Protein AF-0000000084919720 (afdb_homodimer)

InterPro domains:
  IPR002500 Phosphoadenosine phosphosulphate reductase domain [PF01507] (38-187)
  IPR014729 Rossmann-like alpha/beta/alpha sandwich fold [G3DSA:3.40.50.620] (3-193)

Foldseek 3Di:
DQDDPVNQVVVLVVCVVPALLVLLLVLVVVWPFEAEEDQQAFLRLVQVQSNCVNVVQHEYEYQALQPKDPLSVVLVVVSCVVSVHNYDYFAFPDHPVVCCVVPNQDDPPDPCLVVSLCRRPVVSVVVVCVVRVTQEYEYQQAAPLAPVSVPAGQWDADPVRRIYGHSCHHPDPVNSVVSCVVVVHDTDHRTDDSSCPDSRDDSVNVD/DQDDPVNQVVVLVVCVVPALLVLLLVLVVVWPFEAEEDQQAFLRLVQLQSNCVNVVQHEYEYQALQPKDPLSVVLVVVSCVVSVHNYDYFAFPDHPVVCCVVPNQDDPPDPCLVVSLCRRPVVSVVVVCVVRVTQEYEYQQAAPLAPVSVPAGQWDADPVRRIYGHSCHHPDPVRSVVSCVVVVHDTDHRTDDSSCPDSRDDSVNRD

Solvent-accessible surface area (backbone atoms only — not comparable to full-atom values): 23089 Å² total; per-residue (Å²): 130,87,83,45,72,66,57,40,53,52,48,37,62,66,46,60,89,50,55,42,63,58,51,48,51,55,52,56,70,68,34,89,34,52,34,33,56,51,82,56,42,67,64,40,54,57,54,54,51,54,46,38,73,75,42,55,79,41,43,32,38,30,60,49,51,41,58,58,34,53,64,31,41,45,49,41,52,50,47,36,62,77,68,56,53,43,68,44,71,33,45,35,78,59,41,55,49,50,43,42,51,75,68,44,84,53,50,82,84,36,83,57,25,60,59,49,39,38,46,39,49,46,49,28,45,52,53,51,46,66,72,63,59,47,49,25,36,38,39,81,54,36,54,80,65,38,77,72,46,56,70,52,51,39,44,43,70,47,96,85,62,28,37,34,37,10,60,54,15,86,52,48,71,67,56,48,50,49,55,29,60,78,66,72,50,81,77,50,76,66,62,55,54,81,80,39,81,51,92,72,56,81,70,79,78,84,112,131,87,83,46,72,66,56,38,54,52,50,36,62,65,46,59,90,51,56,42,64,58,52,47,50,54,50,56,69,68,34,89,35,51,35,32,56,51,83,56,42,66,65,41,56,58,54,53,50,53,47,37,75,75,41,55,78,41,43,34,38,29,60,49,53,42,59,58,35,53,64,32,42,47,50,42,53,50,48,37,61,76,67,56,53,42,69,44,72,32,46,34,77,59,42,57,49,50,44,42,50,76,66,44,84,52,49,82,85,36,82,58,26,60,59,48,39,38,47,39,48,46,49,29,46,50,53,50,47,66,73,63,60,50,47,24,38,36,40,82,52,35,54,78,66,40,76,70,45,56,70,53,51,40,43,45,70,47,97,87,62,28,37,33,38,10,60,54,16,83,54,48,72,67,56,47,50,50,55,30,60,78,65,72,49,80,77,50,77,68,63,55,55,79,79,39,80,52,94,74,55,82,70,79,78,82,109

Organism: Cellulophaga lytica (strain ATCC 23178 / DSM 7489 / JCM 8516 / NBRC 14961 / NCIMB 1423 / VKM B-1433 / Cy l20) (NCBI:txid867900)

Sequence (414 aa):
MSFTEDIIKNLNAQFRGIPPEEIISWAVEYAKNAVITTNFRPYEVAILNAVTAIKKDIPVIWCDTGYNTPNTYKHAEELISTLDLNVKLYVPLQTSAHRDAVMGIPSIEDPKHKEFTEQVKLEPFKRAMAEHKPDVWFTNLRKGQTALRDSLGILSLSKDGILKVSPFYHWSDVQLDAYLAERNLPNEHKYFDPTKVLENRECGLHTMSFTEDIIKNLNAQFRGIPPEEIISWAVEYAKNAVITTNFRPYEVAILNAVTAIKKDIPVIWCDTGYNTPNTYKHAEELISTLDLNVKLYVPLQTSAHRDAVMGIPSIEDPKHKEFTEQVKLEPFKRAMAEHKPDVWFTNLRKGQTALRDSLGILSLSKDGILKVSPFYHWSDVQLDAYLAERNLPNEHKYFDPTKVLENRECGLHT

pLDDT: mean 92.26, std 12.35, range [41.78, 98.88]

Secondary structure (DSSP, 8-state):
----HHHHHHHHHHHTT--HHHHHHHHHHH-SSEEEEE---TTHHHHHHHHHHH-TT-EEEEE--S---HHHHHHHHHHHHHTT-EEEEE--SS-HHHHHHHT----TTSTTHHHHHIIIIIHHHHHHHHHH--SEEE----TTS-HHHHT--SEEE-TTS-EEE-TTTT--HHHHHHHHHHTT---------TT-SSTT---GGG-/----HHHHHHHHHHHTT--HHHHHHHHHHH-SSEEEEE---TTHHHHHHHHHHH-TT-EEEEE--S---HHHHHHHHHHHHHTT-EEEEE--SS-HHHHHHHT----TTSTTHHHHHIIIIIHHHHHHHHHH--SEEE----TTS-HHHHT--SEEE-TTS-EEE-TTTT--HHHHHHHHHHTT---------TT-SSTT---GGG-

Nearest PDB structures (foldseek):
  6vpu-assembly8_H  TM=9.076E-01  e=3.606E-18  Vibrio vulnificus CMCP6
  6vpu-assembly7_G  TM=9.246E-01  e=1.059E-16  Vibrio vulnificus CMCP6
  6vpu-assembly12_D  TM=8.948E-01  e=3.224E-17  Vibrio vulnificus CMCP6
  1sur-assembly1_A-2  TM=8.971E-01  e=4.141E-17  Escherichia coli
  2o8v-assembly1_A  TM=8.486E-01  e=1.980E-16  Escherichia coli

Structure (mmCIF, N/CA/C/O backbone):
data_AF-0000000084919720-model_v1
#
loop_
_entity.id
_entity.type
_entity.pdbx_description
1 polymer 'Phosphoadenosine phosphosulfate reductase'
#
loop_
_atom_site.group_PDB
_atom_site.id
_atom_site.type_symbol
_atom_site.label_atom_id
_atom_site.label_alt_id
_atom_site.label_comp_id
_atom_site.label_asym_id
_atom_site.label_entity_id
_atom_site.label_seq_id
_atom_site.pdbx_PDB_ins_code
_atom_site.Cartn_x
_atom_site.Cartn_y
_atom_site.Cartn_z
_atom_site.occupancy
_atom_site.B_iso_or_equiv
_atom_site.auth_seq_id
_atom_site.auth_comp_id
_atom_site.auth_asym_id
_atom_site.auth_atom_id
_atom_site.pdbx_PDB_model_num
ATOM 1 N N . MET A 1 1 ? -24.906 25.422 6.727 1 54.97 1 MET A N 1
ATOM 2 C CA . MET A 1 1 ? -24.953 26.578 5.844 1 54.97 1 MET A CA 1
ATOM 3 C C . MET A 1 1 ? -24.078 26.375 4.613 1 54.97 1 MET A C 1
ATOM 5 O O . MET A 1 1 ? -22.984 25.828 4.719 1 54.97 1 MET A O 1
ATOM 9 N N . SER A 1 2 ? -24.609 26.328 3.453 1 71.69 2 SER A N 1
ATOM 10 C CA . SER A 1 2 ? -23.875 26.234 2.193 1 71.69 2 SER A CA 1
ATOM 11 C C . SER A 1 2 ? -22.984 27.453 1.978 1 71.69 2 SER A C 1
ATOM 13 O O . SER A 1 2 ? -23.469 28.594 2.029 1 71.69 2 SER A O 1
ATOM 15 N N . PHE A 1 3 ? -21.641 27.422 2.199 1 84.38 3 PHE A N 1
ATOM 16 C CA . PHE A 1 3 ? -20.703 28.531 2.035 1 84.38 3 PHE A CA 1
ATOM 17 C C . PHE A 1 3 ? -20.656 28.984 0.582 1 84.38 3 PHE A C 1
ATOM 19 O O . PHE A 1 3 ? -20.656 28.156 -0.334 1 84.38 3 PHE A O 1
ATOM 26 N N . THR A 1 4 ? -20.938 30.281 0.448 1 87.19 4 THR A N 1
ATOM 27 C CA . THR A 1 4 ? -20.672 30.906 -0.85 1 87.19 4 THR A CA 1
ATOM 28 C C . THR A 1 4 ? -19.328 31.609 -0.861 1 87.19 4 THR A C 1
ATOM 30 O O . THR A 1 4 ? -18.719 31.812 0.193 1 87.19 4 THR A O 1
ATOM 33 N N . GLU A 1 5 ? -18.891 31.969 -2.025 1 87.69 5 GLU A N 1
ATOM 34 C CA . GLU A 1 5 ? -17.609 32.656 -2.154 1 87.69 5 GLU A CA 1
ATOM 35 C C . GLU A 1 5 ? -17.625 34 -1.41 1 87.69 5 GLU A C 1
ATOM 37 O O . GLU A 1 5 ? -16.625 34.406 -0.837 1 87.69 5 GLU A O 1
ATOM 42 N N . ASP A 1 6 ? -18.75 34.625 -1.445 1 90.75 6 ASP A N 1
ATOM 43 C CA . ASP A 1 6 ? -18.875 35.906 -0.764 1 90.75 6 ASP A CA 1
ATOM 44 C C . ASP A 1 6 ? -18.797 35.75 0.751 1 90.75 6 ASP A C 1
ATOM 46 O O . ASP A 1 6 ? -18.172 36.562 1.441 1 90.75 6 ASP A O 1
ATOM 50 N N . ILE A 1 7 ? -19.453 34.781 1.214 1 92.56 7 ILE A N 1
ATOM 51 C CA . ILE A 1 7 ? -19.422 34.5 2.645 1 92.56 7 ILE A CA 1
ATOM 52 C C . ILE A 1 7 ? -17.984 34.156 3.078 1 92.56 7 ILE A C 1
ATOM 54 O O . ILE A 1 7 ? -17.531 34.656 4.109 1 92.56 7 ILE A O 1
ATOM 58 N N . ILE A 1 8 ? -17.266 33.438 2.258 1 94.62 8 ILE A N 1
ATOM 59 C CA . ILE A 1 8 ? -15.891 33.031 2.557 1 94.62 8 ILE A CA 1
ATOM 60 C C . ILE A 1 8 ? -14.992 34.281 2.58 1 94.62 8 ILE A C 1
ATOM 62 O O . ILE A 1 8 ? -14.148 34.406 3.471 1 94.62 8 ILE A O 1
ATOM 66 N N . LYS A 1 9 ? -15.164 35.125 1.603 1 93.44 9 LYS A N 1
ATOM 67 C CA . LYS A 1 9 ? -14.383 36.344 1.538 1 93.44 9 LYS A CA 1
ATOM 68 C C . LYS A 1 9 ? -14.57 37.188 2.797 1 93.44 9 LYS A C 1
ATOM 70 O O . LYS A 1 9 ? -13.609 37.688 3.363 1 93.44 9 LYS A O 1
ATOM 75 N N . ASN A 1 10 ? -15.773 37.281 3.188 1 94.94 10 ASN A N 1
ATOM 76 C CA . ASN A 1 10 ? -16.078 38.062 4.387 1 94.94 10 ASN A CA 1
ATOM 77 C C . ASN A 1 10 ? -15.484 37.406 5.637 1 94.94 10 ASN A C 1
ATOM 79 O O . ASN A 1 10 ? -14.938 38.125 6.492 1 94.94 10 ASN A O 1
ATOM 83 N N . LEU A 1 11 ? -15.641 36.156 5.723 1 95.44 11 LEU A N 1
ATOM 84 C CA . LEU A 1 11 ? -15.086 35.438 6.859 1 95.44 11 LEU A CA 1
ATOM 85 C C . LEU A 1 11 ? -13.57 35.562 6.895 1 95.44 11 LEU A C 1
ATOM 87 O O . LEU A 1 11 ? -12.977 35.688 7.965 1 95.44 11 LEU A O 1
ATOM 91 N N . ASN A 1 12 ? -12.945 35.469 5.723 1 96.5 12 ASN A N 1
ATOM 92 C CA . ASN A 1 12 ? -11.492 35.625 5.648 1 96.5 12 ASN A CA 1
ATOM 93 C C . ASN A 1 12 ? -11.047 37 6.16 1 96.5 12 ASN A C 1
ATOM 95 O O . ASN A 1 12 ? -10.023 37.125 6.832 1 96.5 12 ASN A O 1
ATOM 99 N N . ALA A 1 13 ? -11.781 37.969 5.812 1 95.25 13 ALA A N 1
ATOM 100 C CA . ALA A 1 13 ? -11.484 39.312 6.309 1 95.25 13 ALA A CA 1
ATOM 101 C C . ALA A 1 13 ? -11.633 39.406 7.828 1 95.25 13 ALA A C 1
ATOM 103 O O . ALA A 1 13 ? -10.812 40 8.508 1 95.25 13 ALA A O 1
ATOM 104 N N . GLN A 1 14 ? -12.617 38.75 8.297 1 95.31 14 GLN A N 1
ATOM 105 C CA . GLN A 1 14 ? -12.891 38.75 9.727 1 95.31 14 GLN A CA 1
ATOM 106 C C . GLN A 1 14 ? -11.828 37.938 10.492 1 95.31 14 GLN A C 1
ATOM 108 O O . GLN A 1 14 ? -11.5 38.281 11.633 1 95.31 14 GLN A O 1
ATOM 113 N N . PHE A 1 15 ? -11.289 36.969 9.875 1 96.25 15 PHE A N 1
ATOM 114 C CA . PHE A 1 15 ? -10.391 36.031 10.562 1 96.25 15 PHE A CA 1
ATOM 115 C C . PHE A 1 15 ? -8.953 36.562 10.516 1 96.25 15 PHE A C 1
ATOM 117 O O . PHE A 1 15 ? -8.07 36 11.164 1 96.25 15 PHE A O 1
ATOM 124 N N . ARG A 1 16 ? -8.828 37.625 9.742 1 92.62 16 ARG A N 1
ATOM 125 C CA . ARG A 1 16 ? -7.488 38.188 9.688 1 92.62 16 ARG A CA 1
ATOM 126 C C . ARG A 1 16 ? -7.031 38.656 11.078 1 92.62 16 ARG A C 1
ATOM 128 O O . ARG A 1 16 ? -7.699 39.438 11.734 1 92.62 16 ARG A O 1
ATOM 135 N N . GLY A 1 17 ? -5.953 38.125 11.555 1 92.25 17 GLY A N 1
ATOM 136 C CA . GLY A 1 17 ? -5.395 38.5 12.844 1 92.25 17 GLY A CA 1
ATOM 137 C C . GLY A 1 17 ? -5.953 37.688 14 1 92.25 17 GLY A C 1
ATOM 138 O O . GLY A 1 17 ? -5.5 37.844 15.141 1 92.25 17 GLY A O 1
ATOM 139 N N . ILE A 1 18 ? -7.004 36.938 13.703 1 95.94 18 ILE A N 1
ATOM 140 C CA . ILE A 1 18 ? -7.578 36.062 14.727 1 95.94 18 ILE A CA 1
ATOM 141 C C . ILE A 1 18 ? -6.629 34.906 15 1 95.94 18 ILE A C 1
ATOM 143 O O . ILE A 1 18 ? -6.059 34.312 14.078 1 95.94 18 ILE A O 1
ATOM 147 N N . PRO A 1 19 ? -6.395 34.625 16.312 1 96.88 19 PRO A N 1
ATOM 148 C CA . PRO A 1 19 ? -5.512 33.5 16.625 1 96.88 19 PRO A CA 1
ATOM 149 C C . PRO A 1 19 ? -5.977 32.188 16 1 96.88 19 PRO A C 1
ATOM 151 O O . PRO A 1 19 ? -7.184 31.922 15.922 1 96.88 19 PRO A O 1
ATOM 154 N N . PRO A 1 20 ? -5 31.359 15.594 1 97.69 20 PRO A N 1
ATOM 155 C CA . PRO A 1 20 ? -5.336 30.078 14.953 1 97.69 20 PRO A CA 1
ATOM 156 C C . PRO A 1 20 ? -6.301 29.25 15.789 1 97.69 20 PRO A C 1
ATOM 158 O O . PRO A 1 20 ? -7.215 28.625 15.242 1 97.69 20 PRO A O 1
ATOM 161 N N . GLU A 1 21 ? -6.16 29.219 17.062 1 97.88 21 GLU A N 1
ATOM 162 C CA . GLU A 1 21 ? -6.984 28.391 17.938 1 97.88 21 GLU A CA 1
ATOM 163 C C . GLU A 1 21 ? -8.453 28.781 17.844 1 97.88 21 GLU A C 1
ATOM 165 O O . GLU A 1 21 ? -9.344 27.922 17.906 1 97.88 21 GLU A O 1
ATOM 170 N N . GLU A 1 22 ? -8.703 30.047 17.719 1 98.19 22 GLU A N 1
ATOM 171 C CA . GLU A 1 22 ? -10.07 30.531 17.609 1 98.19 22 GLU A CA 1
ATOM 172 C C . GLU A 1 22 ? -10.68 30.156 16.25 1 98.19 22 GLU A C 1
ATOM 174 O O . GLU A 1 22 ? -11.852 29.797 16.172 1 98.19 22 GLU A O 1
ATOM 179 N N . ILE A 1 23 ? -9.859 30.281 15.211 1 98.31 23 ILE A N 1
ATOM 180 C CA . ILE A 1 23 ? -10.297 29.875 13.883 1 98.31 23 ILE A CA 1
ATOM 181 C C . ILE A 1 23 ? -10.648 28.391 13.875 1 98.31 23 ILE A C 1
ATOM 183 O O . ILE A 1 23 ? -11.695 28 13.352 1 98.31 23 ILE A O 1
ATOM 187 N N . ILE A 1 24 ? -9.805 27.594 14.484 1 98.75 24 ILE A N 1
ATOM 188 C CA . ILE A 1 24 ? -9.992 26.141 14.547 1 98.75 24 ILE A CA 1
ATOM 189 C C . ILE A 1 24 ? -11.25 25.812 15.336 1 98.75 24 ILE A C 1
ATOM 191 O O . ILE A 1 24 ? -12.055 24.969 14.922 1 98.75 24 ILE A O 1
ATOM 195 N N . SER A 1 25 ? -11.461 26.484 16.469 1 98.62 25 SER A N 1
ATOM 196 C CA . SER A 1 25 ? -12.648 26.266 17.281 1 98.62 25 SER A CA 1
ATOM 197 C C . SER A 1 25 ? -13.93 26.547 16.5 1 98.62 25 SER A C 1
ATOM 199 O O . SER A 1 25 ? -14.883 25.766 16.562 1 98.62 25 SER A O 1
ATOM 201 N N . TRP A 1 26 ? -13.961 27.609 15.828 1 97.94 26 TRP A N 1
ATOM 202 C CA . TRP A 1 26 ? -15.102 27.969 14.992 1 97.94 26 TRP A CA 1
ATOM 203 C C . TRP A 1 26 ? -15.383 26.875 13.961 1 97.94 26 TRP A C 1
ATOM 205 O O . TRP A 1 26 ? -16.516 26.438 13.805 1 97.94 26 TRP A O 1
ATOM 215 N N . ALA A 1 27 ? -14.305 26.453 13.258 1 98.12 27 ALA A N 1
ATOM 216 C CA . ALA A 1 27 ? -14.461 25.469 12.195 1 98.12 27 ALA A CA 1
ATOM 217 C C . ALA A 1 27 ? -14.938 24.141 12.742 1 98.12 27 ALA A C 1
ATOM 219 O O . ALA A 1 27 ? -15.766 23.469 12.125 1 98.12 27 ALA A O 1
ATOM 220 N N . VAL A 1 28 ? -14.406 23.719 13.891 1 98.25 28 VAL A N 1
ATOM 221 C CA . VAL A 1 28 ? -14.781 22.469 14.531 1 98.25 28 VAL A CA 1
ATOM 222 C C . VAL A 1 28 ? -16.266 22.5 14.914 1 98.25 28 VAL A C 1
ATOM 224 O O . VAL A 1 28 ? -16.969 21.5 14.758 1 98.25 28 VAL A O 1
ATOM 227 N N . GLU A 1 29 ? -16.656 23.625 15.43 1 96.88 29 GLU A N 1
ATOM 228 C CA . GLU A 1 29 ? -18.062 23.766 15.812 1 96.88 29 GLU A CA 1
ATOM 229 C C . GLU A 1 29 ? -18.984 23.641 14.609 1 96.88 29 GLU A C 1
ATOM 231 O O . GLU A 1 29 ? -20.094 23.109 14.727 1 96.88 29 GLU A O 1
ATOM 236 N N . TYR A 1 30 ? -18.531 24.062 13.602 1 94.75 30 TYR A N 1
ATOM 237 C CA . TYR A 1 30 ? -19.312 24.031 12.367 1 94.75 30 TYR A CA 1
ATOM 238 C C . TYR A 1 30 ? -19.312 22.641 11.75 1 94.75 30 TYR A C 1
ATOM 240 O O . TYR A 1 30 ? -20.266 22.25 11.062 1 94.75 30 TYR A O 1
ATOM 248 N N . ALA A 1 31 ? -18.359 21.875 11.922 1 97.12 31 ALA A N 1
ATOM 249 C CA . ALA A 1 31 ? -18.078 20.656 11.172 1 97.12 31 ALA A CA 1
ATOM 250 C C . ALA A 1 31 ? -18.953 19.5 11.656 1 97.12 31 ALA A C 1
ATOM 252 O O . ALA A 1 31 ? -19.172 19.359 12.859 1 97.12 31 ALA A O 1
ATOM 253 N N . LYS A 1 32 ? -19.469 18.766 10.812 1 96.81 32 LYS A N 1
ATOM 254 C CA . LYS A 1 32 ? -20.031 17.438 11.094 1 96.81 32 LYS A CA 1
ATOM 255 C C . LYS A 1 32 ? -18.969 16.344 10.945 1 96.81 32 LYS A C 1
ATOM 257 O O . LYS A 1 32 ? -18.859 15.461 11.789 1 96.81 32 LYS A O 1
ATOM 262 N N . ASN A 1 33 ? -18.188 16.484 9.898 1 97.81 33 ASN A N 1
ATOM 263 C CA . ASN A 1 33 ? -17.125 15.539 9.578 1 97.81 33 ASN A CA 1
ATOM 264 C C . ASN A 1 33 ? -15.812 16.25 9.25 1 97.81 33 ASN A C 1
ATOM 266 O O . ASN A 1 33 ? -15.453 16.375 8.078 1 97.81 33 ASN A O 1
ATOM 270 N N . ALA A 1 34 ? -15.031 16.578 10.234 1 98.69 34 ALA A N 1
ATOM 271 C CA . ALA A 1 34 ? -13.773 17.281 10.047 1 98.69 34 ALA A CA 1
ATOM 272 C C . ALA A 1 34 ? -12.609 16.312 9.898 1 98.69 34 ALA A C 1
ATOM 274 O O . ALA A 1 34 ? -12.555 15.281 10.578 1 98.69 34 ALA A O 1
ATOM 275 N N . VAL A 1 35 ? -11.703 16.656 8.977 1 98.81 35 VAL A N 1
ATOM 276 C CA . VAL A 1 35 ? -10.453 15.914 8.859 1 98.81 35 VAL A CA 1
ATOM 277 C C . VAL A 1 35 ? -9.281 16.891 8.812 1 98.81 35 VAL A C 1
ATOM 279 O O . VAL A 1 35 ? -9.461 18.078 8.539 1 98.81 35 VAL A O 1
ATOM 282 N N . ILE A 1 36 ? -8.18 16.438 9.133 1 98.88 36 ILE A N 1
ATOM 283 C CA . ILE A 1 36 ? -6.926 17.141 8.883 1 98.88 36 ILE A CA 1
ATOM 284 C C . ILE A 1 36 ? -5.992 16.25 8.055 1 98.88 36 ILE A C 1
ATOM 286 O O . ILE A 1 36 ? -5.949 15.039 8.25 1 98.88 36 ILE A O 1
ATOM 290 N N . THR A 1 37 ? -5.363 16.797 7.031 1 98.31 37 THR A N 1
ATOM 291 C CA . THR A 1 37 ? -4.344 16.078 6.289 1 98.31 37 THR A CA 1
ATOM 292 C C . THR A 1 37 ? -2.945 16.531 6.699 1 98.31 37 THR A C 1
ATOM 294 O O . THR A 1 37 ? -2.756 17.672 7.113 1 98.31 37 THR A O 1
ATOM 297 N N . THR A 1 38 ? -2.039 15.617 6.605 1 97.94 38 THR A N 1
ATOM 298 C CA . THR A 1 38 ? -0.645 15.953 6.879 1 97.94 38 THR A CA 1
ATOM 299 C C . THR A 1 38 ? 0.291 15.109 6.02 1 97.94 38 THR A C 1
ATOM 301 O O . THR A 1 38 ? -0.064 14 5.613 1 97.94 38 THR A O 1
ATOM 304 N N . ASN A 1 39 ? 1.444 15.703 5.727 1 96.75 39 ASN A N 1
ATOM 305 C CA . ASN A 1 39 ? 2.547 14.984 5.105 1 96.75 39 ASN A CA 1
ATOM 306 C C . ASN A 1 39 ? 3.795 14.992 5.984 1 96.75 39 ASN A C 1
ATOM 308 O O . ASN A 1 39 ? 4.859 14.531 5.57 1 96.75 39 ASN A O 1
ATOM 312 N N . PHE A 1 40 ? 3.643 15.594 7.18 1 97.94 40 PHE A N 1
ATOM 313 C CA . PHE A 1 40 ? 4.66 15.68 8.219 1 97.94 40 PHE A CA 1
ATOM 314 C C . PHE A 1 40 ? 5.875 16.453 7.734 1 97.94 40 PHE A C 1
ATOM 316 O O . PHE A 1 40 ? 6.988 16.266 8.227 1 97.94 40 PHE A O 1
ATOM 323 N N . ARG A 1 41 ? 5.656 17.297 6.691 1 96.56 41 ARG A N 1
ATOM 324 C CA . ARG A 1 41 ? 6.703 18.219 6.258 1 96.56 41 ARG A CA 1
ATOM 325 C C . ARG A 1 41 ? 6.969 19.297 7.312 1 96.56 41 ARG A C 1
ATOM 327 O O . ARG A 1 41 ? 6.262 19.359 8.32 1 96.56 41 ARG A O 1
ATOM 334 N N . PRO A 1 42 ? 8.008 20.172 7.031 1 96.31 42 PRO A N 1
ATOM 335 C CA . PRO A 1 42 ? 8.32 21.203 8.016 1 96.31 42 PRO A CA 1
ATOM 336 C C . PRO A 1 42 ? 7.102 22.062 8.383 1 96.31 42 PRO A C 1
ATOM 338 O O . PRO A 1 42 ? 6.359 22.5 7.496 1 96.31 42 PRO A O 1
ATOM 341 N N . TYR A 1 43 ? 6.863 22.203 9.656 1 97.62 43 TYR A N 1
ATOM 342 C CA . TYR A 1 43 ? 5.887 23.094 10.266 1 97.62 43 TYR A CA 1
ATOM 343 C C . TYR A 1 43 ? 4.508 22.453 10.312 1 97.62 43 TYR A C 1
ATOM 345 O O . TYR A 1 43 ? 3.582 23 10.922 1 97.62 43 TYR A O 1
ATOM 353 N N . GLU A 1 44 ? 4.387 21.25 9.844 1 97.94 44 GLU A N 1
ATOM 354 C CA . GLU A 1 44 ? 3.102 20.562 9.914 1 97.94 44 GLU A CA 1
ATOM 355 C C . GLU A 1 44 ? 2.695 20.297 11.359 1 97.94 44 GLU A C 1
ATOM 357 O O . GLU A 1 44 ? 1.506 20.234 11.672 1 97.94 44 GLU A O 1
ATOM 362 N N . VAL A 1 45 ? 3.676 20.156 12.203 1 98.62 45 VAL A N 1
ATOM 363 C CA . VAL A 1 45 ? 3.4 19.844 13.602 1 98.62 45 VAL A CA 1
ATOM 364 C C . VAL A 1 45 ? 2.576 20.969 14.227 1 98.62 45 VAL A C 1
ATOM 366 O O . VAL A 1 45 ? 1.781 20.734 15.141 1 98.62 45 VAL A O 1
ATOM 369 N N . ALA A 1 46 ? 2.697 22.219 13.719 1 98.56 46 ALA A N 1
ATOM 370 C CA . ALA A 1 46 ? 1.961 23.344 14.289 1 98.56 46 ALA A CA 1
ATOM 371 C C . ALA A 1 46 ? 0.454 23.125 14.164 1 98.56 46 ALA A C 1
ATOM 373 O O . ALA A 1 46 ? -0.275 23.219 15.156 1 98.56 46 ALA A O 1
ATOM 374 N N . ILE A 1 47 ? 0.022 22.75 12.977 1 98.69 47 ILE A N 1
ATOM 375 C CA . ILE A 1 47 ? -1.414 22.594 12.773 1 98.69 47 ILE A CA 1
ATOM 376 C C . ILE A 1 47 ? -1.894 21.312 13.445 1 98.69 47 ILE A C 1
ATOM 378 O O . ILE A 1 47 ? -3.006 21.25 13.977 1 98.69 47 ILE A O 1
ATOM 382 N N . LEU A 1 48 ? -1.095 20.266 13.406 1 98.81 48 LEU A N 1
ATOM 383 C CA . LEU A 1 48 ? -1.473 19.031 14.086 1 98.81 48 LEU A CA 1
ATOM 384 C C . LEU A 1 48 ? -1.705 19.281 15.578 1 98.81 48 LEU A C 1
ATOM 386 O O . LEU A 1 48 ? -2.721 18.844 16.125 1 98.81 48 LEU A O 1
ATOM 390 N N . ASN A 1 49 ? -0.804 19.984 16.172 1 98.75 49 ASN A N 1
ATOM 391 C CA . ASN A 1 49 ? -0.915 20.312 17.594 1 98.75 49 ASN A CA 1
ATOM 392 C C . ASN A 1 49 ? -2.135 21.188 17.875 1 98.75 49 ASN A C 1
ATOM 394 O O . ASN A 1 49 ? -2.914 20.891 18.781 1 98.75 49 ASN A O 1
ATOM 398 N N . ALA A 1 50 ? -2.314 22.234 17.094 1 98.69 50 ALA A N 1
ATOM 399 C CA . ALA A 1 50 ? -3.375 23.203 17.328 1 98.69 50 ALA A CA 1
ATOM 400 C C . ALA A 1 50 ? -4.754 22.578 17.156 1 98.69 50 ALA A C 1
ATOM 402 O O . ALA A 1 50 ? -5.645 22.781 17.984 1 98.69 50 ALA A O 1
ATOM 403 N N . VAL A 1 51 ? -4.895 21.766 16.141 1 98.81 51 VAL A N 1
ATOM 404 C CA . VAL A 1 51 ? -6.195 21.172 15.844 1 98.81 51 VAL A CA 1
ATOM 405 C C . VAL A 1 51 ? -6.516 20.078 16.859 1 98.81 51 VAL A C 1
ATOM 407 O O . VAL A 1 51 ? -7.633 20 17.375 1 98.81 51 VAL A O 1
ATOM 410 N N . THR A 1 52 ? -5.535 19.219 17.188 1 98.56 52 THR A N 1
ATOM 411 C CA . THR A 1 52 ? -5.812 18.094 18.062 1 98.56 52 THR A CA 1
ATOM 412 C C . THR A 1 52 ? -5.992 18.547 19.516 1 98.56 52 THR A C 1
ATOM 414 O O . THR A 1 52 ? -6.562 17.828 20.328 1 98.56 52 THR A O 1
ATOM 417 N N . ALA A 1 53 ? -5.52 19.734 19.875 1 98.06 53 ALA A N 1
ATOM 418 C CA . ALA A 1 53 ? -5.785 20.328 21.188 1 98.06 53 ALA A CA 1
ATOM 419 C C . ALA A 1 53 ? -7.266 20.656 21.344 1 98.06 53 ALA A C 1
ATOM 421 O O . ALA A 1 53 ? -7.785 20.672 22.469 1 98.06 53 ALA A O 1
ATOM 422 N N . ILE A 1 54 ? -7.914 20.891 20.266 1 98.44 54 ILE A N 1
ATOM 423 C CA . ILE A 1 54 ? -9.312 21.297 20.281 1 98.44 54 ILE A CA 1
ATOM 424 C C . ILE A 1 54 ? -10.211 20.094 19.969 1 98.44 54 ILE A C 1
ATOM 426 O O . ILE A 1 54 ? -11.234 19.891 20.625 1 98.44 54 ILE A O 1
ATOM 430 N N . LYS A 1 55 ? -9.805 19.312 19.031 1 98.31 55 LYS A N 1
ATOM 431 C CA . LYS A 1 55 ? -10.516 18.094 18.641 1 98.31 55 LYS A CA 1
ATOM 432 C C . LYS A 1 55 ? -9.562 16.906 18.594 1 98.31 55 LYS A C 1
ATOM 434 O O . LYS A 1 55 ? -9.109 16.516 17.516 1 98.31 55 LYS A O 1
ATOM 439 N N . LYS A 1 56 ? -9.5 16.219 19.625 1 97.62 56 LYS A N 1
ATOM 440 C CA . LYS A 1 56 ? -8.484 15.188 19.844 1 97.62 56 LYS A CA 1
ATOM 441 C C . LYS A 1 56 ? -8.703 13.992 18.922 1 97.62 56 LYS A C 1
ATOM 443 O O . LYS A 1 56 ? -7.746 13.367 18.469 1 97.62 56 LYS A O 1
ATOM 448 N N . ASP A 1 57 ? -9.898 13.711 18.625 1 98 57 ASP A N 1
ATOM 449 C CA . ASP A 1 57 ? -10.203 12.469 17.938 1 98 57 ASP A CA 1
ATOM 450 C C . ASP A 1 57 ? -10.328 12.695 16.422 1 98 57 ASP A C 1
ATOM 452 O O . ASP A 1 57 ? -10.742 11.805 15.688 1 98 57 ASP A O 1
ATOM 456 N N . ILE A 1 58 ? -9.969 13.891 15.922 1 98.81 58 ILE A N 1
ATOM 457 C CA . ILE A 1 58 ? -10.109 14.188 14.5 1 98.81 58 ILE A CA 1
ATOM 458 C C . ILE A 1 58 ? -9.273 13.203 13.688 1 98.81 58 ILE A C 1
ATOM 460 O O . ILE A 1 58 ? -8.125 12.922 14.031 1 98.81 58 ILE A O 1
ATOM 464 N N . PRO A 1 59 ? -9.836 12.617 12.586 1 98.88 59 PRO A N 1
ATOM 465 C CA . PRO A 1 59 ? -9 11.805 11.695 1 98.88 59 PRO A CA 1
ATOM 466 C C . PRO A 1 59 ? -7.852 12.594 11.078 1 98.88 59 PRO A C 1
ATOM 468 O O . PRO A 1 59 ? -8.078 13.672 10.523 1 98.88 59 PRO A O 1
ATOM 471 N N . VAL A 1 60 ? -6.676 12.07 11.258 1 98.88 60 VAL A N 1
ATOM 472 C CA . VAL A 1 60 ? -5.48 12.633 10.633 1 98.88 60 VAL A CA 1
ATOM 473 C C . VAL A 1 60 ? -5.09 11.797 9.422 1 98.88 60 VAL A C 1
ATOM 475 O O . VAL A 1 60 ? -4.484 10.734 9.562 1 98.88 60 VAL A O 1
ATOM 478 N N . ILE A 1 61 ? -5.406 12.32 8.258 1 98.81 61 ILE A N 1
ATOM 479 C CA . ILE A 1 61 ? -5.184 11.594 7.016 1 98.81 61 ILE A CA 1
ATOM 480 C C . ILE A 1 61 ? -3.74 11.781 6.555 1 98.81 61 ILE A C 1
ATOM 482 O O . ILE A 1 61 ? -3.293 12.914 6.355 1 98.81 61 ILE A O 1
ATOM 486 N N . TRP A 1 62 ? -3.041 10.695 6.441 1 98.75 62 TRP A N 1
ATOM 487 C CA . TRP A 1 62 ? -1.678 10.688 5.922 1 98.75 62 TRP A CA 1
ATOM 488 C C . TRP A 1 62 ? -1.566 9.797 4.691 1 98.75 62 TRP A C 1
ATOM 490 O O . TRP A 1 62 ? -1.686 8.57 4.793 1 98.75 62 TRP A O 1
ATOM 500 N N . CYS A 1 63 ? -1.399 10.43 3.537 1 98.19 63 CYS A N 1
ATOM 501 C CA . CYS A 1 63 ? -1.088 9.68 2.324 1 98.19 63 CYS A CA 1
ATOM 502 C C . CYS A 1 63 ? 0.416 9.492 2.17 1 98.19 63 CYS A C 1
ATOM 504 O O . CYS A 1 63 ? 1.102 10.359 1.625 1 98.19 63 CYS A O 1
ATOM 506 N N . ASP A 1 64 ? 0.907 8.43 2.586 1 98.12 64 ASP A N 1
ATOM 507 C CA . ASP A 1 64 ? 2.328 8.109 2.496 1 98.12 64 ASP A CA 1
ATOM 508 C C . ASP A 1 64 ? 2.697 7.633 1.092 1 98.12 64 ASP A C 1
ATOM 510 O O . ASP A 1 64 ? 2.338 6.523 0.693 1 98.12 64 ASP A O 1
ATOM 514 N N . THR A 1 65 ? 3.492 8.383 0.419 1 97.06 65 THR A N 1
ATOM 515 C CA . THR A 1 65 ? 3.857 8.102 -0.964 1 97.06 65 THR A CA 1
ATOM 516 C C . THR A 1 65 ? 4.773 6.883 -1.044 1 97.06 65 THR A C 1
ATOM 518 O O . THR A 1 65 ? 4.906 6.266 -2.102 1 97.06 65 THR A O 1
ATOM 521 N N . GLY A 1 66 ? 5.449 6.609 0.027 1 97.44 66 GLY A N 1
ATOM 522 C CA . GLY A 1 66 ? 6.469 5.574 0.032 1 97.44 66 GLY A CA 1
ATOM 523 C C . GLY A 1 66 ? 7.863 6.105 -0.248 1 97.44 66 GLY A C 1
ATOM 524 O O . GLY A 1 66 ? 8.828 5.344 -0.288 1 97.44 66 GLY A O 1
ATOM 525 N N . TYR A 1 67 ? 7.98 7.469 -0.336 1 96.5 67 TYR A N 1
ATOM 526 C CA . TYR A 1 67 ? 9.258 8.039 -0.747 1 96.5 67 TYR A CA 1
ATOM 527 C C . TYR A 1 67 ? 9.758 9.055 0.274 1 96.5 67 TYR A C 1
ATOM 529 O O . TYR A 1 67 ? 10.719 9.781 0.016 1 96.5 67 TYR A O 1
ATOM 537 N N . ASN A 1 68 ? 9.109 9.148 1.459 1 96.88 68 ASN A N 1
ATOM 538 C CA . ASN A 1 68 ? 9.586 10.047 2.506 1 96.88 68 ASN A CA 1
ATOM 539 C C . ASN A 1 68 ? 10.969 9.633 3.006 1 96.88 68 ASN A C 1
ATOM 541 O O . ASN A 1 68 ? 11.367 8.477 2.873 1 96.88 68 ASN A O 1
ATOM 545 N N . THR A 1 69 ? 11.703 10.578 3.559 1 97.12 69 THR A N 1
ATOM 546 C CA . THR A 1 69 ? 13 10.281 4.156 1 97.12 69 THR A CA 1
ATOM 547 C C . THR A 1 69 ? 12.836 9.508 5.461 1 97.12 69 THR A C 1
ATOM 549 O O . THR A 1 69 ? 11.789 9.594 6.109 1 97.12 69 THR A O 1
ATOM 552 N N . PRO A 1 70 ? 13.859 8.789 5.801 1 97.38 70 PRO A N 1
ATOM 553 C CA . PRO A 1 70 ? 13.805 8.141 7.113 1 97.38 70 PRO A CA 1
ATOM 554 C C . PRO A 1 70 ? 13.555 9.133 8.25 1 97.38 70 PRO A C 1
ATOM 556 O O . PRO A 1 70 ? 12.844 8.82 9.203 1 97.38 70 PRO A O 1
ATOM 559 N N . ASN A 1 71 ? 14.133 10.336 8.133 1 97.75 71 ASN A N 1
ATOM 560 C CA . ASN A 1 71 ? 13.93 11.375 9.141 1 97.75 71 ASN A CA 1
ATOM 561 C C . ASN A 1 71 ? 12.453 11.773 9.234 1 97.75 71 ASN A C 1
ATOM 563 O O . ASN A 1 71 ? 11.93 11.938 10.336 1 97.75 71 ASN A O 1
ATOM 567 N N . THR A 1 72 ? 11.805 11.875 8.094 1 98.06 72 THR A N 1
ATOM 568 C CA . THR A 1 72 ? 10.391 12.234 8.078 1 98.06 72 THR A CA 1
ATOM 569 C C . THR A 1 72 ? 9.547 11.148 8.727 1 98.06 72 THR A C 1
ATOM 571 O O . THR A 1 72 ? 8.633 11.438 9.5 1 98.06 72 THR A O 1
ATOM 574 N N . TYR A 1 73 ? 9.891 9.914 8.438 1 98.5 73 TYR A N 1
ATOM 575 C CA . TYR A 1 73 ? 9.133 8.812 9.016 1 98.5 73 TYR A CA 1
ATOM 576 C C . TYR A 1 73 ? 9.312 8.766 10.531 1 98.5 73 TYR A C 1
ATOM 578 O O . TYR A 1 73 ? 8.344 8.562 11.266 1 98.5 73 TYR A O 1
ATOM 586 N N . LYS A 1 74 ? 10.508 8.906 10.977 1 98.19 74 LYS A N 1
ATOM 587 C CA . LYS A 1 74 ? 10.766 8.922 12.414 1 98.19 74 LYS A CA 1
ATOM 588 C C . LYS A 1 74 ? 10.062 10.102 13.086 1 98.19 74 LYS A C 1
ATOM 590 O O . LYS A 1 74 ? 9.5 9.953 14.172 1 98.19 74 LYS A O 1
ATOM 595 N N . HIS A 1 75 ? 10.148 11.25 12.438 1 98.56 75 HIS A N 1
ATOM 596 C CA . HIS A 1 75 ? 9.445 12.43 12.914 1 98.56 75 HIS A CA 1
ATOM 597 C C . HIS A 1 75 ? 7.941 12.188 13 1 98.56 75 HIS A C 1
ATOM 599 O O . HIS A 1 75 ? 7.312 12.516 14.008 1 98.56 75 HIS A O 1
ATOM 605 N N . ALA A 1 76 ? 7.406 11.586 11.984 1 98.62 76 ALA A N 1
ATOM 606 C CA . ALA A 1 76 ? 5.984 11.25 11.961 1 98.62 76 ALA A CA 1
ATOM 607 C C . ALA A 1 76 ? 5.617 10.344 13.133 1 98.62 76 ALA A C 1
ATOM 609 O O . ALA A 1 76 ? 4.652 10.609 13.852 1 98.62 76 ALA A O 1
ATOM 610 N N . GLU A 1 77 ? 6.418 9.312 13.336 1 98.25 77 GLU A N 1
ATOM 611 C CA . GLU A 1 77 ? 6.156 8.367 14.422 1 98.25 77 GLU A CA 1
ATOM 612 C C . GLU A 1 77 ? 6.223 9.062 15.781 1 98.25 77 GLU A C 1
ATOM 614 O O . GLU A 1 77 ? 5.41 8.789 16.672 1 98.25 77 GLU A O 1
ATOM 619 N N . GLU A 1 78 ? 7.184 9.883 15.922 1 98.06 78 GLU A N 1
ATOM 620 C CA . GLU A 1 78 ? 7.309 10.656 17.156 1 98.06 78 GLU A CA 1
ATOM 621 C C . GLU A 1 78 ? 6.066 11.508 17.406 1 98.06 78 GLU A C 1
ATOM 623 O O . GLU A 1 78 ? 5.512 11.5 18.5 1 98.06 78 GLU A O 1
ATOM 628 N N . LEU A 1 79 ? 5.617 12.203 16.391 1 98.62 79 LEU A N 1
ATOM 629 C CA . LEU A 1 79 ? 4.461 13.078 16.531 1 98.62 79 LEU A CA 1
ATOM 630 C C . LEU A 1 79 ? 3.195 12.273 16.797 1 98.62 79 LEU A C 1
ATOM 632 O O . LEU A 1 79 ? 2.346 12.688 17.578 1 98.62 79 LEU A O 1
ATOM 636 N N . ILE A 1 80 ? 3.059 11.164 16.094 1 98.56 80 ILE A N 1
ATOM 637 C CA . ILE A 1 80 ? 1.889 10.312 16.266 1 98.56 80 ILE A CA 1
ATOM 638 C C . ILE A 1 80 ? 1.772 9.898 17.734 1 98.56 80 ILE A C 1
ATOM 640 O O . ILE A 1 80 ? 0.688 9.953 18.312 1 98.56 80 ILE A O 1
ATOM 644 N N . SER A 1 81 ? 2.869 9.547 18.266 1 97.88 81 SER A N 1
ATOM 645 C CA . SER A 1 81 ? 2.887 9.109 19.656 1 97.88 81 SER A CA 1
ATOM 646 C C . SER A 1 81 ? 2.693 10.281 20.609 1 97.88 81 SER A C 1
ATOM 648 O O . SER A 1 81 ? 1.827 10.234 21.484 1 97.88 81 SER A O 1
ATOM 650 N N . THR A 1 82 ? 3.414 11.391 20.453 1 97.25 82 THR A N 1
ATOM 651 C CA . THR A 1 82 ? 3.441 12.508 21.391 1 97.25 82 THR A CA 1
ATOM 652 C C . THR A 1 82 ? 2.107 13.25 21.391 1 97.25 82 THR A C 1
ATOM 654 O O . THR A 1 82 ? 1.653 13.727 22.438 1 97.25 82 THR A O 1
ATOM 657 N N . LEU A 1 83 ? 1.462 13.328 20.266 1 98.31 83 LEU A N 1
ATOM 658 C CA . LEU A 1 83 ? 0.213 14.07 20.156 1 98.31 83 LEU A CA 1
ATOM 659 C C . LEU A 1 83 ? -0.985 13.125 20.156 1 98.31 83 LEU A C 1
ATOM 661 O O . LEU A 1 83 ? -2.131 13.57 20.062 1 98.31 83 LEU A O 1
ATOM 665 N N . ASP A 1 84 ? -0.688 11.805 20.234 1 98.25 84 ASP A N 1
ATOM 666 C CA . ASP A 1 84 ? -1.729 10.781 20.234 1 98.25 84 ASP A CA 1
ATOM 667 C C . AS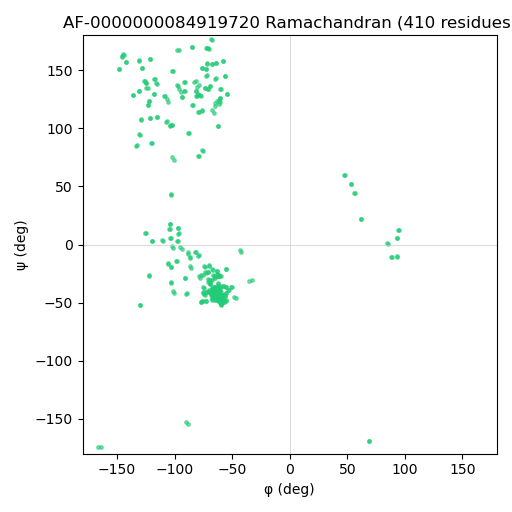P A 1 84 ? -2.664 10.953 19.047 1 98.25 84 ASP A C 1
ATOM 669 O O . ASP A 1 84 ? -3.883 11.023 19.203 1 98.25 84 ASP A O 1
ATOM 673 N N . LEU A 1 85 ? -2.043 11.039 17.859 1 98.81 85 LEU A N 1
ATOM 674 C CA . LEU A 1 85 ? -2.779 11.344 16.641 1 98.81 85 LEU A CA 1
ATOM 675 C C . LEU A 1 85 ? -3.604 10.141 16.188 1 98.81 85 LEU A C 1
ATOM 677 O O . LEU A 1 85 ? -3.137 9 16.266 1 98.81 85 LEU A O 1
ATOM 681 N N . ASN A 1 86 ? -4.863 10.367 15.812 1 98.75 86 ASN A N 1
ATOM 682 C CA . ASN A 1 86 ? -5.715 9.367 15.172 1 98.75 86 ASN A CA 1
ATOM 683 C C . ASN A 1 86 ? -5.41 9.242 13.688 1 98.75 86 ASN A C 1
ATOM 685 O O . ASN A 1 86 ? -6.227 9.617 12.844 1 98.75 86 ASN A O 1
ATOM 689 N N . VAL A 1 87 ? -4.309 8.586 13.344 1 98.81 87 VAL A N 1
ATOM 690 C CA . VAL A 1 87 ? -3.773 8.57 11.984 1 98.81 87 VAL A CA 1
ATOM 691 C C . VAL A 1 87 ? -4.535 7.551 11.133 1 98.81 87 VAL A C 1
ATOM 693 O O . VAL A 1 87 ? -4.766 6.422 11.57 1 98.81 87 VAL A O 1
ATOM 696 N N . LYS A 1 88 ? -4.992 8.016 10.023 1 98.81 88 LYS A N 1
ATOM 697 C CA . LYS A 1 88 ? -5.516 7.191 8.938 1 98.81 88 LYS A CA 1
ATOM 698 C C . LYS A 1 88 ? -4.551 7.16 7.758 1 98.81 88 LYS A C 1
ATOM 700 O O . LYS A 1 88 ? -4.469 8.117 6.988 1 98.81 88 LYS A O 1
ATOM 705 N N . LEU A 1 89 ? -3.904 6.023 7.652 1 98.62 89 LEU A N 1
ATOM 706 C CA . LEU A 1 89 ? -2.811 5.898 6.695 1 98.62 89 LEU A CA 1
ATOM 707 C C . LEU A 1 89 ? -3.309 5.34 5.367 1 98.62 89 LEU A C 1
ATOM 709 O O . LEU A 1 89 ? -4.02 4.336 5.336 1 98.62 89 LEU A O 1
ATOM 713 N N . TYR A 1 90 ? -3.02 6.016 4.266 1 98.62 90 TYR A N 1
ATOM 714 C CA . TYR A 1 90 ? -3.281 5.582 2.898 1 98.62 90 TYR A CA 1
ATOM 715 C C . TYR A 1 90 ? -1.981 5.441 2.113 1 98.62 90 TYR A C 1
ATOM 717 O O . TYR A 1 90 ? -1.135 6.34 2.139 1 98.62 90 TYR A O 1
ATOM 725 N N . VAL A 1 91 ? -1.8 4.348 1.48 1 98.38 91 VAL A N 1
ATOM 726 C CA . VAL A 1 91 ? -0.602 4.105 0.683 1 98.38 91 VAL A CA 1
ATOM 727 C C . VAL A 1 91 ? -0.993 3.828 -0.767 1 98.38 91 VAL A C 1
ATOM 729 O O . VAL A 1 91 ? -2.135 3.455 -1.047 1 98.38 91 VAL A O 1
ATOM 732 N N . PRO A 1 92 ? -0.035 4.008 -1.706 1 98.19 92 PRO A N 1
ATOM 733 C CA . PRO A 1 92 ? -0.321 3.66 -3.1 1 98.19 92 PRO A CA 1
ATOM 734 C C . PRO A 1 92 ? -0.718 2.197 -3.271 1 98.19 92 PRO A C 1
ATOM 736 O O . PRO A 1 92 ? -0.334 1.349 -2.463 1 98.19 92 PRO A O 1
ATOM 739 N N . LEU A 1 93 ? -1.401 1.958 -4.375 1 97.88 93 LEU A N 1
ATOM 740 C CA . LEU A 1 93 ? -1.909 0.615 -4.633 1 97.88 93 LEU A CA 1
ATOM 741 C C . LEU A 1 93 ? -0.805 -0.291 -5.168 1 97.88 93 LEU A C 1
ATOM 743 O O . LEU A 1 93 ? -0.986 -1.506 -5.266 1 97.88 93 LEU A O 1
ATOM 747 N N . GLN A 1 94 ? 0.303 0.274 -5.5 1 98 94 GLN A N 1
ATOM 748 C CA . GLN A 1 94 ? 1.516 -0.417 -5.926 1 98 94 GLN A CA 1
ATOM 749 C C . GLN A 1 94 ? 2.709 -0.018 -5.062 1 98 94 GLN A C 1
ATOM 751 O O . GLN A 1 94 ? 2.863 1.152 -4.711 1 98 94 GLN A O 1
ATOM 756 N N . THR A 1 95 ? 3.541 -0.962 -4.711 1 98.12 95 THR A N 1
ATOM 757 C CA . THR A 1 95 ? 4.699 -0.641 -3.887 1 98.12 95 THR A CA 1
ATOM 758 C C . THR A 1 95 ? 5.688 0.231 -4.656 1 98.12 95 THR A C 1
ATOM 760 O O . THR A 1 95 ? 5.734 0.188 -5.887 1 98.12 95 THR A O 1
ATOM 763 N N . SER A 1 96 ? 6.473 0.986 -3.92 1 97.69 96 SER A N 1
ATOM 764 C CA . SER A 1 96 ? 7.504 1.798 -4.559 1 97.69 96 SER A CA 1
ATOM 765 C C . SER A 1 96 ? 8.531 0.925 -5.27 1 97.69 96 SER A C 1
ATOM 767 O O . SER A 1 96 ? 9.031 1.287 -6.336 1 97.69 96 SER A O 1
ATOM 769 N N . ALA A 1 97 ? 8.883 -0.233 -4.676 1 97.38 97 ALA A N 1
ATOM 770 C CA . ALA A 1 97 ? 9.844 -1.139 -5.297 1 97.38 97 ALA A CA 1
ATOM 771 C C . ALA A 1 97 ? 9.359 -1.598 -6.668 1 97.38 97 ALA A C 1
ATOM 773 O O . ALA A 1 97 ? 10.133 -1.63 -7.629 1 97.38 97 ALA A O 1
ATOM 774 N N . HIS A 1 98 ? 8.148 -1.99 -6.742 1 98.25 98 HIS A N 1
ATOM 775 C CA . HIS A 1 98 ? 7.539 -2.385 -8.008 1 98.25 98 HIS A CA 1
ATOM 776 C C . HIS A 1 98 ? 7.559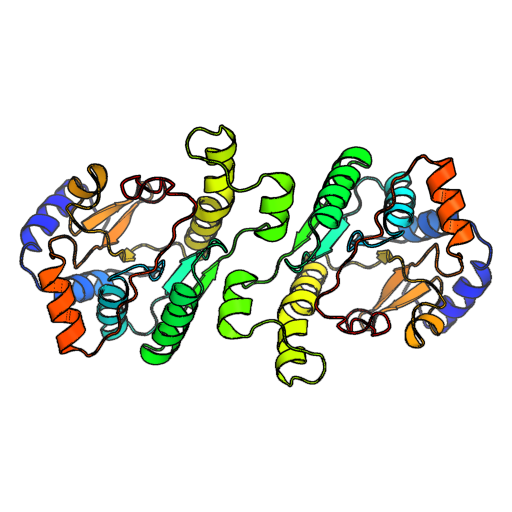 -1.233 -9.008 1 98.25 98 HIS A C 1
ATOM 778 O O . HIS A 1 98 ? 8.039 -1.392 -10.133 1 98.25 98 HIS A O 1
ATOM 784 N N . ARG A 1 99 ? 7.074 -0.076 -8.57 1 97.62 99 ARG A N 1
ATOM 785 C CA . ARG A 1 99 ? 6.988 1.109 -9.414 1 97.62 99 ARG A CA 1
ATOM 786 C C . ARG A 1 99 ? 8.359 1.506 -9.945 1 97.62 99 ARG A C 1
ATOM 788 O O . ARG A 1 99 ? 8.516 1.786 -11.133 1 97.62 99 ARG A O 1
ATOM 795 N N . ASP A 1 100 ? 9.328 1.491 -9.062 1 96.38 100 ASP A N 1
ATOM 796 C CA . ASP A 1 100 ? 10.68 1.903 -9.438 1 96.38 100 ASP A CA 1
ATOM 797 C C . ASP A 1 100 ? 11.281 0.94 -10.453 1 96.38 100 ASP A C 1
ATOM 799 O O . ASP A 1 100 ? 12.023 1.359 -11.352 1 96.38 100 ASP A O 1
ATOM 803 N N . ALA A 1 101 ? 11 -0.308 -10.305 1 96.25 101 ALA A N 1
ATOM 804 C CA . ALA A 1 101 ? 11.547 -1.323 -11.203 1 96.25 101 ALA A CA 1
ATOM 805 C C . ALA A 1 101 ? 10.984 -1.179 -12.609 1 96.25 101 ALA A C 1
ATOM 807 O O . ALA A 1 101 ? 11.664 -1.492 -13.594 1 96.25 101 ALA A O 1
ATOM 808 N N . VAL A 1 102 ? 9.773 -0.698 -12.734 1 94.88 102 VAL A N 1
ATOM 809 C CA . VAL A 1 102 ? 9.086 -0.717 -14.023 1 94.88 102 VAL A CA 1
ATOM 810 C C . VAL A 1 102 ? 9.109 0.679 -14.641 1 94.88 102 VAL A C 1
ATOM 812 O O . VAL A 1 102 ? 9.234 0.823 -15.859 1 94.88 102 VAL A O 1
ATOM 815 N N . MET A 1 103 ? 9.062 1.709 -13.781 1 93.38 103 MET A N 1
ATOM 816 C CA . MET A 1 103 ? 8.883 3.076 -14.266 1 93.38 103 MET A CA 1
ATOM 817 C C . MET A 1 103 ? 10.039 3.967 -13.82 1 93.38 103 MET A C 1
ATOM 819 O O . MET A 1 103 ? 10.414 4.902 -14.531 1 93.38 103 MET A O 1
ATOM 823 N N . GLY A 1 104 ? 10.656 3.572 -12.711 1 92.19 104 GLY A N 1
ATOM 824 C CA . GLY A 1 104 ? 11.555 4.52 -12.078 1 92.19 104 GLY A CA 1
ATOM 825 C C . GLY A 1 104 ? 10.836 5.711 -11.469 1 92.19 104 GLY A C 1
ATOM 826 O O . GLY A 1 104 ? 9.633 5.664 -11.242 1 92.19 104 GLY A O 1
ATOM 827 N N . ILE A 1 105 ? 11.594 6.691 -11.094 1 88.12 105 ILE A N 1
ATOM 828 C CA . ILE A 1 105 ? 11.055 7.973 -10.648 1 88.12 105 ILE A CA 1
ATOM 829 C C . ILE A 1 105 ? 11.219 9.016 -11.75 1 88.12 105 ILE A C 1
ATOM 831 O O . ILE A 1 105 ? 12.305 9.578 -11.922 1 88.12 105 ILE A O 1
ATOM 835 N N . PRO A 1 106 ? 10.117 9.266 -12.398 1 91.38 106 PRO A N 1
ATOM 836 C CA . PRO A 1 106 ? 10.234 10.148 -13.562 1 91.38 106 PRO A CA 1
ATOM 837 C C . PRO A 1 106 ? 10.461 11.609 -13.172 1 91.38 106 PRO A C 1
ATOM 839 O O . PRO A 1 106 ? 9.914 12.07 -12.172 1 91.38 106 PRO A O 1
ATOM 842 N N . SER A 1 107 ? 11.258 12.266 -14.023 1 85.81 107 SER A N 1
ATOM 843 C CA . SER A 1 107 ? 11.398 13.711 -13.867 1 85.81 107 SER A CA 1
ATOM 844 C C . SER A 1 107 ? 10.125 14.438 -14.297 1 85.81 107 SER A C 1
ATOM 846 O O . SER A 1 107 ? 9.234 13.836 -14.906 1 85.81 107 SER A O 1
ATOM 848 N N . ILE A 1 108 ? 10.078 15.672 -13.984 1 83.19 108 ILE A N 1
ATOM 849 C CA . ILE A 1 108 ? 8.898 16.484 -14.273 1 83.19 108 ILE A CA 1
ATOM 850 C C . ILE A 1 108 ? 8.68 16.547 -15.781 1 83.19 108 ILE A C 1
ATOM 852 O O . ILE A 1 108 ? 7.535 16.609 -16.25 1 83.19 108 ILE A O 1
ATOM 856 N N . GLU A 1 109 ? 9.766 16.391 -16.594 1 86.06 109 GLU A N 1
ATOM 857 C CA . GLU A 1 109 ? 9.672 16.484 -18.047 1 86.06 109 GLU A CA 1
ATOM 858 C C . GLU A 1 109 ? 9.312 15.141 -18.656 1 86.06 109 GLU A C 1
ATOM 860 O O . GLU A 1 109 ? 8.938 15.07 -19.828 1 86.06 109 GLU A O 1
ATOM 865 N N . ASP A 1 110 ? 9.359 14.188 -17.922 1 89.44 110 ASP A N 1
ATOM 866 C CA . ASP A 1 110 ? 9.055 12.836 -18.391 1 89.44 110 ASP A CA 1
ATOM 867 C C . ASP A 1 110 ? 7.543 12.625 -18.5 1 89.44 110 ASP A C 1
ATOM 869 O O . ASP A 1 110 ? 6.793 12.953 -17.578 1 89.44 110 ASP A O 1
ATOM 873 N N . PRO A 1 111 ? 7.078 12.188 -19.547 1 90.38 111 PRO A N 1
ATOM 874 C CA . PRO A 1 111 ? 5.648 11.938 -19.75 1 90.38 111 PRO A CA 1
ATOM 875 C C . PRO A 1 111 ? 5.059 11.008 -18.688 1 90.38 111 PRO A C 1
ATOM 877 O O . PRO A 1 111 ? 3.861 11.07 -18.406 1 90.38 111 PRO A O 1
ATOM 880 N N . LYS A 1 112 ? 5.781 10.258 -18.031 1 92.94 112 LYS A N 1
ATOM 881 C CA . LYS A 1 112 ? 5.32 9.305 -17.016 1 92.94 112 LYS A CA 1
ATOM 882 C C . LYS A 1 112 ? 5.09 10 -15.68 1 92.94 112 LYS A C 1
ATOM 884 O O . LYS A 1 112 ? 4.539 9.398 -14.758 1 92.94 112 LYS A O 1
ATOM 889 N N . HIS A 1 113 ? 5.477 11.281 -15.648 1 92.88 113 HIS A N 1
ATOM 890 C CA . HIS A 1 113 ? 5.355 12.016 -14.398 1 92.88 113 HIS A CA 1
ATOM 891 C C . HIS A 1 113 ? 3.898 12.141 -13.961 1 92.88 113 HIS A C 1
ATOM 893 O O . HIS A 1 113 ? 3.594 12.094 -12.773 1 92.88 113 HIS A O 1
ATOM 899 N N . LYS A 1 114 ? 3.035 12.328 -14.875 1 93.69 114 LYS A N 1
ATOM 900 C CA . LYS A 1 114 ? 1.612 12.438 -14.57 1 93.69 114 LYS A CA 1
ATOM 901 C C . LYS A 1 114 ? 1.087 11.148 -13.938 1 93.69 114 LYS A C 1
ATOM 903 O O . LYS A 1 114 ? 0.39 11.195 -12.922 1 93.69 114 LYS A O 1
ATOM 908 N N . GLU A 1 115 ? 1.402 10.047 -14.555 1 95.06 115 GLU A N 1
ATOM 909 C CA . GLU A 1 115 ? 1.002 8.75 -14.023 1 95.06 115 GLU A CA 1
ATOM 910 C C . GLU A 1 115 ? 1.609 8.508 -12.648 1 95.06 115 GLU A C 1
ATOM 912 O O . GLU A 1 115 ? 0.938 7.996 -11.75 1 95.06 115 GLU A O 1
ATOM 917 N N . PHE A 1 116 ? 2.842 8.906 -12.539 1 95.25 116 PHE A N 1
ATOM 918 C CA . PHE A 1 116 ? 3.541 8.781 -11.266 1 95.25 116 PHE A CA 1
ATOM 919 C C . PHE A 1 116 ? 2.814 9.562 -10.172 1 95.25 116 PHE A C 1
ATOM 921 O O . PHE A 1 116 ? 2.512 9.016 -9.109 1 95.25 116 PHE A O 1
ATOM 928 N N . THR A 1 117 ? 2.467 10.773 -10.477 1 95.5 117 THR A N 1
ATOM 929 C CA . THR A 1 117 ? 1.786 11.648 -9.531 1 95.5 117 THR A CA 1
ATOM 930 C C . THR A 1 117 ? 0.408 11.094 -9.18 1 95.5 117 THR A C 1
ATOM 932 O O . THR A 1 117 ? 0.008 11.109 -8.008 1 95.5 117 THR A O 1
ATOM 935 N N . GLU A 1 118 ? -0.228 10.625 -10.148 1 96.38 118 GLU A N 1
ATOM 936 C CA . GLU A 1 118 ? -1.534 10.016 -9.922 1 96.38 118 GLU A CA 1
ATOM 937 C C . GLU A 1 118 ? -1.433 8.844 -8.945 1 96.38 118 GLU A C 1
ATOM 939 O O . GLU A 1 118 ? -2.215 8.742 -8 1 96.38 118 GLU A O 1
ATOM 944 N N . GLN A 1 119 ? -0.449 8 -9.086 1 96.62 119 GLN A N 1
ATOM 945 C CA . GLN A 1 119 ? -0.328 6.77 -8.32 1 96.62 119 GLN A CA 1
ATOM 946 C C . GLN A 1 119 ? 0.069 7.062 -6.875 1 96.62 119 GLN A C 1
ATOM 948 O O . GLN A 1 119 ? -0.457 6.449 -5.941 1 96.62 119 GLN A O 1
ATOM 953 N N . VAL A 1 120 ? 0.993 8.008 -6.723 1 96.44 120 VAL A N 1
ATOM 954 C CA . VAL A 1 120 ? 1.615 8.086 -5.402 1 96.44 120 VAL A CA 1
ATOM 955 C C . VAL A 1 120 ? 0.947 9.188 -4.582 1 96.44 120 VAL A C 1
ATOM 957 O O . VAL A 1 120 ? 1.097 9.234 -3.357 1 96.44 120 VAL A O 1
ATOM 960 N N . LYS A 1 121 ? 0.176 10.047 -5.199 1 94.62 121 LYS A N 1
ATOM 961 C CA . LYS A 1 121 ? -0.369 11.188 -4.465 1 94.62 121 LYS A CA 1
ATOM 962 C C . LYS A 1 121 ? -1.875 11.305 -4.676 1 94.62 121 LYS A C 1
ATOM 964 O O . LYS A 1 121 ? -2.646 11.289 -3.717 1 94.62 121 LYS A O 1
ATOM 969 N N . LEU A 1 122 ? -2.328 11.312 -5.875 1 96.62 122 LEU A N 1
ATOM 970 C CA . LEU A 1 122 ? -3.707 11.688 -6.164 1 96.62 122 LEU A CA 1
ATOM 971 C C . LEU A 1 122 ? -4.664 10.547 -5.82 1 96.62 122 LEU A C 1
ATOM 973 O O . LEU A 1 122 ? -5.672 10.766 -5.145 1 96.62 122 LEU A O 1
ATOM 977 N N . GLU A 1 123 ? -4.355 9.367 -6.281 1 98.06 123 GLU A N 1
ATOM 978 C CA . GLU A 1 123 ? -5.246 8.234 -6.027 1 98.06 123 GLU A CA 1
ATOM 979 C C . GLU A 1 123 ? -5.418 7.996 -4.531 1 98.06 123 GLU A C 1
ATOM 981 O O . GLU A 1 123 ? -6.543 7.852 -4.043 1 98.06 123 GLU A O 1
ATOM 986 N N . PRO A 1 124 ? -4.293 7.879 -3.736 1 98.12 124 PRO A N 1
ATOM 987 C CA . PRO A 1 124 ? -4.496 7.672 -2.301 1 98.12 124 PRO A CA 1
ATOM 988 C C . PRO A 1 124 ? -5.328 8.781 -1.657 1 98.12 124 PRO A C 1
ATOM 990 O O . PRO A 1 124 ? -6.141 8.508 -0.771 1 98.12 124 PRO A O 1
ATOM 993 N N . PHE A 1 125 ? -5.148 9.984 -2.131 1 97.12 125 PHE A N 1
ATOM 994 C CA . PHE A 1 125 ? -5.883 11.125 -1.589 1 97.12 125 PHE A CA 1
ATOM 995 C C . PHE A 1 125 ? -7.371 11.016 -1.916 1 97.12 125 PHE A C 1
ATOM 997 O O . PHE A 1 125 ? -8.219 11.203 -1.042 1 97.12 125 PHE A O 1
ATOM 1004 N N . LYS A 1 126 ? -7.648 10.727 -3.133 1 97.5 126 LYS A N 1
ATOM 1005 C CA . LYS A 1 126 ? -9.031 10.562 -3.559 1 97.5 126 LYS A CA 1
ATOM 1006 C C . LYS A 1 126 ? -9.734 9.469 -2.762 1 97.5 126 LYS A C 1
ATOM 1008 O O . LYS A 1 126 ? -10.883 9.625 -2.355 1 97.5 126 LYS A O 1
ATOM 1013 N N . ARG A 1 127 ? -9.07 8.383 -2.566 1 98 127 ARG A N 1
ATOM 1014 C CA . ARG A 1 127 ? -9.617 7.277 -1.789 1 98 127 ARG A CA 1
ATOM 1015 C C . ARG A 1 127 ? -9.898 7.703 -0.352 1 98 127 ARG A C 1
ATOM 1017 O O . ARG A 1 127 ? -10.953 7.387 0.201 1 98 127 ARG A O 1
ATOM 1024 N N . ALA A 1 128 ? -9 8.445 0.246 1 98.12 128 ALA A N 1
ATOM 1025 C CA . ALA A 1 128 ? -9.18 8.961 1.6 1 98.12 128 ALA A CA 1
ATOM 1026 C C . ALA A 1 128 ? -10.406 9.867 1.682 1 98.12 128 ALA A C 1
ATOM 1028 O O . ALA A 1 128 ? -11.25 9.711 2.57 1 98.12 128 ALA A O 1
ATOM 1029 N N . MET A 1 129 ? -10.539 10.766 0.76 1 97.44 129 MET A N 1
ATOM 1030 C CA . MET A 1 129 ? -11.641 11.719 0.767 1 97.44 129 MET A CA 1
ATOM 1031 C C . MET A 1 129 ? -12.969 11.016 0.526 1 97.44 129 MET A C 1
ATOM 1033 O O . MET A 1 129 ? -13.984 11.391 1.117 1 97.44 129 MET A O 1
ATOM 1037 N N . ALA A 1 130 ? -12.938 10.039 -0.318 1 97.88 130 ALA A N 1
ATOM 1038 C CA . ALA A 1 130 ? -14.148 9.281 -0.596 1 97.88 130 ALA A CA 1
ATOM 1039 C C . ALA A 1 130 ? -14.617 8.516 0.641 1 97.88 130 ALA A C 1
ATOM 1041 O O . ALA A 1 130 ? -15.82 8.375 0.874 1 97.88 130 ALA A O 1
ATOM 1042 N N . GLU A 1 131 ? -13.719 8.039 1.382 1 98.12 131 GLU A N 1
ATOM 1043 C CA . GLU A 1 131 ? -14.039 7.246 2.562 1 98.12 131 GLU A CA 1
ATOM 1044 C C . GLU A 1 131 ? -14.539 8.125 3.703 1 98.12 131 GLU A C 1
ATOM 1046 O O . GLU A 1 131 ? -15.5 7.773 4.391 1 98.12 131 GLU A O 1
ATOM 1051 N N . HIS A 1 132 ? -13.891 9.273 3.863 1 98.38 132 HIS A N 1
ATOM 1052 C CA . HIS A 1 132 ? -14.188 10.102 5.031 1 98.38 132 HIS A CA 1
ATOM 1053 C C . HIS A 1 132 ? -15.289 11.102 4.73 1 98.38 132 HIS A C 1
ATOM 1055 O O . HIS A 1 132 ? -15.984 11.555 5.641 1 98.38 132 HIS A O 1
ATOM 1061 N N . LYS A 1 133 ? -15.453 11.562 3.457 1 97.94 133 LYS A N 1
ATOM 1062 C CA . LYS A 1 133 ? -16.469 12.5 2.994 1 97.94 133 LYS A CA 1
ATOM 1063 C C . LYS A 1 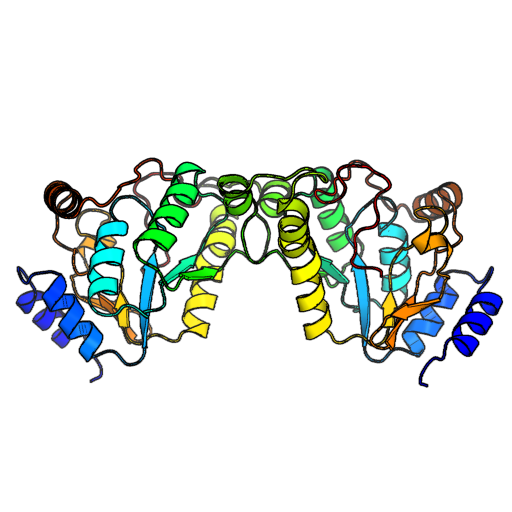133 ? -16.562 13.719 3.914 1 97.94 133 LYS A C 1
ATOM 1065 O O . LYS A 1 133 ? -17.641 14.047 4.41 1 97.94 133 LYS A O 1
ATOM 1070 N N . PRO A 1 134 ? -15.453 14.406 4.023 1 98 134 PRO A N 1
ATOM 1071 C CA . PRO A 1 134 ? -15.43 15.516 4.977 1 98 134 PRO A CA 1
ATOM 1072 C C . PRO A 1 134 ? -16.234 16.719 4.5 1 98 134 PRO A C 1
ATOM 1074 O O . PRO A 1 134 ? -16.375 16.938 3.291 1 98 134 PRO A O 1
ATOM 1077 N N . ASP A 1 135 ? -16.766 17.484 5.488 1 97.94 135 ASP A N 1
ATOM 1078 C CA . ASP A 1 135 ? -17.359 18.781 5.191 1 97.94 135 ASP A CA 1
ATOM 1079 C C . ASP A 1 135 ? -16.422 19.906 5.594 1 97.94 135 ASP A C 1
ATOM 1081 O O . ASP A 1 135 ? -16.547 21.047 5.109 1 97.94 135 ASP A O 1
ATOM 1085 N N . VAL A 1 136 ? -15.43 19.672 6.477 1 98.25 136 VAL A N 1
ATOM 1086 C CA . VAL A 1 136 ? -14.367 20.594 6.867 1 98.25 136 VAL A CA 1
ATOM 1087 C C . VAL A 1 136 ? -13.016 19.891 6.777 1 98.25 136 VAL A C 1
ATOM 1089 O O . VAL A 1 136 ? -12.859 18.766 7.246 1 98.25 136 VAL A O 1
ATOM 1092 N N . TRP A 1 137 ? -12.086 20.531 6.168 1 98.44 137 TRP A N 1
ATOM 1093 C CA . TRP A 1 137 ? -10.758 20 5.895 1 98.44 137 TRP A CA 1
ATOM 1094 C C . TRP A 1 137 ? -9.672 20.969 6.344 1 98.44 137 TRP A C 1
ATOM 1096 O O . TRP A 1 137 ? -9.484 22.031 5.734 1 98.44 137 TRP A O 1
ATOM 1106 N N . PHE A 1 138 ? -9.016 20.578 7.438 1 98.62 138 PHE A N 1
ATOM 1107 C CA . PHE A 1 138 ? -7.898 21.375 7.922 1 98.62 138 PHE A CA 1
ATOM 1108 C C . PHE A 1 138 ? -6.629 21.047 7.133 1 98.62 138 PHE A C 1
ATOM 1110 O O . PHE A 1 138 ? -6.289 19.891 6.934 1 98.62 138 PHE A O 1
ATOM 1117 N N . THR A 1 139 ? -5.922 22.078 6.676 1 96.19 139 THR A N 1
ATOM 1118 C CA . THR A 1 139 ? -4.664 21.969 5.949 1 96.19 139 THR A CA 1
ATOM 1119 C C . THR A 1 139 ? -3.709 23.094 6.355 1 96.19 139 THR A C 1
ATOM 1121 O O . THR A 1 139 ? -4.141 24.125 6.875 1 96.19 139 THR A O 1
ATOM 1124 N N . ASN A 1 140 ? -2.457 22.922 6.18 1 94.88 140 ASN A N 1
ATOM 1125 C CA . ASN A 1 140 ? -1.473 23.906 6.59 1 94.88 140 ASN A CA 1
ATOM 1126 C C . ASN A 1 140 ? -0.947 24.703 5.395 1 94.88 140 ASN A C 1
ATOM 1128 O O . ASN A 1 140 ? 0.258 24.938 5.281 1 94.88 140 ASN A O 1
ATOM 1132 N N . LEU A 1 141 ? -1.822 25.078 4.543 1 92.38 141 LEU A N 1
ATOM 1133 C CA . LEU A 1 141 ? -1.43 25.953 3.449 1 92.38 141 LEU A CA 1
ATOM 1134 C C . LEU A 1 141 ? -1.086 27.344 3.971 1 92.38 141 LEU A C 1
ATOM 1136 O O . LEU A 1 141 ? -1.751 27.859 4.875 1 92.38 141 LEU A O 1
ATOM 1140 N N . ARG A 1 142 ? -0.04 27.859 3.467 1 92.25 142 ARG A N 1
ATOM 1141 C CA . ARG A 1 142 ? 0.388 29.188 3.908 1 92.25 142 ARG A CA 1
ATOM 1142 C C . ARG A 1 142 ? 0.627 30.109 2.719 1 92.25 142 ARG A C 1
ATOM 1144 O O . ARG A 1 142 ? 1.021 29.656 1.643 1 92.25 142 ARG A O 1
ATOM 1151 N N . LYS A 1 143 ? 0.432 31.344 2.988 1 89.75 143 LYS A N 1
ATOM 1152 C CA . LYS A 1 143 ? 0.723 32.375 1.995 1 89.75 143 LYS A CA 1
ATOM 1153 C C . LYS A 1 143 ? 2.215 32.406 1.675 1 89.75 143 LYS A C 1
ATOM 1155 O O . LYS A 1 143 ? 3.051 32.312 2.572 1 89.75 143 LYS A O 1
ATOM 1160 N N . GLY A 1 144 ? 2.547 32.656 0.399 1 81.62 144 GLY A N 1
ATOM 1161 C CA . GLY A 1 144 ? 3.936 32.812 -0 1 81.62 144 GLY A CA 1
ATOM 1162 C C . GLY A 1 144 ? 4.566 31.516 -0.486 1 81.62 144 GLY A C 1
ATOM 1163 O O . GLY A 1 144 ? 5.68 31.531 -1.021 1 81.62 144 GLY A O 1
ATOM 1164 N N . GLN A 1 145 ? 3.943 30.422 -0.34 1 75.75 145 GLN A N 1
ATOM 1165 C CA . GLN A 1 145 ? 4.492 29.125 -0.753 1 75.75 145 GLN A CA 1
ATOM 1166 C C . GLN A 1 145 ? 4.398 28.953 -2.266 1 75.75 145 GLN A C 1
ATOM 1168 O O . GLN A 1 145 ? 5.359 28.516 -2.904 1 75.75 145 GLN A O 1
ATOM 1173 N N . THR A 1 146 ? 3.221 29.219 -2.879 1 72.12 146 THR A N 1
ATOM 1174 C CA . THR A 1 146 ? 2.99 29.203 -4.32 1 72.12 146 THR A CA 1
ATOM 1175 C C . THR A 1 146 ? 2 30.281 -4.727 1 72.12 146 THR A C 1
ATOM 1177 O O . THR A 1 146 ? 1.288 30.828 -3.881 1 72.12 146 THR A O 1
ATOM 1180 N N . ALA A 1 147 ? 1.973 30.578 -6.043 1 71.44 147 ALA A N 1
ATOM 1181 C CA . ALA A 1 147 ? 1.057 31.594 -6.559 1 71.44 147 ALA A CA 1
ATOM 1182 C C . ALA A 1 147 ? -0.396 31.203 -6.301 1 71.44 147 ALA A C 1
ATOM 1184 O O . ALA A 1 147 ? -1.216 32.062 -5.934 1 71.44 147 ALA A O 1
ATOM 1185 N N . LEU A 1 148 ? -0.717 29.969 -6.457 1 72.19 148 LEU A N 1
ATOM 1186 C CA . LEU A 1 148 ? -2.074 29.484 -6.23 1 72.19 148 LEU A CA 1
ATOM 1187 C C . LEU A 1 148 ? -2.469 29.641 -4.762 1 72.19 148 LEU A C 1
ATOM 1189 O O . LEU A 1 148 ? -3.57 30.094 -4.457 1 72.19 148 LEU A O 1
ATOM 1193 N N . ARG A 1 149 ? -1.555 29.406 -3.934 1 76.5 149 ARG A N 1
ATOM 1194 C CA . ARG A 1 149 ? -1.85 29.469 -2.506 1 76.5 149 ARG A CA 1
ATOM 1195 C C . ARG A 1 149 ? -2.037 30.906 -2.041 1 76.5 149 ARG A C 1
ATOM 1197 O O . ARG A 1 149 ? -2.783 31.172 -1.095 1 76.5 149 ARG A O 1
ATOM 1204 N N . ASP A 1 150 ? -1.432 31.812 -2.789 1 78.75 150 ASP A N 1
ATOM 1205 C CA . ASP A 1 150 ? -1.56 33.219 -2.453 1 78.75 150 ASP A CA 1
ATOM 1206 C C . ASP A 1 150 ? -2.979 33.719 -2.715 1 78.75 150 ASP A C 1
ATOM 1208 O O . ASP A 1 150 ? -3.4 34.75 -2.15 1 78.75 150 ASP A O 1
ATOM 1212 N N . SER A 1 151 ? -3.652 32.906 -3.533 1 79.12 151 SER A N 1
ATOM 1213 C CA . SER A 1 151 ? -4.996 33.344 -3.898 1 79.12 151 SER A CA 1
ATOM 1214 C C . SER A 1 151 ? -6.047 32.75 -2.975 1 79.12 151 SER A C 1
ATOM 1216 O O . SER A 1 151 ? -7.227 33.094 -3.061 1 79.12 151 SER A O 1
ATOM 1218 N N . LEU A 1 152 ? -5.508 31.938 -2.139 1 84.88 152 LEU A N 1
ATOM 1219 C CA . LEU A 1 152 ? -6.441 31.328 -1.201 1 84.88 152 LEU A CA 1
ATOM 1220 C C . LEU A 1 152 ? -6.617 32.188 0.041 1 84.88 152 LEU A C 1
ATOM 1222 O O . LEU A 1 152 ? -6.59 33.438 -0.046 1 84.88 152 LEU A O 1
ATOM 1226 N N . GLY A 1 153 ? -6.938 31.859 1.16 1 92.56 153 GLY A N 1
ATOM 1227 C CA . GLY A 1 153 ? -7.133 32.5 2.457 1 92.56 153 GLY A CA 1
ATOM 1228 C C . GLY A 1 153 ? -7.172 31.5 3.604 1 92.56 153 GLY A C 1
ATOM 1229 O O . GLY A 1 153 ? -6.816 30.328 3.434 1 92.56 153 GLY A O 1
ATOM 1230 N N . ILE A 1 154 ? -7.445 32.062 4.617 1 97.12 154 ILE A N 1
ATOM 1231 C CA . ILE A 1 154 ? -7.617 31.219 5.789 1 97.12 154 ILE A CA 1
ATOM 1232 C C . ILE A 1 154 ? -8.672 30.141 5.496 1 97.12 154 ILE A C 1
ATOM 1234 O O . ILE A 1 154 ? -8.5 28.984 5.871 1 97.12 154 ILE A O 1
ATOM 1238 N N . LEU A 1 155 ? -9.719 30.594 4.824 1 96.69 155 LEU A N 1
ATOM 1239 C CA . LEU A 1 155 ? -10.797 29.703 4.387 1 96.69 155 LEU A CA 1
ATOM 1240 C C . LEU A 1 155 ? -10.875 29.656 2.865 1 96.69 155 LEU A C 1
ATOM 1242 O O . LEU A 1 155 ? -10.695 30.672 2.195 1 96.69 155 LEU A O 1
ATOM 1246 N N . SER A 1 156 ? -11.086 28.5 2.297 1 95 156 SER A N 1
ATOM 1247 C CA . SER A 1 156 ? -11.406 28.312 0.887 1 95 156 SER A CA 1
ATOM 1248 C C . SER A 1 156 ? -12.367 27.141 0.69 1 95 156 SER A C 1
ATOM 1250 O O . SER A 1 156 ? -12.594 26.359 1.613 1 95 156 SER A O 1
ATOM 1252 N N . LEU A 1 157 ? -13.016 27.109 -0.455 1 92.69 157 LEU A N 1
ATOM 1253 C CA . LEU A 1 157 ? -13.945 26.031 -0.784 1 92.69 157 LEU A CA 1
ATOM 1254 C C . LEU A 1 157 ? -13.367 25.125 -1.867 1 92.69 157 LEU A C 1
ATOM 1256 O O . LEU A 1 157 ? -12.852 25.609 -2.875 1 92.69 157 LEU A O 1
ATOM 1260 N N . SER A 1 158 ? -13.383 23.859 -1.54 1 90.88 158 SER A N 1
ATOM 1261 C CA . SER A 1 158 ? -13.031 22.922 -2.607 1 90.88 158 SER A CA 1
ATOM 1262 C C . SER A 1 158 ? -14.125 22.859 -3.668 1 90.88 158 SER A C 1
ATOM 1264 O O . SER A 1 158 ? -15.234 23.344 -3.451 1 90.88 158 SER A O 1
ATOM 1266 N N . LYS A 1 159 ? -13.852 22.25 -4.805 1 85.56 159 LYS A N 1
ATOM 1267 C CA . LYS A 1 159 ? -14.805 22.094 -5.898 1 85.56 159 LYS A CA 1
ATOM 1268 C C . LYS A 1 159 ? -16.031 21.312 -5.445 1 85.56 159 LYS A C 1
ATOM 1270 O O . LYS A 1 159 ? -17.141 21.562 -5.922 1 85.56 159 LYS A O 1
ATOM 1275 N N . ASP A 1 160 ? -15.859 20.484 -4.465 1 87.69 160 ASP A N 1
ATOM 1276 C CA . ASP A 1 160 ? -16.953 19.625 -4.008 1 87.69 160 ASP A CA 1
ATOM 1277 C C . ASP A 1 160 ? -17.656 20.219 -2.797 1 87.69 160 ASP A C 1
ATOM 1279 O O . ASP A 1 160 ? -18.484 19.562 -2.17 1 87.69 160 ASP A O 1
ATOM 1283 N N . GLY A 1 161 ? -17.219 21.391 -2.422 1 90.5 161 GLY A N 1
ATOM 1284 C CA . GLY A 1 161 ? -17.938 22.094 -1.373 1 90.5 161 GLY A CA 1
ATOM 1285 C C . GLY A 1 161 ? -17.359 21.859 0.009 1 90.5 161 GLY A C 1
ATOM 1286 O O . GLY A 1 161 ? -17.984 22.203 1.017 1 90.5 161 GLY A O 1
ATOM 1287 N N . ILE A 1 162 ? -16.219 21.312 0.076 1 95.25 162 ILE A N 1
ATOM 1288 C CA . ILE A 1 162 ? -15.555 21.109 1.359 1 95.25 162 ILE A CA 1
ATOM 1289 C C . ILE A 1 162 ? -14.914 22.422 1.808 1 95.25 162 ILE A C 1
ATOM 1291 O O . ILE A 1 162 ? -14.227 23.094 1.022 1 95.25 162 ILE A O 1
ATOM 1295 N N . LEU A 1 163 ? -15.18 22.828 3.016 1 96.62 163 LEU A N 1
ATOM 1296 C CA . LEU A 1 163 ? -14.523 24.016 3.576 1 96.62 163 LEU A CA 1
ATOM 1297 C C . LEU A 1 163 ? -13.094 23.688 3.988 1 96.62 163 LEU A C 1
ATOM 1299 O O . LEU A 1 163 ? -12.867 22.906 4.91 1 96.62 163 LEU A O 1
ATOM 1303 N N . LYS A 1 164 ? -12.18 24.312 3.326 1 96.94 164 LYS A N 1
ATOM 1304 C CA . LYS A 1 164 ? -10.766 24.172 3.689 1 96.94 164 LYS A CA 1
ATOM 1305 C C . LYS A 1 164 ? -10.352 25.266 4.676 1 96.94 164 LYS A C 1
ATOM 1307 O O . LYS A 1 164 ? -10.688 26.438 4.496 1 96.94 164 LYS A O 1
ATOM 1312 N N . VAL A 1 165 ? -9.695 24.797 5.695 1 97.94 165 VAL A N 1
ATOM 1313 C CA . VAL A 1 165 ? -9.32 25.734 6.758 1 97.94 165 VAL A CA 1
ATOM 1314 C C . VAL A 1 165 ? -7.805 25.703 6.957 1 97.94 165 VAL A C 1
ATOM 1316 O O . VAL A 1 165 ? -7.234 24.656 7.277 1 97.94 165 VAL A O 1
ATOM 1319 N N . SER A 1 166 ? -7.148 26.797 6.781 1 97.94 166 SER A N 1
ATOM 1320 C CA . SER A 1 166 ? -5.719 26.984 7 1 97.94 166 SER A CA 1
ATOM 1321 C C . SER A 1 166 ? -5.457 28.047 8.062 1 97.94 166 SER A C 1
ATOM 1323 O O . SER A 1 166 ? -5.113 29.188 7.742 1 97.94 166 SER A O 1
ATOM 1325 N N . PRO A 1 167 ? -5.438 27.609 9.281 1 98.06 167 PRO A N 1
ATOM 1326 C CA . PRO A 1 167 ? -5.422 28.578 10.383 1 98.06 167 PRO A CA 1
ATOM 1327 C C . PRO A 1 167 ? -4.125 29.375 10.445 1 98.06 167 PRO A C 1
ATOM 1329 O O . PRO A 1 167 ? -4.105 30.484 10.992 1 98.06 167 PRO A O 1
ATOM 1332 N N . PHE A 1 168 ? -3.07 28.875 9.867 1 97.62 168 PHE A N 1
ATOM 1333 C CA . PHE A 1 168 ? -1.773 29.531 9.93 1 97.62 168 PHE A CA 1
ATOM 1334 C C . PHE A 1 168 ? -1.45 30.219 8.602 1 97.62 168 PHE A C 1
ATOM 1336 O O . PHE A 1 168 ? -0.289 30.516 8.32 1 97.62 168 PHE A O 1
ATOM 1343 N N . TYR A 1 169 ? -2.447 30.438 7.797 1 96.88 169 TYR A N 1
ATOM 1344 C CA . TYR A 1 169 ? -2.289 30.891 6.418 1 96.88 169 TYR A CA 1
ATOM 1345 C C . TYR A 1 169 ? -1.381 32.125 6.348 1 96.88 169 TYR A C 1
ATOM 1347 O O . TYR A 1 169 ? -0.517 32.219 5.473 1 96.88 169 TYR A O 1
ATOM 1355 N N . HIS A 1 170 ? -1.408 33.031 7.27 1 95.69 170 HIS A N 1
ATOM 1356 C CA . HIS A 1 170 ? -0.684 34.312 7.195 1 95.69 170 HIS A CA 1
ATOM 1357 C C . HIS A 1 170 ? 0.567 34.281 8.07 1 95.69 170 HIS A C 1
ATOM 1359 O O . HIS A 1 170 ? 1.251 35.281 8.219 1 95.69 170 HIS A O 1
ATOM 1365 N N . TRP A 1 171 ? 0.878 33.156 8.633 1 96.19 171 TRP A N 1
ATOM 1366 C CA . TRP A 1 171 ? 2.012 33.094 9.555 1 96.19 171 TRP A CA 1
ATOM 1367 C C . TRP A 1 171 ? 3.32 32.938 8.789 1 96.19 171 TRP A C 1
ATOM 1369 O O . TRP A 1 171 ? 3.393 32.188 7.824 1 96.19 171 TRP A O 1
ATOM 1379 N N . SER A 1 172 ? 4.305 33.625 9.266 1 94.88 172 SER A N 1
ATOM 1380 C CA . SER A 1 172 ? 5.656 33.469 8.734 1 94.88 172 SER A CA 1
ATOM 1381 C C . SER A 1 172 ? 6.383 32.312 9.383 1 94.88 172 SER A C 1
ATOM 1383 O O . SER A 1 172 ? 5.93 31.781 10.398 1 94.88 172 SER A O 1
ATOM 1385 N N . ASP A 1 173 ? 7.539 31.984 8.789 1 95.69 173 ASP A N 1
ATOM 1386 C CA . ASP A 1 173 ? 8.383 30.953 9.391 1 95.69 173 ASP A CA 1
ATOM 1387 C C . ASP A 1 173 ? 8.82 31.344 10.797 1 95.69 173 ASP A C 1
ATOM 1389 O O . ASP A 1 173 ? 8.883 30.516 11.695 1 95.69 173 ASP A O 1
ATOM 1393 N N . VAL A 1 174 ? 9.078 32.594 10.961 1 97 174 VAL A N 1
ATOM 1394 C CA . VAL A 1 174 ? 9.523 33.094 12.25 1 97 174 VAL A CA 1
ATOM 1395 C C . VAL A 1 174 ? 8.43 32.906 13.297 1 97 174 VAL A C 1
ATOM 1397 O O . VAL A 1 174 ? 8.695 32.469 14.414 1 97 174 VAL A O 1
ATOM 1400 N N . GLN A 1 175 ? 7.211 33.25 12.914 1 97.06 175 GLN A N 1
ATOM 1401 C CA . GLN A 1 175 ? 6.082 33.062 13.82 1 97.06 175 GLN A CA 1
ATOM 1402 C C . GLN A 1 175 ? 5.855 31.594 14.148 1 97.06 175 GLN A C 1
ATOM 1404 O O . GLN A 1 175 ? 5.578 31.234 15.289 1 97.06 175 GLN A O 1
ATOM 1409 N N . LEU A 1 176 ? 6.051 30.766 13.156 1 97.81 176 LEU A N 1
ATOM 1410 C CA . LEU A 1 176 ? 5.879 29.328 13.375 1 97.81 176 LEU A CA 1
ATOM 1411 C C . LEU A 1 176 ? 6.996 28.781 14.25 1 97.81 176 LEU A C 1
ATOM 1413 O O . LEU A 1 176 ? 6.75 27.953 15.125 1 97.81 176 LEU A O 1
ATOM 1417 N N . ASP A 1 177 ? 8.148 29.25 14.023 1 98.06 177 ASP A N 1
ATOM 1418 C CA . ASP A 1 177 ? 9.266 28.844 14.859 1 98.06 177 ASP A CA 1
ATOM 1419 C C . ASP A 1 177 ? 9.016 29.188 16.328 1 98.06 177 ASP A C 1
ATOM 1421 O O . ASP A 1 177 ? 9.289 28.391 17.219 1 98.06 177 ASP A O 1
ATOM 1425 N N . ALA A 1 178 ? 8.555 30.359 16.562 1 98.31 178 ALA A N 1
ATOM 1426 C CA . ALA A 1 178 ? 8.234 30.781 17.938 1 98.31 178 ALA A CA 1
ATOM 1427 C C . ALA A 1 178 ? 7.152 29.906 18.547 1 98.31 178 ALA A C 1
ATOM 1429 O O . ALA A 1 178 ? 7.25 29.5 19.703 1 98.31 178 ALA A O 1
ATOM 1430 N N . TYR A 1 179 ? 6.137 29.641 17.734 1 98.06 179 TYR A N 1
ATOM 1431 C CA . TYR A 1 179 ? 5.055 28.766 18.172 1 98.06 179 TYR A CA 1
ATOM 1432 C C . TYR A 1 179 ? 5.59 27.406 18.625 1 98.06 179 TYR A C 1
ATOM 1434 O O . TYR A 1 179 ? 5.215 26.906 19.672 1 98.06 179 TYR A O 1
ATOM 1442 N N . LEU A 1 180 ? 6.445 26.828 17.812 1 98.44 180 LEU A N 1
ATOM 1443 C CA . LEU A 1 180 ? 6.992 25.5 18.094 1 98.44 180 LEU A CA 1
ATOM 1444 C C . LEU A 1 180 ? 7.906 25.531 19.312 1 98.44 180 LEU A C 1
ATOM 1446 O O . LEU A 1 180 ? 7.844 24.641 20.156 1 98.44 180 LEU A O 1
ATOM 1450 N N . ALA A 1 181 ? 8.656 26.547 19.453 1 98.25 181 ALA A N 1
ATOM 1451 C CA . ALA A 1 181 ? 9.578 26.688 20.578 1 98.25 181 ALA A CA 1
ATOM 1452 C C . ALA A 1 181 ? 8.82 26.812 21.891 1 98.25 181 ALA A C 1
ATOM 1454 O O . ALA A 1 181 ? 9.164 26.156 22.875 1 98.25 181 ALA A O 1
ATOM 1455 N N . GLU A 1 182 ? 7.84 27.578 21.891 1 98.06 182 GLU A N 1
ATOM 1456 C CA . GLU A 1 182 ? 7.039 27.828 23.078 1 98.06 182 GLU A CA 1
ATOM 1457 C C . GLU A 1 182 ? 6.387 26.531 23.578 1 98.06 182 GLU A C 1
ATOM 1459 O O . GLU A 1 182 ? 6.191 26.359 24.781 1 98.06 182 GLU A O 1
ATOM 1464 N N . ARG A 1 183 ? 6.152 25.625 22.719 1 97.62 183 ARG A N 1
ATOM 1465 C CA . ARG A 1 183 ? 5.402 24.422 23.047 1 97.62 183 ARG A CA 1
ATOM 1466 C C . ARG A 1 183 ? 6.305 23.188 23.031 1 97.62 183 ARG A C 1
ATOM 1468 O O . ARG A 1 183 ? 5.832 22.062 23.172 1 97.62 183 ARG A O 1
ATOM 1475 N N . ASN A 1 184 ? 7.543 23.406 22.812 1 97.81 184 ASN A N 1
ATOM 1476 C CA . ASN A 1 184 ? 8.539 22.344 22.766 1 97.81 184 ASN A CA 1
ATOM 1477 C C . ASN A 1 184 ? 8.18 21.281 21.75 1 97.81 184 ASN A C 1
ATOM 1479 O O . ASN A 1 184 ? 8.18 20.078 22.062 1 97.81 184 ASN A O 1
ATOM 1483 N N . LEU A 1 185 ? 7.762 21.734 20.609 1 98.38 185 LEU A N 1
ATOM 1484 C CA . LEU A 1 185 ? 7.406 20.828 19.516 1 98.38 185 LEU A CA 1
ATOM 1485 C C . LEU A 1 185 ? 8.57 20.688 18.531 1 98.38 185 LEU A C 1
ATOM 1487 O O . LEU A 1 185 ? 9.211 21.672 18.172 1 98.38 185 LEU A O 1
ATOM 1491 N N . PRO A 1 186 ? 8.812 19.438 18.109 1 98.19 186 PRO A N 1
ATOM 1492 C CA . PRO A 1 186 ? 9.906 19.203 17.156 1 98.19 186 PRO A CA 1
ATOM 1493 C C . PRO A 1 186 ? 9.547 19.609 15.734 1 98.19 186 PRO A C 1
ATOM 1495 O O . PRO A 1 186 ? 8.367 19.688 15.383 1 98.19 186 PRO A O 1
ATOM 1498 N N . ASN A 1 187 ? 10.547 19.969 14.992 1 97.69 187 ASN A N 1
ATOM 1499 C CA . ASN A 1 187 ? 10.445 20.234 13.562 1 97.69 187 ASN A CA 1
ATOM 1500 C C . ASN A 1 187 ? 11.469 19.422 12.773 1 97.69 187 ASN A C 1
ATOM 1502 O O . ASN A 1 187 ? 12.57 19.172 13.258 1 97.69 187 ASN A O 1
ATOM 1506 N N . GLU A 1 188 ? 11.039 18.922 11.625 1 96.81 188 GLU A N 1
ATOM 1507 C CA . GLU A 1 188 ? 11.938 18.172 10.758 1 96.81 188 GLU A CA 1
ATOM 1508 C C . GLU A 1 188 ? 12.031 18.812 9.375 1 96.81 188 GLU A C 1
ATOM 1510 O O . GLU A 1 188 ? 11.023 18.922 8.672 1 96.81 188 GLU A O 1
ATOM 1515 N N . HIS A 1 189 ? 13.242 19.125 8.992 1 95.81 189 HIS A N 1
ATOM 1516 C CA . HIS A 1 189 ? 13.391 19.891 7.766 1 95.81 189 HIS A CA 1
ATOM 1517 C C . HIS A 1 189 ? 13.906 19.016 6.625 1 95.81 189 HIS A C 1
ATOM 1519 O O . HIS A 1 189 ? 13.898 19.438 5.465 1 95.81 189 HIS A O 1
ATOM 1525 N N . LYS A 1 190 ? 14.453 17.844 6.922 1 95 190 LYS A N 1
ATOM 1526 C CA . LYS A 1 190 ? 14.852 16.906 5.867 1 95 190 LYS A CA 1
ATOM 1527 C C . LYS A 1 190 ? 13.633 16.219 5.258 1 95 190 LYS A C 1
ATOM 1529 O O . LYS A 1 190 ? 13.289 15.109 5.648 1 95 190 LYS A O 1
ATOM 1534 N N . TYR A 1 191 ? 13.016 16.844 4.43 1 93.12 191 TYR A N 1
ATOM 1535 C CA . TYR A 1 191 ? 11.781 16.422 3.791 1 93.12 191 TYR A CA 1
ATOM 1536 C C . TYR A 1 191 ? 11.969 16.25 2.289 1 93.12 191 TYR A C 1
ATOM 1538 O O . TYR A 1 191 ? 12.703 17.016 1.66 1 93.12 191 TYR A O 1
ATOM 1546 N N . PHE A 1 192 ? 11.305 15.211 1.718 1 91.25 192 PHE A N 1
ATOM 1547 C CA . PHE A 1 192 ? 11.391 14.922 0.291 1 91.25 192 PHE A CA 1
ATOM 1548 C C . PHE A 1 192 ? 10.016 14.594 -0.281 1 91.25 192 PHE A C 1
ATOM 1550 O O . PHE A 1 192 ? 9.266 13.812 0.302 1 91.25 192 PHE A O 1
ATOM 1557 N N . ASP A 1 193 ? 9.672 15.266 -1.339 1 88.94 193 ASP A N 1
ATOM 1558 C CA . ASP A 1 193 ? 8.469 14.992 -2.123 1 88.94 193 ASP A CA 1
ATOM 1559 C C . ASP A 1 193 ? 8.828 14.531 -3.533 1 88.94 193 ASP A C 1
ATOM 1561 O O . ASP A 1 193 ? 9.297 15.32 -4.352 1 88.94 193 ASP A O 1
ATOM 1565 N N . PRO A 1 194 ? 8.578 13.273 -3.775 1 86.12 194 PRO A N 1
ATOM 1566 C CA . PRO A 1 194 ? 9.023 12.711 -5.055 1 86.12 194 PRO A CA 1
ATOM 1567 C C . PRO A 1 194 ? 8.352 13.367 -6.254 1 86.12 194 PRO A C 1
ATOM 1569 O O . PRO A 1 194 ? 8.82 13.227 -7.387 1 86.12 194 PRO A O 1
ATOM 1572 N N . THR A 1 195 ? 7.207 13.969 -6.062 1 88.44 195 THR A N 1
ATOM 1573 C CA . THR A 1 195 ? 6.465 14.547 -7.172 1 88.44 195 THR A CA 1
ATOM 1574 C C . THR A 1 195 ? 6.938 15.977 -7.453 1 88.44 195 THR A C 1
ATOM 1576 O O . THR A 1 195 ? 6.551 16.578 -8.453 1 88.44 195 THR A O 1
ATOM 1579 N N . LYS A 1 196 ? 7.574 16.531 -6.5 1 78.38 196 LYS A N 1
ATOM 1580 C CA . LYS A 1 196 ? 8.047 17.906 -6.648 1 78.38 196 LYS A CA 1
ATOM 1581 C C . LYS A 1 196 ? 9.547 17.938 -6.949 1 78.38 196 LYS A C 1
ATOM 1583 O O . LYS A 1 196 ? 10.344 17.328 -6.223 1 78.38 196 LYS A O 1
ATOM 1588 N N . VAL A 1 197 ? 9.969 17.578 -8.266 1 57.16 197 VAL A N 1
ATOM 1589 C CA . VAL A 1 197 ? 11.398 17.656 -8.578 1 57.16 197 VAL A CA 1
ATOM 1590 C C . VAL A 1 197 ? 11.953 19.016 -8.117 1 57.16 197 VAL A C 1
ATOM 1592 O O . VAL A 1 197 ? 13.086 19.094 -7.645 1 57.16 197 VAL A O 1
ATOM 1595 N N . LEU A 1 198 ? 11.18 20.109 -8.43 1 48.91 198 LEU A N 1
ATOM 1596 C CA . LEU A 1 198 ? 11.656 21.422 -8.047 1 48.91 198 LEU A CA 1
ATOM 1597 C C . LEU A 1 198 ? 10.852 21.969 -6.875 1 48.91 198 LEU A C 1
ATOM 1599 O O . LEU A 1 198 ? 9.648 21.75 -6.781 1 48.91 198 LEU A O 1
ATOM 1603 N N . GLU A 1 199 ? 11.461 22.359 -5.801 1 48.66 199 GLU A N 1
ATOM 1604 C CA . GLU A 1 199 ? 10.984 22.828 -4.504 1 48.66 199 GLU A CA 1
ATOM 1605 C C . GLU A 1 199 ? 9.711 23.656 -4.652 1 48.66 199 GLU A C 1
ATOM 1607 O O . GLU A 1 199 ? 8.836 23.625 -3.791 1 48.66 199 GLU A O 1
ATOM 1612 N N . ASN A 1 200 ? 9.461 24.438 -5.801 1 46.44 200 ASN A N 1
ATOM 1613 C CA . ASN A 1 200 ? 8.391 25.438 -5.812 1 46.44 200 ASN A CA 1
ATOM 1614 C C . ASN A 1 200 ? 7.184 24.953 -6.605 1 46.44 200 ASN A C 1
ATOM 1616 O O . ASN A 1 200 ? 6.312 25.75 -6.969 1 46.44 200 ASN A O 1
ATOM 1620 N N . ARG A 1 201 ? 7.129 23.641 -6.926 1 46.22 201 ARG A N 1
ATOM 1621 C CA . ARG A 1 201 ? 6.031 23.219 -7.793 1 46.22 201 ARG A CA 1
ATOM 1622 C C . ARG A 1 201 ? 4.855 22.703 -6.977 1 46.22 201 ARG A C 1
ATOM 1624 O O . ARG A 1 201 ? 5.051 22.078 -5.93 1 46.22 201 ARG A O 1
ATOM 1631 N N . GLU A 1 202 ? 3.424 23.219 -7.27 1 49.28 202 GLU A N 1
ATOM 1632 C CA . GLU A 1 202 ? 2.174 22.875 -6.598 1 49.28 202 GLU A CA 1
ATOM 1633 C C . GLU A 1 202 ? 1.827 21.406 -6.801 1 49.28 202 GLU A C 1
ATOM 1635 O O . GLU A 1 202 ? 1.994 20.859 -7.895 1 49.28 202 GLU A O 1
ATOM 1640 N N . CYS A 1 203 ? 1.7 20.703 -5.719 1 51.91 203 CYS A N 1
ATOM 1641 C CA . CYS A 1 203 ? 1.096 19.391 -5.91 1 51.91 203 CYS A CA 1
ATOM 1642 C C . CYS A 1 203 ? -0.37 19.516 -6.309 1 51.91 203 CYS A C 1
ATOM 1644 O O . CYS A 1 203 ? -1.084 20.391 -5.793 1 51.91 203 CYS A O 1
ATOM 1646 N N . GLY A 1 204 ? -0.956 19.156 -7.434 1 42.91 204 GLY A N 1
ATOM 1647 C CA . GLY A 1 204 ? -2.271 19.219 -8.055 1 42.91 204 GLY A CA 1
ATOM 1648 C C . GLY A 1 204 ? -3.398 18.875 -7.094 1 42.91 204 GLY A C 1
ATOM 1649 O O . GLY A 1 204 ? -4.566 18.844 -7.488 1 42.91 204 GLY A O 1
ATOM 1650 N N . LEU A 1 205 ? -3.141 18.5 -5.961 1 45.28 205 LEU A N 1
ATOM 1651 C CA . LEU A 1 205 ? -4.211 18.047 -5.074 1 45.28 205 LEU A CA 1
ATOM 1652 C C . LEU A 1 205 ? -4.98 19.234 -4.508 1 45.28 205 LEU A C 1
ATOM 1654 O O . LEU A 1 205 ? -6.109 19.078 -4.039 1 45.28 205 LEU A O 1
ATOM 1658 N N . HIS A 1 206 ? -4.395 20.469 -4.367 1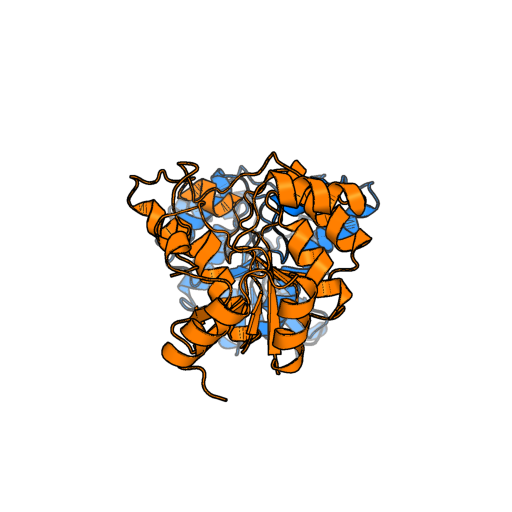 45.53 206 HIS A N 1
ATOM 1659 C CA . HIS A 1 206 ? -5.051 21.578 -3.68 1 45.53 206 HIS A CA 1
ATOM 1660 C C . HIS A 1 206 ? -5.742 22.516 -4.672 1 45.53 206 HIS A C 1
ATOM 1662 O O . HIS A 1 206 ? -6.152 23.625 -4.309 1 45.53 206 HIS A O 1
ATOM 1668 N N . THR A 1 207 ? -5.914 22.062 -5.926 1 42.06 207 THR A N 1
ATOM 1669 C CA . THR A 1 207 ? -6.637 22.906 -6.871 1 42.06 207 THR A CA 1
ATOM 1670 C C . THR A 1 207 ? -8.125 22.547 -6.887 1 42.06 207 THR A C 1
ATOM 1672 O O . THR A 1 207 ? -8.492 21.406 -6.625 1 42.06 207 THR A O 1
ATOM 1675 N N . MET B 1 1 ? -19.984 -30.422 -3.268 1 55.06 1 MET B N 1
ATOM 1676 C CA . MET B 1 1 ? -19.656 -31.547 -2.385 1 55.06 1 MET B CA 1
ATOM 1677 C C . MET B 1 1 ? -18.641 -31.125 -1.326 1 55.06 1 MET B C 1
ATOM 1679 O O . MET B 1 1 ? -17.703 -30.375 -1.62 1 55.06 1 MET B O 1
ATOM 1683 N N . SER B 1 2 ? -18.969 -31.141 -0.091 1 71.81 2 SER B N 1
ATOM 1684 C CA . SER B 1 2 ? -18.062 -30.859 1.024 1 71.81 2 SER B CA 1
ATOM 1685 C C . SER B 1 2 ? -16.922 -31.875 1.081 1 71.81 2 SER B C 1
ATOM 1687 O O . SER B 1 2 ? -17.172 -33.094 1.099 1 71.81 2 SER B O 1
ATOM 1689 N N . PHE B 1 3 ? -15.688 -31.578 0.631 1 84.31 3 PHE B N 1
ATOM 1690 C CA . PHE B 1 3 ? -14.523 -32.469 0.626 1 84.31 3 PHE B CA 1
ATOM 1691 C C . PHE B 1 3 ? -14.148 -32.875 2.047 1 84.31 3 PHE B C 1
ATOM 1693 O O . PHE B 1 3 ? -14.156 -32.031 2.957 1 84.31 3 PHE B O 1
ATOM 1700 N N . THR B 1 4 ? -14.117 -34.188 2.229 1 87.19 4 THR B N 1
ATOM 1701 C CA . THR B 1 4 ? -13.539 -34.688 3.461 1 87.19 4 THR B CA 1
ATOM 1702 C C . THR B 1 4 ? -12.086 -35.125 3.24 1 87.19 4 THR B C 1
ATOM 1704 O O . THR B 1 4 ? -11.633 -35.219 2.098 1 87.19 4 THR B O 1
ATOM 1707 N N . GLU B 1 5 ? -11.398 -35.344 4.324 1 87.75 5 GLU B N 1
ATOM 1708 C CA . GLU B 1 5 ? -10 -35.781 4.23 1 87.75 5 GLU B CA 1
ATOM 1709 C C . GLU B 1 5 ? -9.867 -37.094 3.486 1 87.75 5 GLU B C 1
ATOM 1711 O O . GLU B 1 5 ? -8.906 -37.312 2.752 1 87.75 5 GLU B O 1
ATOM 1716 N N . ASP B 1 6 ? -10.82 -37.938 3.686 1 90.69 6 ASP B N 1
ATOM 1717 C CA . ASP B 1 6 ? -10.797 -39.219 3.023 1 90.69 6 ASP B CA 1
ATOM 1718 C C . ASP B 1 6 ? -11 -39.094 1.517 1 90.69 6 ASP B C 1
ATOM 1720 O O . ASP B 1 6 ? -10.344 -39.75 0.725 1 90.69 6 ASP B O 1
ATOM 1724 N N . ILE B 1 7 ? -11.898 -38.281 1.18 1 92.62 7 ILE B N 1
ATOM 1725 C CA . ILE B 1 7 ? -12.164 -38.031 -0.233 1 92.62 7 ILE B CA 1
ATOM 1726 C C . ILE B 1 7 ? -10.914 -37.438 -0.893 1 92.62 7 ILE B C 1
ATOM 1728 O O . ILE B 1 7 ? -10.531 -37.844 -1.991 1 92.62 7 ILE B O 1
ATOM 1732 N N . ILE B 1 8 ? -10.227 -36.562 -0.193 1 94.62 8 ILE B N 1
ATOM 1733 C CA . ILE B 1 8 ? -9.031 -35.875 -0.708 1 94.62 8 ILE B CA 1
ATOM 1734 C C . ILE B 1 8 ? -7.914 -36.906 -0.892 1 94.62 8 ILE B C 1
ATOM 1736 O O . ILE B 1 8 ? -7.223 -36.906 -1.912 1 94.62 8 ILE B O 1
ATOM 1740 N N . LYS B 1 9 ? -7.746 -37.75 0.099 1 93.38 9 LYS B N 1
ATOM 1741 C CA . LYS B 1 9 ? -6.73 -38.781 0.021 1 93.38 9 LYS B CA 1
ATOM 1742 C C . LYS B 1 9 ? -6.949 -39.688 -1.199 1 93.38 9 LYS B C 1
ATOM 1744 O O . LYS B 1 9 ? -6.004 -40 -1.921 1 93.38 9 LYS B O 1
ATOM 1749 N N . ASN B 1 10 ? -8.156 -40.031 -1.392 1 94.94 10 ASN B N 1
ATOM 1750 C CA . ASN B 1 10 ? -8.5 -40.875 -2.533 1 94.94 10 ASN B CA 1
ATOM 1751 C C . ASN B 1 10 ? -8.258 -40.156 -3.855 1 94.94 10 ASN B C 1
ATOM 1753 O O . ASN B 1 10 ? -7.715 -40.75 -4.797 1 94.94 10 ASN B O 1
ATOM 1757 N N . LEU B 1 11 ? -8.672 -38.969 -3.916 1 95.44 11 LEU B N 1
ATOM 1758 C CA . LEU B 1 11 ? -8.477 -38.156 -5.121 1 95.44 11 LEU B CA 1
ATOM 1759 C C . LEU B 1 11 ? -6.988 -37.969 -5.406 1 95.44 11 LEU B C 1
ATOM 1761 O O . LEU B 1 11 ? -6.559 -38.031 -6.559 1 95.44 11 LEU B O 1
ATOM 1765 N N . ASN B 1 12 ? -6.207 -37.75 -4.348 1 96.44 12 ASN B N 1
ATOM 1766 C CA . ASN B 1 12 ? -4.766 -37.594 -4.516 1 96.44 12 ASN B CA 1
ATOM 1767 C C . ASN B 1 12 ? -4.141 -38.875 -5.109 1 96.44 12 ASN B C 1
ATOM 1769 O O . ASN B 1 12 ? -3.236 -38.781 -5.945 1 96.44 12 ASN B O 1
ATOM 1773 N N . ALA B 1 13 ? -4.594 -39.969 -4.656 1 95.25 13 ALA B N 1
ATOM 1774 C CA . ALA B 1 13 ? -4.113 -41.219 -5.211 1 95.25 13 ALA B CA 1
ATOM 1775 C C . ALA B 1 13 ? -4.488 -41.344 -6.684 1 95.25 13 ALA B C 1
ATOM 1777 O O . ALA B 1 13 ? -3.68 -41.812 -7.496 1 95.25 13 ALA B O 1
ATOM 1778 N N . GLN B 1 14 ? -5.637 -40.938 -6.984 1 95.44 14 GLN B N 1
ATOM 1779 C CA . GLN B 1 14 ? -6.137 -41.031 -8.352 1 95.44 14 GLN B CA 1
ATOM 1780 C C . GLN B 1 14 ? -5.398 -40.031 -9.266 1 95.44 14 GLN B C 1
ATOM 1782 O O . GLN B 1 14 ? -5.199 -40.312 -10.453 1 95.44 14 GLN B O 1
ATOM 1787 N N . PHE B 1 15 ? -4.984 -38.969 -8.734 1 96.31 15 PHE B N 1
ATOM 1788 C CA . PHE B 1 15 ? -4.41 -37.906 -9.547 1 96.31 15 PHE B CA 1
ATOM 1789 C C . PHE B 1 15 ? -2.914 -38.094 -9.742 1 96.31 15 PHE B C 1
ATOM 1791 O O . PHE B 1 15 ? -2.277 -37.406 -10.523 1 96.31 15 PHE B O 1
ATOM 1798 N N . ARG B 1 16 ? -2.441 -39.094 -9.016 1 92.69 16 ARG B N 1
ATOM 1799 C CA . ARG B 1 16 ? -1.021 -39.375 -9.203 1 92.69 16 ARG B CA 1
ATOM 1800 C C . ARG B 1 16 ? -0.719 -39.75 -10.648 1 92.69 16 ARG B C 1
ATOM 1802 O O . ARG B 1 16 ? -1.313 -40.688 -11.195 1 92.69 16 ARG B O 1
ATOM 1809 N N . GLY B 1 17 ? 0.154 -39.031 -11.289 1 92.5 17 GLY B N 1
ATOM 1810 C CA . GLY B 1 17 ? 0.561 -39.312 -12.656 1 92.5 17 GLY B CA 1
ATOM 1811 C C . GLY B 1 17 ? -0.328 -38.656 -13.695 1 92.5 17 GLY B C 1
ATOM 1812 O O . GLY B 1 17 ? -0.048 -38.719 -14.898 1 92.5 17 GLY B O 1
ATOM 1813 N N . ILE B 1 18 ? -1.446 -38.125 -13.227 1 96 18 ILE B N 1
ATOM 1814 C CA . ILE B 1 18 ? -2.344 -37.406 -14.125 1 96 18 ILE B CA 1
ATOM 1815 C C . ILE B 1 18 ? -1.712 -36.094 -14.539 1 96 18 ILE B C 1
ATOM 1817 O O . ILE B 1 18 ? -1.135 -35.375 -13.711 1 96 18 ILE B O 1
ATOM 1821 N N . PRO B 1 19 ? -1.758 -35.781 -15.859 1 96.88 19 PRO B N 1
ATOM 1822 C CA . PRO B 1 19 ? -1.188 -34.5 -16.297 1 96.88 19 PRO B CA 1
ATOM 1823 C C . PRO B 1 19 ? -1.806 -33.312 -15.586 1 96.88 19 PRO B C 1
ATOM 1825 O O . PRO B 1 19 ? -3.008 -33.281 -15.305 1 96.88 19 PRO B O 1
ATOM 1828 N N . PRO B 1 20 ? -0.97 -32.281 -15.32 1 97.62 20 PRO B N 1
ATOM 1829 C CA . PRO B 1 20 ? -1.451 -31.109 -14.617 1 97.62 20 PRO B CA 1
ATOM 1830 C C . PRO B 1 20 ? -2.691 -30.5 -15.273 1 97.62 20 PRO B C 1
ATOM 1832 O O . PRO B 1 20 ? -3.609 -30.062 -14.57 1 97.62 20 PRO B O 1
ATOM 1835 N N . GLU B 1 21 ? -2.764 -30.453 -16.547 1 97.88 21 GLU B N 1
ATOM 1836 C CA . GLU B 1 21 ? -3.873 -29.828 -17.266 1 97.88 21 GLU B CA 1
ATOM 1837 C C . GLU B 1 21 ? -5.195 -30.516 -16.938 1 97.88 21 GLU B C 1
ATOM 1839 O O . GLU B 1 21 ? -6.238 -29.859 -16.859 1 97.88 21 GLU B O 1
ATOM 1844 N N . GLU B 1 22 ? -5.148 -31.812 -16.797 1 98.19 22 GLU B N 1
ATOM 1845 C CA . GLU B 1 22 ? -6.355 -32.562 -16.469 1 98.19 22 GLU B CA 1
ATOM 1846 C C . GLU B 1 22 ? -6.801 -32.281 -15.031 1 98.19 22 GLU B C 1
ATOM 1848 O O . GLU B 1 22 ? -7.996 -32.156 -14.766 1 98.19 22 GLU B O 1
ATOM 1853 N N . ILE B 1 23 ? -5.82 -32.219 -14.141 1 98.31 23 ILE B N 1
ATOM 1854 C CA . ILE B 1 23 ? -6.105 -31.891 -12.75 1 98.31 23 ILE B CA 1
ATOM 1855 C C . ILE B 1 23 ? -6.75 -30.516 -12.672 1 98.31 23 ILE B C 1
ATOM 1857 O O . ILE B 1 23 ? -7.754 -30.328 -11.977 1 98.31 23 ILE B O 1
ATOM 1861 N N . ILE B 1 24 ? -6.203 -29.562 -13.391 1 98.75 24 ILE B N 1
ATOM 1862 C CA . ILE B 1 24 ? -6.684 -28.188 -13.398 1 98.75 24 ILE B CA 1
ATOM 1863 C C . ILE B 1 24 ? -8.094 -28.141 -13.977 1 98.75 24 ILE B C 1
ATOM 1865 O O . ILE B 1 24 ? -8.977 -27.469 -13.422 1 98.75 24 ILE B O 1
ATOM 1869 N N . SER B 1 25 ? -8.352 -28.859 -15.062 1 98.62 25 SER B N 1
ATOM 1870 C CA . SER B 1 25 ? -9.672 -28.891 -15.68 1 98.62 25 SER B CA 1
ATOM 1871 C C . SER B 1 25 ? -10.727 -29.406 -14.703 1 98.62 25 SER B C 1
ATOM 1873 O O . SER B 1 25 ? -11.82 -28.844 -14.602 1 98.62 25 SER B O 1
ATOM 1875 N N . TRP B 1 26 ? -10.422 -30.453 -14.047 1 97.88 26 TRP B N 1
ATOM 1876 C CA . TRP B 1 26 ? -11.312 -31.016 -13.039 1 97.88 26 TRP B CA 1
ATOM 1877 C C . TRP B 1 26 ? -11.641 -29.984 -11.961 1 97.88 26 TRP B C 1
ATOM 1879 O O . TRP B 1 26 ? -12.805 -29.781 -11.625 1 97.88 26 TRP B O 1
ATOM 1889 N N . ALA B 1 27 ? -10.578 -29.344 -11.445 1 98.12 27 ALA B N 1
ATOM 1890 C CA . ALA B 1 27 ? -10.758 -28.391 -10.352 1 98.12 27 ALA B CA 1
ATOM 1891 C C . ALA B 1 27 ? -11.578 -27.188 -10.797 1 98.12 27 ALA B C 1
ATOM 1893 O O . ALA B 1 27 ? -12.414 -26.688 -10.039 1 98.12 27 ALA B O 1
ATOM 1894 N N . VAL B 1 28 ? -11.344 -26.688 -12.008 1 98.25 28 VAL B N 1
ATOM 1895 C CA . VAL B 1 28 ? -12.062 -25.547 -12.555 1 98.25 28 VAL B CA 1
ATOM 1896 C C . VAL B 1 28 ? -13.547 -25.891 -12.695 1 98.25 28 VAL B C 1
ATOM 1898 O O . VAL B 1 28 ? -14.406 -25.047 -12.406 1 98.25 28 VAL B O 1
ATOM 1901 N N . GLU B 1 29 ? -13.781 -27.078 -13.156 1 96.88 29 GLU B N 1
ATOM 1902 C CA . GLU B 1 29 ? -15.172 -27.5 -13.312 1 96.88 29 GLU B CA 1
ATOM 1903 C C . GLU B 1 29 ? -15.898 -27.531 -11.977 1 96.88 29 GLU B C 1
ATOM 1905 O O . GLU B 1 29 ? -17.094 -27.25 -11.906 1 96.88 29 GLU B O 1
ATOM 1910 N N . TYR B 1 30 ? -15.211 -27.844 -11.055 1 94.62 30 TYR B N 1
ATOM 1911 C CA . TYR B 1 30 ? -15.773 -27.953 -9.719 1 94.62 30 TYR B CA 1
ATOM 1912 C C . TYR B 1 30 ? -15.945 -26.578 -9.078 1 94.62 30 TYR B C 1
ATOM 1914 O O . TYR B 1 30 ? -16.828 -26.391 -8.234 1 94.62 30 TYR B O 1
ATOM 1922 N N . ALA B 1 31 ? -15.219 -25.641 -9.406 1 97.06 31 ALA B N 1
ATOM 1923 C CA . ALA B 1 31 ? -15.07 -24.375 -8.695 1 97.06 31 ALA B CA 1
ATOM 1924 C C . ALA B 1 31 ? -16.219 -23.422 -9.016 1 97.06 31 ALA B C 1
ATOM 1926 O O . ALA B 1 31 ? -16.656 -23.344 -10.164 1 97.06 31 ALA B O 1
ATOM 1927 N N . LYS B 1 32 ? -16.75 -22.797 -8.078 1 96.69 32 LYS B N 1
ATOM 1928 C CA . LYS B 1 32 ? -17.594 -21.625 -8.242 1 96.69 32 LYS B CA 1
ATOM 1929 C C . LYS B 1 32 ? -16.766 -20.344 -8.242 1 96.69 32 LYS B C 1
ATOM 1931 O O . LYS B 1 32 ? -16.984 -19.453 -9.07 1 96.69 32 LYS B O 1
ATOM 1936 N N . ASN B 1 33 ? -15.805 -20.297 -7.352 1 97.75 33 ASN B N 1
ATOM 1937 C CA . ASN B 1 33 ? -14.922 -19.141 -7.191 1 97.75 33 ASN B CA 1
ATOM 1938 C C . ASN B 1 33 ? -13.461 -19.562 -7.086 1 97.75 33 ASN B C 1
ATOM 1940 O O . ASN B 1 33 ? -12.891 -19.594 -5.992 1 97.75 33 ASN B O 1
ATOM 1944 N N . ALA B 1 34 ? -12.805 -19.75 -8.188 1 98.69 34 ALA B N 1
ATOM 1945 C CA . ALA B 1 34 ? -11.414 -20.188 -8.219 1 98.69 34 ALA B CA 1
ATOM 1946 C C . ALA B 1 34 ? -10.461 -19 -8.242 1 98.69 34 ALA B C 1
ATOM 1948 O O . ALA B 1 34 ? -10.734 -18 -8.906 1 98.69 34 ALA B O 1
ATOM 1949 N N . VAL B 1 35 ? -9.375 -19.125 -7.488 1 98.81 35 VAL B N 1
ATOM 1950 C CA . VAL B 1 35 ? -8.297 -18.156 -7.566 1 98.81 35 VAL B CA 1
ATOM 1951 C C . VAL B 1 35 ? -6.957 -18.859 -7.727 1 98.81 35 VAL B C 1
ATOM 1953 O O . VAL B 1 35 ? -6.844 -20.062 -7.445 1 98.81 35 VAL B O 1
ATOM 1956 N N . ILE B 1 36 ? -6.035 -18.188 -8.203 1 98.81 36 ILE B N 1
ATOM 1957 C CA . ILE B 1 36 ? -4.641 -18.625 -8.172 1 98.81 36 ILE B CA 1
ATOM 1958 C C . ILE B 1 36 ? -3.785 -17.547 -7.496 1 98.81 36 ILE B C 1
ATOM 1960 O O . ILE B 1 36 ? -4.023 -16.359 -7.672 1 98.81 36 ILE B O 1
ATOM 1964 N N . THR B 1 37 ? -2.9 -17.953 -6.605 1 98.25 37 THR B N 1
ATOM 1965 C CA . THR B 1 37 ? -1.943 -17.016 -6.027 1 98.25 37 THR B CA 1
ATOM 1966 C C . THR B 1 37 ? -0.567 -17.172 -6.664 1 98.25 37 THR B C 1
ATOM 1968 O O . THR B 1 37 ? -0.219 -18.266 -7.121 1 98.25 37 THR B O 1
ATOM 1971 N N . THR B 1 38 ? 0.139 -16.094 -6.711 1 97.94 38 THR B N 1
ATOM 1972 C CA . THR B 1 38 ? 1.509 -16.156 -7.207 1 97.94 38 THR B CA 1
ATOM 1973 C C . THR B 1 38 ? 2.379 -15.117 -6.5 1 97.94 38 THR B C 1
ATOM 1975 O O . THR B 1 38 ? 1.877 -14.094 -6.023 1 97.94 38 THR B O 1
ATOM 1978 N N . ASN B 1 39 ? 3.666 -15.461 -6.406 1 96.75 39 ASN B N 1
ATOM 1979 C CA . ASN B 1 39 ? 4.688 -14.523 -5.961 1 96.75 39 ASN B CA 1
ATOM 1980 C C . ASN B 1 39 ? 5.75 -14.297 -7.031 1 96.75 39 ASN B C 1
ATOM 1982 O O . ASN B 1 39 ? 6.754 -13.625 -6.785 1 96.75 39 ASN B O 1
ATOM 1986 N N . PHE B 1 40 ? 5.531 -14.938 -8.203 1 97.94 40 PHE B N 1
ATOM 1987 C CA . PHE B 1 40 ? 6.363 -14.828 -9.398 1 97.94 40 PHE B CA 1
ATOM 1988 C C . PHE B 1 40 ? 7.773 -15.336 -9.117 1 97.94 40 PHE B C 1
ATOM 1990 O O . PHE B 1 40 ? 8.727 -14.922 -9.781 1 97.94 40 PHE B O 1
ATOM 1997 N N . ARG B 1 41 ? 7.91 -16.188 -8.07 1 96.44 41 ARG B N 1
ATOM 1998 C CA . ARG B 1 41 ? 9.172 -16.859 -7.82 1 96.44 41 ARG B CA 1
ATOM 1999 C C . ARG B 1 41 ? 9.477 -17.875 -8.922 1 96.44 41 ARG B C 1
ATOM 2001 O O . ARG B 1 41 ? 8.641 -18.109 -9.797 1 96.44 41 ARG B O 1
ATOM 2008 N N . PRO B 1 42 ? 10.703 -18.531 -8.828 1 96.25 42 PRO B N 1
ATOM 2009 C CA . PRO B 1 42 ? 11.055 -19.5 -9.867 1 96.25 42 PRO B CA 1
ATOM 2010 C C . PRO B 1 42 ? 10 -20.578 -10.039 1 96.25 42 PRO B C 1
ATOM 2012 O O . PRO B 1 42 ? 9.516 -21.141 -9.055 1 96.25 42 PRO B O 1
ATOM 2015 N N . TYR B 1 43 ? 9.594 -20.797 -11.258 1 97.5 43 TYR B N 1
ATOM 2016 C CA . TYR B 1 43 ? 8.734 -21.891 -11.719 1 97.5 43 TYR B CA 1
ATOM 2017 C C . TYR B 1 43 ? 7.262 -21.531 -11.531 1 97.5 43 TYR B C 1
ATOM 2019 O O . TYR B 1 43 ? 6.379 -22.266 -11.984 1 97.5 43 TYR B O 1
ATOM 2027 N N . GLU B 1 44 ? 6.973 -20.375 -11.023 1 97.94 44 GLU B N 1
ATOM 2028 C CA . GLU B 1 44 ? 5.578 -19.969 -10.875 1 97.94 44 GLU B CA 1
ATOM 2029 C C . GLU B 1 44 ? 4.898 -19.812 -12.227 1 97.94 44 GLU B C 1
ATOM 2031 O O . GLU B 1 44 ? 3.686 -20 -12.352 1 97.94 44 GLU B O 1
ATOM 2036 N N . VAL B 1 45 ? 5.68 -19.5 -13.219 1 98.62 45 VAL B N 1
ATOM 2037 C CA . VAL B 1 45 ? 5.121 -19.266 -14.547 1 98.62 45 VAL B CA 1
ATOM 2038 C C . VAL B 1 45 ? 4.453 -20.547 -15.055 1 98.62 45 VAL B C 1
ATOM 2040 O O . VAL B 1 45 ? 3.488 -20.484 -15.82 1 98.62 45 VAL B O 1
ATOM 2043 N N . ALA B 1 46 ? 4.91 -21.719 -14.594 1 98.5 46 ALA B N 1
ATOM 2044 C CA . ALA B 1 46 ? 4.332 -22.984 -15.055 1 98.5 46 ALA B CA 1
ATOM 2045 C C . ALA B 1 46 ? 2.855 -23.078 -14.68 1 98.5 46 ALA B C 1
ATOM 2047 O O . ALA B 1 46 ? 2.012 -23.344 -15.539 1 98.5 46 ALA B O 1
ATOM 2048 N N . ILE B 1 47 ? 2.547 -22.781 -13.438 1 98.62 47 ILE B N 1
ATOM 2049 C CA . ILE B 1 47 ? 1.162 -22.922 -13 1 98.62 47 ILE B CA 1
ATOM 2050 C C . ILE B 1 47 ? 0.33 -21.766 -13.562 1 98.62 47 ILE B C 1
ATOM 2052 O O . ILE B 1 47 ? -0.843 -21.953 -13.906 1 98.62 47 ILE B O 1
ATOM 2056 N N . LEU B 1 48 ? 0.889 -20.594 -13.641 1 98.81 48 LEU B N 1
ATOM 2057 C CA . LEU B 1 48 ? 0.162 -19.469 -14.227 1 98.81 48 LEU B CA 1
ATOM 2058 C C . LEU B 1 48 ? -0.254 -19.781 -15.664 1 98.81 48 LEU B C 1
ATOM 2060 O O . LEU B 1 48 ? -1.41 -19.578 -16.031 1 98.81 48 LEU B O 1
ATOM 2064 N N . ASN B 1 49 ? 0.67 -20.312 -16.406 1 98.75 49 ASN B N 1
ATOM 2065 C CA . ASN B 1 49 ? 0.397 -20.672 -17.797 1 98.75 49 ASN B CA 1
ATOM 2066 C C . ASN B 1 49 ? -0.647 -21.781 -17.891 1 98.75 49 ASN B C 1
ATOM 2068 O O . ASN B 1 49 ? -1.607 -21.672 -18.656 1 98.75 49 ASN B O 1
ATOM 2072 N N . ALA B 1 50 ? -0.475 -22.828 -17.109 1 98.69 50 ALA B N 1
ATOM 2073 C CA . ALA B 1 50 ? -1.336 -24 -17.172 1 98.69 50 ALA B CA 1
ATOM 2074 C C . ALA B 1 50 ? -2.77 -23.656 -16.781 1 98.69 50 ALA B C 1
ATOM 2076 O O . ALA B 1 50 ? -3.719 -24.078 -17.453 1 98.69 50 ALA B O 1
ATOM 2077 N N . VAL B 1 51 ? -2.912 -22.875 -15.75 1 98.81 51 VAL B N 1
ATOM 2078 C CA . VAL B 1 51 ? -4.242 -22.562 -15.234 1 98.81 51 VAL B CA 1
ATOM 2079 C C . VAL B 1 51 ? -4.938 -21.578 -16.156 1 98.81 51 VAL B C 1
ATOM 2081 O O . VAL B 1 51 ? -6.117 -21.75 -16.484 1 98.81 51 VAL B O 1
ATOM 2084 N N . THR B 1 52 ? -4.227 -20.547 -16.641 1 98.56 52 THR B N 1
ATOM 2085 C CA . THR B 1 52 ? -4.867 -19.516 -17.438 1 98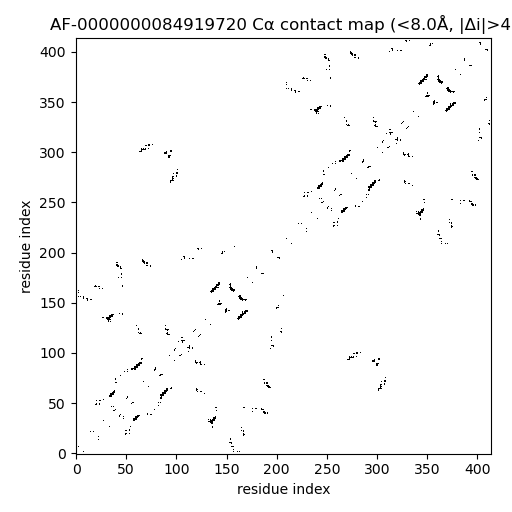.56 52 THR B CA 1
ATOM 2086 C C . THR B 1 52 ? -5.176 -20.016 -18.844 1 98.56 52 THR B C 1
ATOM 2088 O O . THR B 1 52 ? -6.012 -19.453 -19.547 1 98.56 52 THR B O 1
ATOM 2091 N N . ALA B 1 53 ? -4.531 -21.094 -19.281 1 98.06 53 ALA B N 1
ATOM 2092 C CA . ALA B 1 53 ? -4.883 -21.734 -20.547 1 98.06 53 ALA B CA 1
ATOM 2093 C C . ALA B 1 53 ? -6.27 -22.359 -20.484 1 98.06 53 ALA B C 1
ATOM 2095 O O . ALA B 1 53 ? -6.953 -22.5 -21.5 1 98.06 53 ALA B O 1
ATOM 2096 N N . ILE B 1 54 ? -6.672 -22.703 -19.297 1 98.44 54 ILE B N 1
ATOM 2097 C CA . ILE B 1 54 ? -7.945 -23.391 -19.109 1 98.44 54 ILE B CA 1
ATOM 2098 C C . ILE B 1 54 ? -9 -22.391 -18.625 1 98.44 54 ILE B C 1
ATOM 2100 O O . ILE B 1 54 ? -10.141 -22.422 -19.094 1 98.44 54 ILE B O 1
ATOM 2104 N N . LYS B 1 55 ? -8.609 -21.531 -17.766 1 98.31 55 LYS B N 1
ATOM 2105 C CA . LYS B 1 55 ? -9.484 -20.484 -17.25 1 98.31 55 LYS B CA 1
ATOM 2106 C C . LYS B 1 55 ? -8.797 -19.109 -17.328 1 98.31 55 LYS B C 1
ATOM 2108 O O . LYS B 1 55 ? -8.25 -18.625 -16.344 1 98.31 55 LYS B O 1
ATOM 2113 N N . LYS B 1 56 ? -9.055 -18.438 -18.344 1 9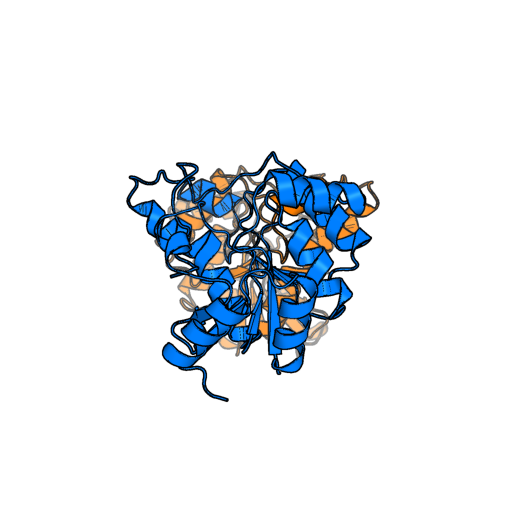7.62 56 LYS B N 1
ATOM 2114 C CA . LYS B 1 56 ? -8.312 -17.234 -18.703 1 97.62 56 LYS B CA 1
ATOM 2115 C C . LYS B 1 56 ? -8.625 -16.094 -17.75 1 97.62 56 LYS B C 1
ATOM 2117 O O . LYS B 1 56 ? -7.754 -15.273 -17.438 1 97.62 56 LYS B O 1
ATOM 2122 N N . ASP B 1 57 ? -9.789 -16.062 -17.266 1 98 57 ASP B N 1
ATOM 2123 C CA . ASP B 1 57 ? -10.227 -14.891 -16.5 1 98 57 ASP B CA 1
ATOM 2124 C C . ASP B 1 57 ? -10.055 -15.117 -15.008 1 98 57 ASP B C 1
ATOM 2126 O O . ASP B 1 57 ? -10.523 -14.312 -14.195 1 98 57 ASP B O 1
ATOM 2130 N N . ILE B 1 58 ? -9.383 -16.188 -14.57 1 98.81 58 ILE B N 1
ATOM 2131 C CA . ILE B 1 58 ? -9.227 -16.484 -13.156 1 98.81 58 ILE B CA 1
ATOM 2132 C C . ILE B 1 58 ? -8.492 -15.328 -12.469 1 98.81 58 ILE B C 1
ATOM 2134 O O . ILE B 1 58 ? -7.496 -14.82 -12.992 1 98.81 58 ILE B O 1
ATOM 2138 N N . PRO B 1 59 ? -8.969 -14.852 -11.289 1 98.88 59 PRO B N 1
ATOM 2139 C CA . PRO B 1 59 ? -8.188 -13.867 -10.539 1 98.88 59 PRO B CA 1
ATOM 2140 C C . PRO B 1 59 ? -6.816 -14.398 -10.125 1 98.88 59 PRO B C 1
ATOM 2142 O O . PRO B 1 59 ? -6.719 -15.492 -9.562 1 98.88 59 PRO B O 1
ATOM 2145 N N . VAL B 1 60 ? -5.816 -13.648 -10.484 1 98.88 60 VAL B N 1
ATOM 2146 C CA . VAL B 1 60 ? -4.449 -13.945 -10.078 1 98.88 60 VAL B CA 1
ATOM 2147 C C . VAL B 1 60 ? -4.043 -13.023 -8.93 1 98.88 60 VAL B C 1
ATOM 2149 O O . VAL B 1 60 ? -3.697 -11.859 -9.148 1 98.88 60 VAL B O 1
ATOM 2152 N N . ILE B 1 61 ? -4.047 -13.586 -7.746 1 98.81 61 ILE B N 1
ATOM 2153 C CA . ILE B 1 61 ? -3.781 -12.805 -6.543 1 98.81 61 ILE B CA 1
ATOM 2154 C C . ILE B 1 61 ? -2.273 -12.695 -6.32 1 98.81 61 ILE B C 1
ATOM 2156 O O . ILE B 1 61 ? -1.58 -13.703 -6.211 1 98.81 61 ILE B O 1
ATOM 2160 N N . TRP B 1 62 ? -1.798 -11.477 -6.309 1 98.75 62 TRP B N 1
ATOM 2161 C CA . TRP B 1 62 ? -0.398 -11.188 -6.02 1 98.75 62 TRP B CA 1
ATOM 2162 C C . TRP B 1 62 ? -0.274 -10.266 -4.809 1 98.75 62 TRP B C 1
ATOM 2164 O O . TRP B 1 62 ? -0.65 -9.094 -4.871 1 98.75 62 TRP B O 1
ATOM 2174 N N . CYS B 1 63 ? 0.199 -10.836 -3.707 1 98.19 63 CYS B N 1
ATOM 2175 C CA . CYS B 1 63 ? 0.546 -10.023 -2.549 1 98.19 63 CYS B CA 1
ATOM 2176 C C . CYS B 1 63 ? 1.986 -9.531 -2.639 1 98.19 63 CYS B C 1
ATOM 2178 O O . CYS B 1 63 ? 2.914 -10.234 -2.236 1 98.19 63 CYS B O 1
ATOM 2180 N N . ASP B 1 64 ? 2.182 -8.391 -3.109 1 98.12 64 ASP B N 1
ATOM 2181 C CA . ASP B 1 64 ? 3.504 -7.789 -3.246 1 98.12 64 ASP B CA 1
ATOM 2182 C C . ASP B 1 64 ? 3.99 -7.219 -1.914 1 98.12 64 ASP B C 1
ATOM 2184 O O . ASP B 1 64 ? 3.488 -6.191 -1.452 1 98.12 64 ASP B O 1
ATOM 2188 N N . THR B 1 65 ? 5.012 -7.785 -1.386 1 97.06 65 THR B N 1
ATOM 2189 C CA . THR B 1 65 ? 5.531 -7.406 -0.075 1 97.06 65 THR B CA 1
ATOM 2190 C C . THR B 1 65 ? 6.188 -6.031 -0.13 1 97.06 65 THR B C 1
ATOM 2192 O O . THR B 1 65 ? 6.363 -5.379 0.902 1 97.06 65 THR B O 1
ATOM 2195 N N . GLY B 1 66 ? 6.602 -5.652 -1.287 1 97.44 66 GLY B N 1
ATOM 2196 C CA . GLY B 1 66 ? 7.383 -4.434 -1.444 1 97.44 66 GLY B CA 1
ATOM 2197 C C . GLY B 1 66 ? 8.883 -4.676 -1.398 1 97.44 66 GLY B C 1
ATOM 2198 O O . GLY B 1 66 ? 9.672 -3.734 -1.498 1 97.44 66 GLY B O 1
ATOM 2199 N N . TYR B 1 67 ? 9.289 -5.984 -1.348 1 96.44 67 TYR B N 1
ATOM 2200 C CA . TYR B 1 67 ? 10.703 -6.277 -1.155 1 96.44 67 TYR B CA 1
ATOM 2201 C C . TYR B 1 67 ? 11.227 -7.188 -2.262 1 96.44 67 TYR B C 1
ATOM 2203 O O . TYR B 1 67 ? 12.344 -7.703 -2.174 1 96.44 67 TYR B O 1
ATOM 2211 N N . ASN B 1 68 ? 10.43 -7.43 -3.332 1 96.88 68 ASN B N 1
ATOM 2212 C CA . ASN B 1 68 ? 10.906 -8.227 -4.461 1 96.88 68 ASN B CA 1
ATOM 2213 C C . ASN B 1 68 ? 12.07 -7.547 -5.168 1 96.88 68 ASN B C 1
ATOM 2215 O O . ASN B 1 68 ? 12.242 -6.328 -5.078 1 96.88 68 ASN B O 1
ATOM 2219 N N . THR B 1 69 ? 12.883 -8.32 -5.848 1 97 69 THR B N 1
ATOM 2220 C CA . THR B 1 69 ? 13.977 -7.773 -6.641 1 97 69 THR B CA 1
ATOM 2221 C C . THR B 1 69 ? 13.445 -7.07 -7.887 1 97 69 THR B C 1
ATOM 2223 O O . THR B 1 69 ? 12.352 -7.379 -8.359 1 97 69 THR B O 1
ATOM 2226 N N . PRO B 1 70 ? 14.242 -6.164 -8.383 1 97.31 70 PRO B N 1
ATOM 2227 C CA . PRO B 1 70 ? 13.844 -5.566 -9.656 1 97.31 70 PRO B CA 1
ATOM 2228 C C . PRO B 1 70 ? 13.617 -6.609 -10.75 1 97.31 70 PRO B C 1
ATOM 2230 O O . PRO B 1 70 ? 12.711 -6.461 -11.578 1 97.31 70 PRO B O 1
ATOM 2233 N N . ASN B 1 71 ? 14.445 -7.668 -10.75 1 97.62 71 ASN B N 1
ATOM 2234 C CA . ASN B 1 71 ? 14.289 -8.742 -11.727 1 97.62 71 ASN B CA 1
ATOM 2235 C C . ASN B 1 71 ? 12.938 -9.43 -11.594 1 97.62 71 ASN B C 1
ATOM 2237 O O . ASN B 1 71 ? 12.281 -9.727 -12.594 1 97.62 71 ASN B O 1
ATOM 2241 N N . THR B 1 72 ? 12.523 -9.641 -10.359 1 98.06 72 THR B N 1
ATOM 2242 C CA . THR B 1 72 ? 11.234 -10.281 -10.117 1 98.06 72 THR B CA 1
ATOM 2243 C C . THR B 1 72 ? 10.094 -9.398 -10.609 1 98.06 72 THR B C 1
ATOM 2245 O O . THR B 1 72 ? 9.141 -9.891 -11.234 1 98.06 72 THR B O 1
ATOM 2248 N N . TYR B 1 73 ? 10.211 -8.125 -10.359 1 98.5 73 TYR B N 1
ATOM 2249 C CA . TYR B 1 73 ? 9.156 -7.211 -10.797 1 98.5 73 TYR B CA 1
ATOM 2250 C C . TYR B 1 73 ? 9.078 -7.164 -12.32 1 98.5 73 TYR B C 1
ATOM 2252 O O . TYR B 1 73 ? 7.984 -7.184 -12.891 1 98.5 73 TYR B O 1
ATOM 2260 N N . LYS B 1 74 ? 10.188 -7.059 -12.953 1 98.12 74 LYS B N 1
ATOM 2261 C CA . LYS B 1 74 ? 10.203 -7.051 -14.414 1 98.12 74 LYS B CA 1
ATOM 2262 C C . LYS B 1 74 ? 9.656 -8.359 -14.977 1 98.12 74 LYS B C 1
ATOM 2264 O O . LYS B 1 74 ? 8.906 -8.352 -15.961 1 98.12 74 LYS B O 1
ATOM 2269 N N . HIS B 1 75 ? 10.078 -9.445 -14.359 1 98.56 75 HIS B N 1
ATOM 2270 C CA . HIS B 1 75 ? 9.57 -10.758 -14.734 1 98.56 75 HIS B CA 1
ATOM 2271 C C . HIS B 1 75 ? 8.055 -10.82 -14.578 1 98.56 75 HIS B C 1
ATOM 2273 O O . HIS B 1 75 ? 7.348 -11.297 -15.469 1 98.56 75 HIS B O 1
ATOM 2279 N N . ALA B 1 76 ? 7.574 -10.336 -13.477 1 98.62 76 ALA B N 1
ATOM 2280 C CA . ALA B 1 76 ? 6.137 -10.297 -13.227 1 98.62 76 ALA B CA 1
ATOM 2281 C C . ALA B 1 76 ? 5.41 -9.508 -14.312 1 98.62 76 ALA B C 1
ATOM 2283 O O . ALA B 1 76 ? 4.414 -9.977 -14.867 1 98.62 76 ALA B O 1
ATOM 2284 N N . GLU B 1 77 ? 5.941 -8.328 -14.625 1 98.25 77 GLU B N 1
ATOM 2285 C CA . GLU B 1 77 ? 5.32 -7.488 -15.648 1 98.25 77 GLU B CA 1
ATOM 2286 C C . GLU B 1 77 ? 5.309 -8.18 -17 1 98.25 77 GLU B C 1
ATOM 2288 O O . GLU B 1 77 ? 4.324 -8.094 -17.734 1 98.25 77 GLU B O 1
ATOM 2293 N N . GLU B 1 78 ? 6.383 -8.789 -17.312 1 98 78 GLU B N 1
ATOM 2294 C CA . GLU B 1 78 ? 6.461 -9.547 -18.562 1 98 78 GLU B CA 1
ATOM 2295 C C . GLU B 1 78 ? 5.395 -10.633 -18.609 1 98 78 GLU B C 1
ATOM 2297 O O . GLU B 1 78 ? 4.68 -10.766 -19.609 1 98 78 GLU B O 1
ATOM 2302 N N . LEU B 1 79 ? 5.254 -11.383 -17.547 1 98.62 79 LEU B N 1
ATOM 2303 C CA . LEU B 1 79 ? 4.293 -12.477 -17.516 1 98.62 79 LEU B CA 1
ATOM 2304 C C . LEU B 1 79 ? 2.865 -11.953 -17.562 1 98.62 79 LEU B C 1
ATOM 2306 O O . LEU B 1 79 ? 2.002 -12.547 -18.203 1 98.62 79 LEU B O 1
ATOM 2310 N N . ILE B 1 80 ? 2.623 -10.891 -16.812 1 98.56 80 ILE B N 1
ATOM 2311 C CA . ILE B 1 80 ? 1.291 -10.297 -16.781 1 98.56 80 ILE B CA 1
ATOM 2312 C C . ILE B 1 80 ? 0.858 -9.938 -18.203 1 98.56 80 ILE B C 1
ATOM 2314 O O . ILE B 1 80 ? -0.271 -10.227 -18.609 1 98.56 80 ILE B O 1
ATOM 2318 N N . SER B 1 81 ? 1.755 -9.375 -18.906 1 97.81 81 SER B N 1
ATOM 2319 C CA . SER B 1 81 ? 1.457 -8.969 -20.281 1 97.81 81 SER B CA 1
ATOM 2320 C C . SER B 1 81 ? 1.353 -10.172 -21.203 1 97.81 81 SER B C 1
ATOM 2322 O O . SER B 1 81 ? 0.366 -10.32 -21.938 1 97.81 81 SER B O 1
ATOM 2324 N N . THR B 1 82 ? 2.305 -11.109 -21.188 1 97.25 82 THR B N 1
ATOM 2325 C CA . THR B 1 82 ? 2.404 -12.211 -22.141 1 97.25 82 THR B CA 1
ATOM 2326 C C . THR B 1 82 ? 1.265 -13.203 -21.922 1 97.25 82 THR B C 1
ATOM 2328 O O . THR B 1 82 ? 0.75 -13.773 -22.891 1 97.25 82 THR B O 1
ATOM 2331 N N . LEU B 1 83 ? 0.832 -13.391 -20.719 1 98.31 83 LEU B N 1
ATOM 2332 C CA . LEU B 1 83 ? -0.208 -14.367 -20.406 1 98.31 83 LEU B CA 1
ATOM 2333 C C . LEU B 1 83 ? -1.557 -13.688 -20.219 1 98.31 83 LEU B C 1
ATOM 2335 O O . LEU B 1 83 ? -2.561 -14.344 -19.938 1 98.31 83 LEU B O 1
ATOM 2339 N N . ASP B 1 84 ? -1.541 -12.336 -20.312 1 98.25 84 ASP B N 1
ATOM 2340 C CA . ASP B 1 84 ? -2.754 -11.539 -20.125 1 98.25 84 ASP B CA 1
ATOM 2341 C C . ASP B 1 84 ? -3.428 -11.875 -18.797 1 98.25 84 ASP B C 1
ATOM 2343 O O . ASP B 1 84 ? -4.621 -12.195 -18.766 1 98.25 84 ASP B O 1
ATOM 2347 N N . LEU B 1 85 ? -2.625 -11.812 -17.734 1 98.81 85 LEU B N 1
ATOM 2348 C CA . LEU B 1 85 ? -3.078 -12.242 -16.422 1 98.81 85 LEU B CA 1
ATOM 2349 C C . LEU B 1 85 ? -4.043 -11.227 -15.82 1 98.81 85 LEU B C 1
ATOM 2351 O O . LEU B 1 85 ? -3.834 -10.016 -15.945 1 98.81 85 LEU B O 1
ATOM 2355 N N . ASN B 1 86 ? -5.156 -11.688 -15.258 1 98.75 86 ASN B N 1
ATOM 2356 C CA . ASN B 1 86 ? -6.078 -10.875 -14.469 1 98.75 86 ASN B CA 1
ATOM 2357 C C . ASN B 1 86 ? -5.562 -10.664 -13.047 1 98.75 86 ASN B C 1
ATOM 2359 O O . ASN B 1 86 ? -6.141 -11.188 -12.094 1 98.75 86 ASN B O 1
ATOM 2363 N N . VAL B 1 87 ? -4.578 -9.789 -12.875 1 98.81 87 VAL B N 1
ATOM 2364 C CA . VAL B 1 87 ? -3.844 -9.648 -11.625 1 98.81 87 VAL B CA 1
ATOM 2365 C C . VAL B 1 87 ? -4.648 -8.789 -10.648 1 98.81 87 VAL B C 1
ATOM 2367 O O . VAL B 1 87 ? -5.168 -7.734 -11.023 1 98.81 87 VAL B O 1
ATOM 2370 N N . LYS B 1 88 ? -4.824 -9.312 -9.484 1 98.81 88 LYS B N 1
ATOM 2371 C CA . LYS B 1 88 ? -5.316 -8.594 -8.312 1 98.81 88 LYS B CA 1
ATOM 2372 C C . LYS B 1 88 ? -4.191 -8.344 -7.309 1 98.81 88 LYS B C 1
ATOM 2374 O O . LYS B 1 88 ? -3.791 -9.258 -6.582 1 98.81 88 LYS B O 1
ATOM 2379 N N . LEU B 1 89 ? -3.791 -7.09 -7.289 1 98.62 89 LEU B N 1
ATOM 2380 C CA . LEU B 1 89 ? -2.604 -6.727 -6.523 1 98.62 89 LEU B CA 1
ATOM 2381 C C . LEU B 1 89 ? -2.98 -6.262 -5.121 1 98.62 89 LEU B C 1
ATOM 2383 O O . LEU B 1 89 ? -3.871 -5.422 -4.961 1 98.62 89 LEU B O 1
ATOM 2387 N N . TYR B 1 90 ? -2.381 -6.848 -4.098 1 98.56 90 TYR B N 1
ATOM 2388 C CA . TYR B 1 90 ? -2.496 -6.457 -2.697 1 98.56 90 TYR B CA 1
ATOM 2389 C C . TYR B 1 90 ? -1.143 -6.039 -2.133 1 98.56 90 TYR B C 1
ATOM 2391 O O . TYR B 1 90 ? -0.144 -6.738 -2.322 1 98.56 90 TYR B O 1
ATOM 2399 N N . VAL B 1 91 ? -1.091 -4.922 -1.515 1 98.38 91 VAL B N 1
ATOM 2400 C CA . VAL B 1 91 ? 0.146 -4.43 -0.918 1 98.38 91 VAL B CA 1
ATOM 2401 C C . VAL B 1 91 ? -0.054 -4.211 0.58 1 98.38 91 VAL B C 1
ATOM 2403 O O . VAL B 1 91 ? -1.187 -4.07 1.047 1 98.38 91 VAL B O 1
ATOM 2406 N N . PRO B 1 92 ? 1.061 -4.176 1.35 1 98.19 92 PRO B N 1
ATOM 2407 C CA . PRO B 1 92 ? 0.94 -3.869 2.775 1 98.19 92 PRO B CA 1
ATOM 2408 C C . PRO B 1 92 ? 0.289 -2.514 3.035 1 98.19 92 PRO B C 1
ATOM 2410 O O . PRO B 1 92 ? 0.362 -1.617 2.189 1 98.19 92 PRO B O 1
ATOM 2413 N N . LEU B 1 93 ? -0.251 -2.402 4.23 1 97.94 93 LEU B N 1
ATOM 2414 C CA . LEU B 1 93 ? -0.971 -1.184 4.59 1 97.94 93 LEU B CA 1
ATOM 2415 C C . LEU B 1 93 ? -0.001 -0.07 4.965 1 97.94 93 LEU B C 1
ATOM 2417 O O . LEU B 1 93 ? -0.406 1.084 5.129 1 97.94 93 LEU B O 1
ATOM 2421 N N . GLN B 1 94 ? 1.24 -0.389 5.094 1 98.06 94 GLN B N 1
ATOM 2422 C CA . GLN B 1 94 ? 2.342 0.538 5.332 1 98.06 94 GLN B CA 1
ATOM 2423 C C . GLN B 1 94 ? 3.436 0.375 4.277 1 98.06 94 GLN B C 1
ATOM 2425 O O . GLN B 1 94 ? 3.762 -0.746 3.885 1 98.06 94 GLN B O 1
ATOM 2430 N N . THR B 1 95 ? 3.994 1.462 3.818 1 98.12 95 THR B N 1
ATOM 2431 C CA . THR B 1 95 ? 5.043 1.368 2.811 1 98.12 95 THR B CA 1
ATOM 2432 C C . THR B 1 95 ? 6.297 0.725 3.393 1 98.12 95 THR B C 1
ATOM 2434 O O . THR B 1 95 ? 6.531 0.793 4.602 1 98.12 95 THR B O 1
ATOM 2437 N N . SER B 1 96 ? 7.09 0.139 2.531 1 97.62 96 SER B N 1
ATOM 2438 C CA . SER B 1 96 ? 8.352 -0.437 2.98 1 97.62 96 SER B CA 1
ATOM 2439 C C . SER B 1 96 ? 9.289 0.638 3.529 1 97.62 96 SER B C 1
ATOM 2441 O O . SER B 1 96 ? 10.016 0.402 4.496 1 97.62 96 SER B O 1
ATOM 2443 N N . ALA B 1 97 ? 9.289 1.832 2.91 1 97.44 97 ALA B N 1
ATOM 2444 C CA . ALA B 1 97 ? 10.133 2.926 3.381 1 97.44 97 ALA B CA 1
ATOM 2445 C C . ALA B 1 97 ? 9.797 3.297 4.82 1 97.44 97 ALA B C 1
ATOM 2447 O O . ALA B 1 97 ? 10.695 3.5 5.641 1 97.44 97 ALA B O 1
ATOM 2448 N N . HIS B 1 98 ? 8.562 3.436 5.094 1 98.25 98 HIS B N 1
ATOM 2449 C CA . HIS B 1 98 ? 8.102 3.719 6.445 1 98.25 98 HIS B CA 1
ATOM 2450 C C . HIS B 1 98 ? 8.516 2.611 7.41 1 98.25 98 HIS B C 1
ATOM 2452 O O . HIS B 1 98 ? 9.133 2.883 8.445 1 98.25 98 HIS B O 1
ATOM 2458 N N . ARG B 1 99 ? 8.219 1.37 7.039 1 97.62 99 ARG B N 1
ATOM 2459 C CA . ARG B 1 99 ? 8.516 0.206 7.867 1 97.62 99 ARG B CA 1
ATOM 2460 C C . ARG B 1 99 ? 10.008 0.105 8.164 1 97.62 99 ARG B C 1
ATOM 2462 O O . ARG B 1 99 ? 10.406 -0.119 9.305 1 97.62 99 ARG B O 1
ATOM 2469 N N . ASP B 1 100 ? 10.789 0.308 7.137 1 96.44 100 ASP B N 1
ATOM 2470 C CA . ASP B 1 100 ? 12.234 0.186 7.277 1 96.44 100 ASP B CA 1
ATOM 2471 C C . ASP B 1 100 ? 12.797 1.271 8.195 1 96.44 100 ASP B C 1
ATOM 2473 O O . ASP B 1 100 ? 13.734 1.027 8.953 1 96.44 100 ASP B O 1
ATOM 2477 N N . ALA B 1 101 ? 12.234 2.436 8.125 1 96.31 101 ALA B N 1
ATOM 2478 C CA . ALA B 1 101 ? 12.703 3.559 8.93 1 96.31 101 ALA B CA 1
ATOM 2479 C C . ALA B 1 101 ? 12.422 3.326 10.414 1 96.31 101 ALA B C 1
ATOM 2481 O O . ALA B 1 101 ? 13.172 3.785 11.273 1 96.31 101 ALA B O 1
ATOM 2482 N N . VAL B 1 102 ? 11.367 2.609 10.719 1 94.94 102 VAL B N 1
ATOM 2483 C CA . VAL B 1 102 ? 10.914 2.514 12.102 1 94.94 102 VAL B CA 1
ATOM 2484 C C . VAL B 1 102 ? 11.32 1.164 12.688 1 94.94 102 VAL B C 1
ATOM 2486 O O . VAL B 1 102 ? 11.664 1.072 13.867 1 94.94 102 VAL B O 1
ATOM 2489 N N . MET B 1 103 ? 11.359 0.128 11.836 1 93.31 103 MET B N 1
ATOM 2490 C CA . MET B 1 103 ? 11.539 -1.239 12.312 1 93.31 103 MET B CA 1
ATOM 2491 C C . MET B 1 103 ? 12.766 -1.881 11.68 1 93.31 103 MET B C 1
ATOM 2493 O O . MET B 1 103 ? 13.438 -2.701 12.312 1 93.31 103 MET B O 1
ATOM 2497 N N . GLY B 1 104 ? 13.102 -1.399 10.484 1 92.25 104 GLY B N 1
ATOM 2498 C CA . GLY B 1 104 ? 14.062 -2.156 9.703 1 92.25 104 GLY B CA 1
ATOM 2499 C C . GLY B 1 104 ? 13.516 -3.48 9.203 1 92.25 104 GLY B C 1
ATOM 2500 O O . GLY B 1 104 ? 12.305 -3.686 9.18 1 92.25 104 GLY B O 1
ATOM 2501 N N . ILE B 1 105 ? 14.375 -4.305 8.688 1 88.25 105 ILE B N 1
ATOM 2502 C CA . ILE B 1 105 ? 14.047 -5.676 8.32 1 88.25 105 ILE B CA 1
ATOM 2503 C C . ILE B 1 105 ? 14.602 -6.641 9.359 1 88.25 105 ILE B C 1
ATOM 2505 O O . ILE B 1 105 ? 15.789 -6.973 9.344 1 88.25 105 ILE B O 1
ATOM 2509 N N . PRO B 1 106 ? 13.688 -7.086 10.188 1 91.5 106 PRO B N 1
ATOM 2510 C CA . PRO B 1 106 ? 14.172 -7.906 11.297 1 91.5 106 PRO B CA 1
ATOM 2511 C C . PRO B 1 106 ? 14.625 -9.297 10.852 1 91.5 106 PRO B C 1
ATOM 2513 O O . PRO B 1 106 ? 14.023 -9.883 9.945 1 91.5 106 PRO B O 1
ATOM 2516 N N . SER B 1 107 ? 15.656 -9.766 11.562 1 85.94 107 SER B N 1
ATOM 2517 C CA . SER B 1 107 ? 16.062 -11.156 11.359 1 85.94 107 SER B CA 1
ATOM 2518 C C . SER B 1 107 ? 15.039 -12.117 11.977 1 85.94 107 SER B C 1
ATOM 2520 O O . SER B 1 107 ? 14.156 -11.695 12.719 1 85.94 107 SER B O 1
ATOM 2522 N N . ILE B 1 108 ? 15.195 -13.344 11.664 1 83.31 108 ILE B N 1
ATOM 2523 C CA . ILE B 1 108 ? 14.258 -14.359 12.125 1 83.31 108 ILE B CA 1
ATOM 2524 C C . ILE B 1 108 ? 14.297 -14.445 13.648 1 83.31 108 ILE B C 1
ATOM 2526 O O . ILE B 1 108 ? 13.273 -14.727 14.281 1 83.31 108 ILE B O 1
ATOM 2530 N N . GLU B 1 109 ? 15.438 -14.062 14.266 1 86.31 109 GLU B N 1
ATOM 2531 C CA . GLU B 1 109 ? 15.602 -14.148 15.711 1 86.31 109 GLU B CA 1
ATOM 2532 C C . GLU B 1 109 ? 15.078 -12.891 16.406 1 86.31 109 GLU B C 1
ATOM 2534 O O . GLU B 1 109 ? 14.891 -12.883 17.625 1 86.31 109 GLU B O 1
ATOM 2539 N N . ASP B 1 110 ? 14.82 -11.953 15.688 1 89.75 110 ASP B N 1
ATOM 2540 C CA . ASP B 1 110 ? 14.328 -10.688 16.219 1 89.75 110 ASP B CA 1
ATOM 2541 C C . ASP B 1 110 ? 12.852 -10.781 16.578 1 89.75 110 ASP B C 1
ATOM 2543 O O . ASP B 1 110 ? 12.039 -11.273 15.797 1 89.75 110 ASP B O 1
ATOM 2547 N N . PRO B 1 111 ? 12.484 -10.43 17.703 1 90.62 111 PRO B N 1
ATOM 2548 C CA . PRO B 1 111 ? 11.086 -10.469 18.141 1 90.62 111 PRO B CA 1
ATOM 2549 C C . PRO B 1 111 ? 10.164 -9.688 17.203 1 90.62 111 PRO B C 1
ATOM 2551 O O . PRO B 1 111 ? 8.969 -9.992 17.109 1 90.62 111 PRO B O 1
ATOM 2554 N N . LYS B 1 112 ? 10.602 -8.812 16.438 1 93 112 LYS B N 1
ATOM 2555 C CA . LYS B 1 112 ? 9.805 -7.996 15.531 1 93 112 LYS B CA 1
ATOM 2556 C C . LYS B 1 112 ? 9.5 -8.75 14.242 1 93 112 LYS B C 1
ATOM 2558 O O . LYS B 1 112 ? 8.695 -8.289 13.422 1 93 112 LYS B O 1
ATOM 2563 N N . HIS B 1 113 ? 10.125 -9.93 14.125 1 92.81 113 HIS B N 1
ATOM 2564 C CA . HIS B 1 113 ? 9.953 -10.695 12.891 1 92.81 113 HIS B CA 1
ATOM 2565 C C . HIS B 1 113 ? 8.5 -11.117 12.703 1 92.81 113 HIS B C 1
ATOM 2567 O O . HIS B 1 113 ? 8.008 -11.156 11.578 1 92.81 113 HIS B O 1
ATOM 2573 N N . LYS B 1 114 ? 7.855 -11.453 13.742 1 93.69 114 LYS B N 1
ATOM 2574 C CA . LYS B 1 114 ? 6.453 -11.859 13.68 1 93.69 114 LYS B CA 1
ATOM 2575 C C . LYS B 1 114 ? 5.582 -10.719 13.148 1 93.69 114 LYS B C 1
ATOM 2577 O O . LYS B 1 114 ? 4.758 -10.922 12.258 1 93.69 114 LYS B O 1
ATOM 2582 N N . GLU B 1 115 ? 5.762 -9.555 13.719 1 95.06 115 GLU B N 1
ATOM 2583 C CA . GLU B 1 115 ? 5.027 -8.375 13.273 1 95.06 115 GLU B CA 1
ATOM 2584 C C . GLU B 1 115 ? 5.344 -8.039 11.82 1 95.06 115 GLU B C 1
ATOM 2586 O O . GLU B 1 115 ? 4.449 -7.695 11.047 1 95.06 115 GLU B O 1
ATOM 2591 N N . PHE B 1 116 ? 6.594 -8.188 11.508 1 95.25 116 PHE B N 1
ATOM 2592 C CA . PHE B 1 116 ? 7.043 -7.957 10.141 1 95.25 116 PHE B CA 1
ATOM 2593 C C . PHE B 1 116 ? 6.32 -8.883 9.172 1 95.25 116 PHE B C 1
ATOM 2595 O O . PHE B 1 116 ? 5.75 -8.43 8.18 1 95.25 116 PHE B O 1
ATOM 2602 N N . THR B 1 117 ? 6.277 -10.125 9.516 1 95.44 117 THR B N 1
ATOM 2603 C CA . THR B 1 117 ? 5.645 -11.141 8.68 1 95.44 117 THR B CA 1
ATOM 2604 C C . THR B 1 117 ? 4.145 -10.883 8.562 1 95.44 117 THR B C 1
ATOM 2606 O O . THR B 1 117 ? 3.572 -11 7.477 1 95.44 117 THR B O 1
ATOM 2609 N N . GLU B 1 118 ? 3.592 -10.531 9.625 1 96.38 118 GLU B N 1
ATOM 2610 C CA . GLU B 1 118 ? 2.17 -10.195 9.625 1 96.38 118 GLU B CA 1
ATOM 2611 C C . GLU B 1 118 ? 1.876 -9.047 8.664 1 96.38 118 GLU B C 1
ATOM 2613 O O . GLU B 1 118 ? 0.95 -9.133 7.852 1 96.38 118 GLU B O 1
ATOM 2618 N N . GLN B 1 119 ? 2.68 -8.023 8.656 1 96.62 119 GLN B N 1
ATOM 2619 C CA . GLN B 1 119 ? 2.424 -6.812 7.891 1 96.62 119 GLN B CA 1
ATOM 2620 C C . GLN B 1 119 ? 2.637 -7.047 6.398 1 96.62 119 GLN B C 1
ATOM 2622 O O . GLN B 1 119 ? 1.857 -6.566 5.57 1 96.62 119 GLN B O 1
ATOM 2627 N N . VAL B 1 120 ? 3.686 -7.793 6.086 1 96.44 120 VAL B N 1
ATOM 2628 C CA . VAL B 1 120 ? 4.094 -7.773 4.688 1 96.44 120 VAL B CA 1
ATOM 2629 C C . VAL B 1 120 ? 3.541 -9 3.969 1 96.44 120 VAL B C 1
ATOM 2631 O O . VAL B 1 120 ? 3.496 -9.039 2.736 1 96.44 120 VAL B O 1
ATOM 2634 N N . LYS B 1 121 ? 3.076 -9.984 4.691 1 94.56 121 LYS B N 1
ATOM 2635 C CA . LYS B 1 121 ? 2.666 -11.227 4.039 1 94.56 121 LYS B CA 1
ATOM 2636 C C . LYS B 1 121 ? 1.27 -11.648 4.488 1 94.56 121 LYS B C 1
ATOM 2638 O O . LYS B 1 121 ? 0.368 -11.812 3.664 1 94.56 121 LYS B O 1
ATOM 2643 N N . LEU B 1 122 ? 1.021 -11.727 5.746 1 96.56 122 LEU B N 1
ATOM 2644 C CA . LEU B 1 122 ? -0.191 -12.367 6.25 1 96.56 122 LEU B CA 1
ATOM 2645 C C . LEU B 1 122 ? -1.399 -11.453 6.074 1 96.56 122 LEU B C 1
ATOM 2647 O O . LEU B 1 122 ? -2.438 -11.883 5.566 1 96.56 122 LEU B O 1
ATOM 2651 N N . GLU B 1 123 ? -1.271 -10.219 6.496 1 98 123 GLU B N 1
ATOM 2652 C CA . GLU B 1 123 ? -2.404 -9.297 6.406 1 98 123 GLU B CA 1
ATOM 2653 C C . GLU B 1 123 ? -2.859 -9.125 4.961 1 98 123 GLU B C 1
ATOM 2655 O O . GLU B 1 123 ? -4.051 -9.219 4.664 1 98 123 GLU B O 1
ATOM 2660 N N . PRO B 1 124 ? -1.918 -8.805 4.008 1 98.12 124 PRO B N 1
ATOM 2661 C CA . PRO B 1 124 ? -2.389 -8.664 2.625 1 98.12 124 PRO B CA 1
ATOM 2662 C C . PRO B 1 124 ? -3.068 -9.93 2.105 1 98.12 124 PRO B C 1
ATOM 2664 O O . PRO B 1 124 ? -4.055 -9.844 1.366 1 98.12 124 PRO B O 1
ATOM 2667 N N . PHE B 1 125 ? -2.58 -11.062 2.516 1 97.12 125 PHE B N 1
ATOM 2668 C CA . PHE B 1 125 ? -3.15 -12.336 2.082 1 97.12 125 PHE B CA 1
ATOM 2669 C C . PHE B 1 125 ? -4.551 -12.523 2.65 1 97.12 125 PHE B C 1
ATOM 2671 O O . PHE B 1 125 ? -5.477 -12.898 1.925 1 97.12 125 PHE B O 1
ATOM 2678 N N . LYS B 1 126 ? -4.68 -12.273 3.9 1 97.44 126 LYS B N 1
ATOM 2679 C CA . LYS B 1 126 ? -5.98 -12.391 4.551 1 97.44 126 LYS B CA 1
ATOM 2680 C C . LYS B 1 126 ? -7.008 -11.469 3.895 1 97.44 126 LYS B C 1
ATOM 2682 O O . LYS B 1 126 ? -8.156 -11.867 3.678 1 97.44 126 LYS B O 1
ATOM 2687 N N . ARG B 1 127 ? -6.625 -10.281 3.611 1 98 127 ARG B N 1
ATOM 2688 C CA . ARG B 1 127 ? -7.508 -9.32 2.951 1 98 127 ARG B CA 1
ATOM 2689 C C . ARG B 1 127 ? -7.926 -9.828 1.572 1 98 127 ARG B C 1
ATOM 2691 O O . ARG B 1 127 ? -9.102 -9.742 1.204 1 98 127 ARG B O 1
ATOM 2698 N N . ALA B 1 128 ? -7.004 -10.375 0.819 1 98.12 128 ALA B N 1
ATOM 2699 C CA . ALA B 1 128 ? -7.293 -10.945 -0.496 1 98.12 128 ALA B CA 1
ATOM 2700 C C . ALA B 1 128 ? -8.305 -12.078 -0.392 1 98.12 128 ALA B C 1
ATOM 2702 O O . ALA B 1 128 ? -9.297 -12.109 -1.13 1 98.12 128 ALA B O 1
ATOM 2703 N N . MET B 1 129 ? -8.102 -12.969 0.527 1 97.44 129 MET B N 1
ATOM 2704 C CA . MET B 1 129 ? -8.977 -14.125 0.685 1 97.44 129 MET B CA 1
ATOM 2705 C C . MET B 1 129 ? -10.367 -13.703 1.145 1 97.44 129 MET B C 1
ATOM 2707 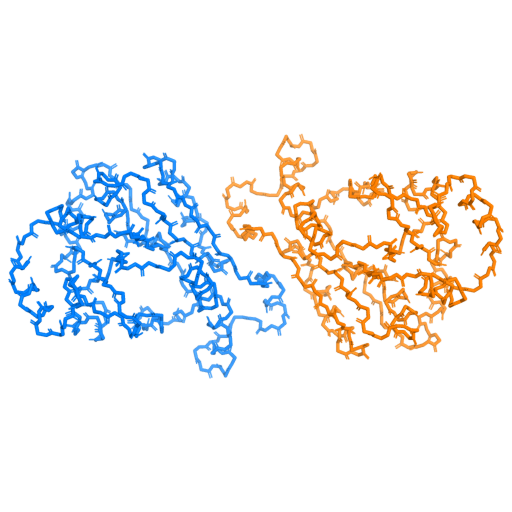O O . MET B 1 129 ? -11.367 -14.281 0.718 1 97.44 129 MET B O 1
ATOM 2711 N N . ALA B 1 130 ? -10.391 -12.719 1.985 1 97.81 130 ALA B N 1
ATOM 2712 C CA . ALA B 1 130 ? -11.672 -12.219 2.467 1 97.81 130 ALA B CA 1
ATOM 2713 C C . ALA B 1 130 ? -12.477 -11.586 1.334 1 97.81 130 ALA B C 1
ATOM 2715 O O . ALA B 1 130 ? -13.703 -11.688 1.302 1 97.81 130 ALA B O 1
ATOM 2716 N N . GLU B 1 131 ? -11.82 -10.953 0.468 1 98.12 131 GLU B N 1
ATOM 2717 C CA . GLU B 1 131 ? -12.484 -10.258 -0.632 1 98.12 131 GLU B CA 1
ATOM 2718 C C . GLU B 1 131 ? -12.977 -11.25 -1.689 1 98.12 131 GLU B C 1
ATOM 2720 O O . GLU B 1 131 ? -14.086 -11.109 -2.207 1 98.12 131 GLU B O 1
ATOM 2725 N N . HIS B 1 132 ? -12.148 -12.242 -1.979 1 98.38 132 HIS B N 1
ATOM 2726 C CA . HIS B 1 132 ? -12.453 -13.133 -3.092 1 98.38 132 HIS B CA 1
ATOM 2727 C C . HIS B 1 132 ? -13.273 -14.336 -2.629 1 98.38 132 HIS B C 1
ATOM 2729 O O . HIS B 1 132 ? -14 -14.938 -3.42 1 98.38 132 HIS B O 1
ATOM 2735 N N . LYS B 1 133 ? -13.148 -14.805 -1.352 1 97.88 133 LYS B N 1
ATOM 2736 C CA . LYS B 1 133 ? -13.859 -15.922 -0.744 1 97.88 133 LYS B CA 1
ATOM 2737 C C . LYS B 1 133 ? -13.852 -17.141 -1.658 1 97.88 133 LYS B C 1
ATOM 2739 O O . LYS B 1 133 ? -14.906 -17.688 -1.983 1 97.88 133 LYS B O 1
ATOM 2744 N N . PRO B 1 134 ? -12.656 -17.594 -1.962 1 98 134 PRO B N 1
ATOM 2745 C CA . PRO B 1 134 ? -12.562 -18.703 -2.924 1 98 134 PRO B CA 1
ATOM 2746 C C . PRO B 1 134 ? -13.023 -20.031 -2.338 1 98 134 PRO B C 1
ATOM 2748 O O . PRO B 1 134 ? -12.93 -20.25 -1.127 1 98 134 PRO B O 1
ATOM 2751 N N . ASP B 1 135 ? -13.531 -20.891 -3.232 1 97.94 135 ASP B N 1
ATOM 2752 C CA . ASP B 1 135 ? -13.781 -22.281 -2.863 1 97.94 135 ASP B CA 1
ATOM 2753 C C . ASP B 1 135 ? -12.711 -23.203 -3.432 1 97.94 135 ASP B C 1
ATOM 2755 O O . ASP B 1 135 ? -12.531 -24.328 -2.951 1 97.94 135 ASP B O 1
ATOM 2759 N N . VAL B 1 136 ? -11.945 -22.781 -4.461 1 98.25 136 VAL B N 1
ATOM 2760 C CA . VAL B 1 136 ? -10.797 -23.484 -5.031 1 98.25 136 VAL B CA 1
ATOM 2761 C C . VAL B 1 136 ? -9.617 -22.531 -5.152 1 98.25 136 VAL B C 1
ATOM 2763 O O . VAL B 1 136 ? -9.773 -21.391 -5.621 1 98.25 136 VAL B O 1
ATOM 2766 N N . TRP B 1 137 ? -8.492 -22.953 -4.715 1 98.38 137 TRP B N 1
ATOM 2767 C CA . TRP B 1 137 ? -7.273 -22.156 -4.652 1 98.38 137 TRP B CA 1
ATOM 2768 C C . TRP B 1 137 ? -6.105 -22.891 -5.289 1 98.38 137 TRP B C 1
ATOM 2770 O O . TRP B 1 137 ? -5.609 -23.875 -4.734 1 98.38 137 TRP B O 1
ATOM 2780 N N . PHE B 1 138 ? -5.734 -22.375 -6.473 1 98.62 138 PHE B N 1
ATOM 2781 C CA . PHE B 1 138 ? -4.566 -22.938 -7.145 1 98.62 138 PHE B CA 1
ATOM 2782 C C . PHE B 1 138 ? -3.281 -22.359 -6.57 1 98.62 138 PHE B C 1
ATOM 2784 O O . PHE B 1 138 ? -3.154 -21.141 -6.418 1 98.62 138 PHE B O 1
ATOM 2791 N N . THR B 1 139 ? -2.318 -23.219 -6.246 1 96.19 139 THR B N 1
ATOM 2792 C CA . THR B 1 139 ? -1.006 -22.844 -5.73 1 96.19 139 THR B CA 1
ATOM 2793 C C . THR B 1 139 ? 0.077 -23.75 -6.297 1 96.19 139 THR B C 1
ATOM 2795 O O . THR B 1 139 ? -0.215 -24.859 -6.758 1 96.19 139 THR B O 1
ATOM 2798 N N . ASN B 1 140 ? 1.287 -23.328 -6.324 1 94.75 140 ASN B N 1
ATOM 2799 C CA . ASN B 1 140 ? 2.373 -24.109 -6.902 1 94.75 140 ASN B CA 1
ATOM 2800 C C . ASN B 1 140 ? 3.234 -24.75 -5.82 1 94.75 140 ASN B C 1
ATOM 2802 O O . ASN B 1 140 ? 4.465 -24.734 -5.906 1 94.75 140 ASN B O 1
ATOM 2806 N N . LEU B 1 141 ? 2.598 -25.281 -4.836 1 92.19 141 LEU B N 1
ATOM 2807 C CA . LEU B 1 141 ? 3.334 -26.031 -3.834 1 92.19 141 LEU B CA 1
ATOM 2808 C C . LEU B 1 141 ? 3.867 -27.344 -4.426 1 92.19 141 LEU B C 1
ATOM 2810 O O . LEU B 1 141 ? 3.186 -27.984 -5.219 1 92.19 141 LEU B O 1
ATOM 2814 N N . ARG B 1 142 ? 5.062 -27.609 -4.094 1 91.94 142 ARG B N 1
ATOM 2815 C CA . ARG B 1 142 ? 5.672 -28.828 -4.617 1 91.94 142 ARG B CA 1
ATOM 2816 C C . ARG B 1 142 ? 6.285 -29.672 -3.494 1 91.94 142 ARG B C 1
ATOM 2818 O O . ARG B 1 142 ? 6.742 -29.125 -2.488 1 91.94 142 ARG B O 1
ATOM 2825 N N . LYS B 1 143 ? 6.312 -30.922 -3.75 1 89.38 143 LYS B N 1
ATOM 2826 C CA . LYS B 1 143 ? 6.965 -31.859 -2.834 1 89.38 143 LYS B CA 1
ATOM 2827 C C . LYS B 1 143 ? 8.469 -31.594 -2.758 1 89.38 143 LYS B C 1
ATOM 2829 O O . LYS B 1 143 ? 9.102 -31.312 -3.775 1 89.38 143 LYS B O 1
ATOM 2834 N N . GLY B 1 144 ? 9.039 -31.75 -1.556 1 80.06 144 GLY B N 1
ATOM 2835 C CA . GLY B 1 144 ? 10.477 -31.609 -1.39 1 80.06 144 GLY B CA 1
ATOM 2836 C C . GLY B 1 144 ? 10.906 -30.219 -0.999 1 80.06 144 GLY B C 1
ATOM 2837 O O . GLY B 1 144 ? 12.07 -29.984 -0.653 1 80.06 144 GLY B O 1
ATOM 2838 N N . GLN B 1 145 ? 10.07 -29.266 -1.041 1 75.56 145 GLN B N 1
ATOM 2839 C CA . GLN B 1 145 ? 10.406 -27.891 -0.706 1 75.56 145 GLN B CA 1
ATOM 2840 C C . GLN B 1 145 ? 10.531 -27.703 0.805 1 75.56 145 GLN B C 1
ATOM 2842 O O . GLN B 1 145 ? 11.469 -27.078 1.285 1 75.56 145 GLN B O 1
ATOM 2847 N N . THR B 1 146 ? 9.531 -28.188 1.616 1 71.12 146 THR B N 1
ATOM 2848 C CA . THR B 1 146 ? 9.539 -28.188 3.076 1 71.12 146 THR B CA 1
ATOM 2849 C C . THR B 1 146 ? 8.867 -29.453 3.619 1 71.12 146 THR B C 1
ATOM 2851 O O . THR B 1 146 ? 8.156 -30.141 2.893 1 71.12 146 THR B O 1
ATOM 2854 N N . ALA B 1 147 ? 9.125 -29.734 4.902 1 70.25 147 ALA B N 1
ATOM 2855 C CA . ALA B 1 147 ? 8.531 -30.906 5.543 1 70.25 147 ALA B CA 1
ATOM 2856 C C . ALA B 1 147 ? 7.004 -30.828 5.535 1 70.25 147 ALA B C 1
ATOM 2858 O O . ALA B 1 147 ? 6.324 -31.828 5.285 1 70.25 147 ALA B O 1
ATOM 2859 N N . LEU B 1 148 ? 6.461 -29.656 5.77 1 70.88 148 LEU B N 1
ATOM 2860 C CA . LEU B 1 148 ? 5.016 -29.469 5.773 1 70.88 148 LEU B CA 1
ATOM 2861 C C . LEU B 1 148 ? 4.43 -29.719 4.387 1 70.88 148 LEU B C 1
ATOM 2863 O O . LEU B 1 148 ? 3.404 -30.391 4.258 1 70.88 148 LEU B O 1
ATOM 2867 N N . ARG B 1 149 ? 5.137 -29.344 3.439 1 75.38 149 ARG B N 1
ATOM 2868 C CA . ARG B 1 149 ? 4.633 -29.484 2.078 1 75.38 149 ARG B CA 1
ATOM 2869 C C . ARG B 1 149 ? 4.668 -30.938 1.628 1 75.38 149 ARG B C 1
ATOM 2871 O O . ARG B 1 149 ? 3.855 -31.359 0.801 1 75.38 149 ARG B O 1
ATOM 2878 N N . ASP B 1 150 ? 5.547 -31.688 2.268 1 77.44 150 ASP B N 1
ATOM 2879 C CA . ASP B 1 150 ? 5.652 -33.125 1.937 1 77.44 150 ASP B CA 1
ATOM 2880 C C . ASP B 1 150 ? 4.426 -33.875 2.416 1 77.44 150 ASP B C 1
ATOM 2882 O O . ASP B 1 150 ? 4.133 -34.969 1.917 1 77.44 150 ASP B O 1
ATOM 2886 N N . SER B 1 151 ? 3.732 -33.188 3.322 1 78.25 151 SER B N 1
ATOM 2887 C CA . SER B 1 151 ? 2.578 -33.875 3.893 1 78.25 151 SER B CA 1
ATOM 2888 C C . SER B 1 151 ? 1.294 -33.5 3.158 1 78.25 151 SER B C 1
ATOM 2890 O O . SER B 1 151 ? 0.23 -34.062 3.436 1 78.25 151 SER B O 1
ATOM 2892 N N . LEU B 1 152 ? 1.51 -32.656 2.254 1 84.38 152 LEU B N 1
ATOM 2893 C CA . LEU B 1 152 ? 0.336 -32.25 1.487 1 84.38 152 LEU B CA 1
ATOM 2894 C C . LEU B 1 152 ? 0.142 -33.156 0.276 1 84.38 152 LEU B C 1
ATOM 2896 O O . LEU B 1 152 ? 0.398 -34.344 0.349 1 84.38 152 LEU B O 1
ATOM 2900 N N . GLY B 1 153 ? -0.395 -32.875 -0.778 1 92.38 153 GLY B N 1
ATOM 2901 C CA . GLY B 1 153 ? -0.661 -33.562 -2.035 1 92.38 153 GLY B CA 1
ATOM 2902 C C . GLY B 1 153 ? -1.092 -32.625 -3.145 1 92.38 153 GLY B C 1
ATOM 2903 O O . GLY B 1 153 ? -0.954 -31.406 -3.021 1 92.38 153 GLY B O 1
ATOM 2904 N N . ILE B 1 154 ? -1.409 -33.281 -4.113 1 97.06 154 ILE B N 1
ATOM 2905 C CA . ILE B 1 154 ? -1.947 -32.5 -5.227 1 97.06 154 ILE B CA 1
ATOM 2906 C C . ILE B 1 154 ? -3.131 -31.656 -4.75 1 97.06 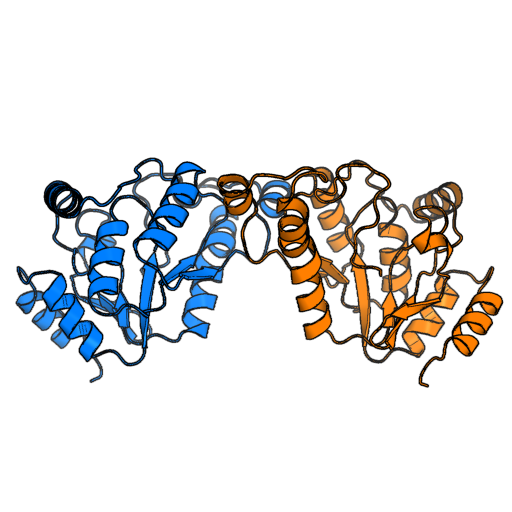154 ILE B C 1
ATOM 2908 O O . ILE B 1 154 ? -3.268 -30.484 -5.125 1 97.06 154 ILE B O 1
ATOM 2912 N N . LEU B 1 155 ? -3.947 -32.281 -3.928 1 96.62 155 LEU B N 1
ATOM 2913 C CA . LEU B 1 155 ? -5.094 -31.641 -3.305 1 96.62 155 LEU B CA 1
ATOM 2914 C C . LEU B 1 155 ? -4.93 -31.578 -1.791 1 96.62 155 LEU B C 1
ATOM 2916 O O . LEU B 1 155 ? -4.438 -32.531 -1.176 1 96.62 155 LEU B O 1
ATOM 2920 N N . SER B 1 156 ? -5.277 -30.469 -1.179 1 94.94 156 SER B N 1
ATOM 2921 C CA . SER B 1 156 ? -5.402 -30.328 0.269 1 94.94 156 SER B CA 1
ATOM 2922 C C . SER B 1 156 ? -6.531 -29.375 0.636 1 94.94 156 SER B C 1
ATOM 2924 O O . SER B 1 156 ? -7.062 -28.672 -0.226 1 94.94 156 SER B O 1
ATOM 2926 N N . LEU B 1 157 ? -6.977 -29.453 1.875 1 92.62 157 LEU B N 1
ATOM 2927 C CA . LEU B 1 157 ? -8.039 -28.578 2.367 1 92.62 157 LEU B CA 1
ATOM 2928 C C . LEU B 1 157 ? -7.484 -27.547 3.354 1 92.62 157 LEU B C 1
ATOM 2930 O O . LEU B 1 157 ? -6.719 -27.906 4.254 1 92.62 157 LEU B O 1
ATOM 2934 N N . SER B 1 158 ? -7.812 -26.328 3.057 1 90.88 158 SER B N 1
ATOM 2935 C CA . SER B 1 158 ? -7.488 -25.328 4.07 1 90.88 158 SER B CA 1
ATOM 2936 C C . SER B 1 158 ? -8.383 -25.469 5.297 1 90.88 158 SER B C 1
ATOM 2938 O O . SER B 1 158 ? -9.391 -26.188 5.254 1 90.88 158 SER B O 1
ATOM 2940 N N . LYS B 1 159 ? -8.055 -24.766 6.371 1 85.31 159 LYS B N 1
ATOM 2941 C CA . LYS B 1 159 ? -8.828 -24.797 7.605 1 85.31 159 LYS B CA 1
ATOM 2942 C C . LYS B 1 159 ? -10.25 -24.297 7.375 1 85.31 159 LYS B C 1
ATOM 2944 O O . LYS B 1 159 ? -11.195 -24.75 8.023 1 85.31 159 LYS B O 1
ATOM 2949 N N . ASP B 1 160 ? -10.422 -23.469 6.395 1 87.62 160 ASP B N 1
ATOM 2950 C CA . ASP B 1 160 ? -11.727 -22.859 6.137 1 87.62 160 ASP B CA 1
ATOM 2951 C C . ASP B 1 160 ? -12.484 -23.609 5.047 1 87.62 160 ASP B C 1
ATOM 2953 O O . ASP B 1 160 ? -13.523 -23.156 4.578 1 87.62 160 ASP B O 1
ATOM 2957 N N . GLY B 1 161 ? -11.883 -24.672 4.59 1 90.5 161 GLY B N 1
ATOM 2958 C CA . GLY B 1 161 ? -12.602 -25.531 3.66 1 90.5 161 GLY B CA 1
ATOM 2959 C C . GLY B 1 161 ? -12.312 -25.203 2.207 1 90.5 161 GLY B C 1
ATOM 2960 O O . GLY B 1 161 ? -13.016 -25.688 1.311 1 90.5 161 GLY B O 1
ATOM 2961 N N . ILE B 1 162 ? -11.344 -24.438 1.963 1 95.25 162 ILE B N 1
ATOM 2962 C CA . ILE B 1 162 ? -10.953 -24.141 0.59 1 95.25 162 ILE B CA 1
ATOM 2963 C C . ILE B 1 162 ? -10.133 -25.297 0.022 1 95.25 162 ILE B C 1
ATOM 2965 O O . ILE B 1 162 ? -9.219 -25.797 0.675 1 95.25 162 ILE B O 1
ATOM 2969 N N . LEU B 1 163 ? -10.508 -25.766 -1.144 1 96.62 163 LEU B N 1
ATOM 2970 C CA . LEU B 1 163 ? -9.727 -26.797 -1.82 1 96.62 163 LEU B CA 1
ATOM 2971 C C . LEU B 1 163 ? -8.477 -26.203 -2.455 1 96.62 163 LEU B C 1
ATOM 2973 O O . LEU B 1 163 ? -8.562 -25.406 -3.387 1 96.62 163 LEU B O 1
ATOM 2977 N N . LYS B 1 164 ? -7.355 -26.609 -1.952 1 96.88 164 LYS B N 1
ATOM 2978 C CA . LYS B 1 164 ? -6.082 -26.203 -2.539 1 96.88 164 LYS B CA 1
ATOM 2979 C C . LYS B 1 164 ? -5.621 -27.203 -3.598 1 96.88 164 LYS B C 1
ATOM 2981 O O . LYS B 1 164 ? -5.684 -28.406 -3.383 1 96.88 164 LYS B O 1
ATOM 2986 N N . VAL B 1 165 ? -5.242 -26.625 -4.699 1 97.88 165 VAL B N 1
ATOM 2987 C CA . VAL B 1 165 ? -4.863 -27.484 -5.82 1 97.88 165 VAL B CA 1
ATOM 2988 C C . VAL B 1 165 ? -3.439 -27.156 -6.266 1 97.88 165 VAL B C 1
ATOM 2990 O O . VAL B 1 165 ? -3.152 -26.016 -6.652 1 97.88 165 VAL B O 1
ATOM 2993 N N . SER B 1 166 ? -2.553 -28.109 -6.215 1 97.88 166 SER B N 1
ATOM 2994 C CA . SER B 1 166 ? -1.168 -28 -6.668 1 97.88 166 SER B CA 1
ATOM 2995 C C . SER B 1 166 ? -0.872 -29.016 -7.773 1 97.88 166 SER B C 1
ATOM 2997 O O . SER B 1 166 ? -0.255 -30.047 -7.527 1 97.88 166 SER B O 1
ATOM 2999 N N . PRO B 1 167 ? -1.143 -28.594 -8.961 1 98.06 167 PRO B N 1
ATOM 3000 C CA . PRO B 1 167 ? -1.108 -29.547 -10.07 1 98.06 167 PRO B CA 1
ATOM 3001 C C . PRO B 1 167 ? 0.297 -30.078 -10.352 1 98.06 167 PRO B C 1
ATOM 3003 O O . PRO B 1 167 ? 0.452 -31.172 -10.906 1 98.06 167 PRO B O 1
ATOM 3006 N N . PHE B 1 168 ? 1.312 -29.359 -9.945 1 97.56 168 PHE B N 1
ATOM 3007 C CA . PHE B 1 168 ? 2.689 -29.75 -10.219 1 97.56 168 PHE B CA 1
ATOM 3008 C C . PHE B 1 168 ? 3.354 -30.328 -8.977 1 97.56 168 PHE B C 1
ATOM 3010 O O . PHE B 1 168 ? 4.582 -30.375 -8.891 1 97.56 168 PHE B O 1
ATOM 3017 N N . TYR B 1 169 ? 2.57 -30.719 -8.016 1 96.81 169 TYR B N 1
ATOM 3018 C CA . TYR B 1 169 ? 3.037 -31.109 -6.688 1 96.81 169 TYR B CA 1
ATOM 3019 C C . TYR B 1 169 ? 4.172 -32.125 -6.781 1 96.81 169 TYR B C 1
ATOM 3021 O O . TYR B 1 169 ? 5.164 -32 -6.055 1 96.81 169 TYR B O 1
ATOM 3029 N N . HIS B 1 170 ? 4.18 -33.031 -7.699 1 95.62 170 HIS B N 1
ATOM 3030 C CA . HIS B 1 170 ? 5.148 -34.125 -7.762 1 95.62 170 HIS B CA 1
ATOM 3031 C C . HIS B 1 170 ? 6.207 -33.875 -8.828 1 95.62 170 HIS B C 1
ATOM 3033 O O . HIS B 1 170 ? 7.051 -34.719 -9.094 1 95.62 170 HIS B O 1
ATOM 3039 N N . TRP B 1 171 ? 6.191 -32.75 -9.438 1 96.06 171 TRP B N 1
ATOM 3040 C CA . TRP B 1 171 ? 7.121 -32.469 -10.523 1 96.06 171 TRP B CA 1
ATOM 3041 C C . TRP B 1 171 ? 8.477 -32.031 -9.977 1 96.06 171 TRP B C 1
ATOM 3043 O O . TRP B 1 171 ? 8.547 -31.234 -9.023 1 96.06 171 TRP B O 1
ATOM 3053 N N . SER B 1 172 ? 9.492 -32.5 -10.617 1 94.81 172 SER B N 1
ATOM 3054 C CA . SER B 1 172 ? 10.852 -32.062 -10.312 1 94.81 172 SER B CA 1
ATOM 3055 C C . SER B 1 172 ? 11.211 -30.781 -11.055 1 94.81 172 SER B C 1
ATOM 3057 O O . SER B 1 172 ? 10.508 -30.391 -11.977 1 94.81 172 SER B O 1
ATOM 3059 N N . ASP B 1 173 ? 12.359 -30.234 -10.656 1 95.5 173 ASP B N 1
ATOM 3060 C CA . ASP B 1 173 ? 12.859 -29.062 -11.367 1 95.5 173 ASP B CA 1
ATOM 3061 C C . ASP B 1 173 ? 13.141 -29.391 -12.836 1 95.5 173 ASP B C 1
ATOM 3063 O O . ASP B 1 173 ? 12.875 -28.562 -13.719 1 95.5 173 ASP B O 1
ATOM 3067 N N . VAL B 1 174 ? 13.633 -30.562 -13.047 1 96.94 174 VAL B N 1
ATOM 3068 C CA . VAL B 1 174 ? 13.953 -30.984 -14.398 1 96.94 174 VAL B CA 1
ATOM 3069 C C . VAL B 1 174 ? 12.688 -31.031 -15.25 1 96.94 174 VAL B C 1
ATOM 3071 O O . VAL B 1 174 ? 12.68 -30.562 -16.391 1 96.94 174 VAL B O 1
ATOM 3074 N N . GLN B 1 175 ? 11.648 -31.594 -14.68 1 97 175 GLN B N 1
ATOM 3075 C CA . GLN B 1 175 ? 10.375 -31.672 -15.391 1 97 175 GLN B CA 1
ATOM 3076 C C . GLN B 1 175 ? 9.805 -30.281 -15.656 1 97 175 GLN B C 1
ATOM 3078 O O . GLN B 1 175 ? 9.273 -30.016 -16.734 1 97 175 GLN B O 1
ATOM 3083 N N . LEU B 1 176 ? 9.969 -29.422 -14.703 1 97.81 176 LEU B N 1
ATOM 3084 C CA . LEU B 1 176 ? 9.477 -28.062 -14.867 1 97.81 176 LEU B CA 1
ATOM 3085 C C . LEU B 1 176 ? 10.305 -27.312 -15.906 1 97.81 176 LEU B C 1
ATOM 3087 O O . LEU B 1 176 ? 9.75 -26.562 -16.719 1 97.81 176 LEU B O 1
ATOM 3091 N N . ASP B 1 177 ? 11.547 -27.531 -15.867 1 98 177 ASP B N 1
ATOM 3092 C CA . ASP B 1 177 ? 12.406 -26.906 -16.875 1 98 177 ASP B CA 1
ATOM 3093 C C . ASP B 1 177 ? 12.008 -27.344 -18.281 1 98 177 ASP B C 1
ATOM 3095 O O . ASP B 1 177 ? 11.961 -26.516 -19.188 1 98 177 ASP B O 1
ATOM 3099 N N . ALA B 1 178 ? 11.758 -28.578 -18.453 1 98.25 178 ALA B N 1
ATOM 3100 C CA . ALA B 1 178 ? 11.328 -29.078 -19.75 1 98.25 178 ALA B CA 1
ATOM 3101 C C . ALA B 1 178 ? 10 -28.453 -20.172 1 98.25 178 ALA B C 1
ATOM 3103 O O . ALA B 1 178 ? 9.828 -28.062 -21.328 1 98.25 178 ALA B O 1
ATOM 3104 N N . TYR B 1 179 ? 9.094 -28.391 -19.219 1 98 179 TYR B N 1
ATOM 3105 C CA . TYR B 1 179 ? 7.801 -27.75 -19.453 1 98 179 TYR B CA 1
ATOM 3106 C C . TYR B 1 179 ? 7.973 -26.328 -19.953 1 98 179 TYR B C 1
ATOM 3108 O O . TYR B 1 179 ? 7.336 -25.938 -20.938 1 98 179 TYR B O 1
ATOM 3116 N N . LEU B 1 180 ? 8.797 -25.562 -19.297 1 98.38 180 LEU B N 1
ATOM 3117 C CA . LEU B 1 180 ? 9.008 -24.156 -19.641 1 98.38 180 LEU B CA 1
ATOM 3118 C C . LEU B 1 180 ? 9.703 -24.031 -21 1 98.38 180 LEU B C 1
ATOM 3120 O O . LEU B 1 180 ? 9.32 -23.188 -21.812 1 98.38 180 LEU B O 1
ATOM 3124 N N . ALA B 1 181 ? 10.617 -24.891 -21.281 1 98.19 181 ALA B N 1
ATOM 3125 C CA . ALA B 1 181 ? 11.352 -24.859 -22.547 1 98.19 181 ALA B CA 1
ATOM 3126 C C . ALA B 1 181 ? 10.43 -25.156 -23.719 1 98.19 181 ALA B C 1
ATOM 3128 O O . ALA B 1 181 ? 10.469 -24.469 -24.734 1 98.19 181 ALA B O 1
ATOM 3129 N N . GLU B 1 182 ? 9.648 -26.109 -23.562 1 98 182 GLU B N 1
ATOM 3130 C CA . GLU B 1 182 ? 8.727 -26.531 -24.625 1 98 182 GLU B CA 1
ATOM 3131 C C . GLU B 1 182 ? 7.754 -25.422 -24.984 1 98 182 GLU B C 1
ATOM 3133 O O . GLU B 1 182 ? 7.332 -25.312 -26.141 1 98 182 GLU B O 1
ATOM 3138 N N . ARG B 1 183 ? 7.484 -24.562 -24.062 1 97.56 183 ARG B N 1
ATOM 3139 C CA . ARG B 1 183 ? 6.457 -23.531 -24.25 1 97.56 183 ARG B CA 1
ATOM 3140 C C . ARG B 1 183 ? 7.082 -22.156 -24.375 1 97.56 183 ARG B C 1
ATOM 3142 O O . ARG B 1 183 ? 6.371 -21.141 -24.422 1 97.56 183 ARG B O 1
ATOM 3149 N N . ASN B 1 184 ? 8.344 -22.109 -24.359 1 97.75 184 ASN B N 1
ATOM 3150 C CA . ASN B 1 184 ? 9.094 -20.859 -24.469 1 97.75 184 ASN B CA 1
ATOM 3151 C C . ASN B 1 184 ? 8.695 -19.859 -23.375 1 97.75 184 ASN B C 1
ATOM 3153 O O . ASN B 1 184 ? 8.406 -18.703 -23.672 1 97.75 184 ASN B O 1
ATOM 3157 N N . LEU B 1 185 ? 8.578 -20.375 -22.188 1 98.38 185 LEU B N 1
ATOM 3158 C CA . LEU B 1 185 ? 8.234 -19.547 -21.047 1 98.38 185 LEU B CA 1
ATOM 3159 C C . LEU B 1 185 ? 9.477 -19.141 -20.266 1 98.38 185 LEU B C 1
ATOM 3161 O O . LEU B 1 185 ? 10.367 -19.969 -20.031 1 98.38 185 LEU B O 1
ATOM 3165 N N . PRO B 1 186 ? 9.523 -17.844 -19.875 1 98.12 186 PRO B N 1
ATOM 3166 C CA . PRO B 1 186 ? 10.695 -17.375 -19.125 1 98.12 186 PRO B CA 1
ATOM 3167 C C . PRO B 1 186 ? 10.672 -17.828 -17.656 1 98.12 186 PRO B C 1
ATOM 3169 O O . PRO B 1 186 ? 9.602 -18.141 -17.125 1 98.12 186 PRO B O 1
ATOM 3172 N N . ASN B 1 187 ? 11.828 -17.969 -17.094 1 97.62 187 ASN B N 1
ATOM 3173 C CA . ASN B 1 187 ? 12.023 -18.219 -15.672 1 97.62 187 ASN B CA 1
ATOM 3174 C C . ASN B 1 187 ? 12.969 -17.203 -15.047 1 97.62 187 ASN B C 1
ATOM 3176 O O . ASN B 1 187 ? 13.867 -16.688 -15.711 1 97.62 187 ASN B O 1
ATOM 3180 N N . GLU B 1 188 ? 12.648 -16.781 -13.836 1 96.62 188 GLU B N 1
ATOM 3181 C CA . GLU B 1 188 ? 13.5 -15.852 -13.109 1 96.62 188 GLU B CA 1
ATOM 3182 C C . GLU B 1 188 ? 13.938 -16.438 -11.766 1 96.62 188 GLU B C 1
ATOM 3184 O O . GLU B 1 188 ? 13.102 -16.75 -10.914 1 96.62 188 GLU B O 1
ATOM 3189 N N . HIS B 1 189 ? 15.234 -16.484 -11.602 1 95.62 189 HIS B N 1
ATOM 3190 C CA . HIS B 1 189 ? 15.734 -17.188 -10.422 1 95.62 189 HIS B CA 1
ATOM 3191 C C . HIS B 1 189 ? 16.234 -16.219 -9.367 1 95.62 189 HIS B C 1
ATOM 3193 O O . HIS B 1 189 ? 16.5 -16.609 -8.227 1 95.62 189 HIS B O 1
ATOM 3199 N N . LYS B 1 190 ? 16.469 -14.961 -9.727 1 94.75 190 LYS B N 1
ATOM 3200 C CA . LYS B 1 190 ? 16.844 -13.953 -8.734 1 94.75 190 LYS B CA 1
ATOM 3201 C C . LYS B 1 190 ? 15.625 -13.508 -7.926 1 94.75 190 LYS B C 1
ATOM 3203 O O . LYS B 1 190 ? 14.992 -12.492 -8.25 1 94.75 190 LYS B O 1
ATOM 3208 N N . TYR B 1 191 ? 15.289 -14.227 -7.016 1 92.94 191 TYR B N 1
ATOM 3209 C CA . TYR B 1 191 ? 14.109 -14.039 -6.184 1 92.94 191 TYR B CA 1
ATOM 3210 C C . TYR B 1 191 ? 14.5 -13.812 -4.727 1 92.94 191 TYR B C 1
ATOM 3212 O O . TYR B 1 191 ? 15.461 -14.406 -4.234 1 92.94 191 TYR B O 1
ATOM 3220 N N . PHE B 1 192 ? 13.742 -12.914 -4.043 1 90.88 192 PHE B N 1
ATOM 3221 C CA . PHE B 1 192 ? 14 -12.594 -2.646 1 90.88 192 PHE B CA 1
ATOM 3222 C C . PHE B 1 192 ? 12.703 -12.547 -1.852 1 90.88 192 PHE B C 1
ATOM 3224 O O . PHE B 1 192 ? 11.719 -11.938 -2.289 1 90.88 192 PHE B O 1
ATOM 3231 N N . ASP B 1 193 ? 12.68 -13.258 -0.757 1 88.38 193 ASP B N 1
ATOM 3232 C CA . ASP B 1 193 ? 11.594 -13.227 0.215 1 88.38 193 ASP B CA 1
ATOM 3233 C C . ASP B 1 193 ? 12.07 -12.664 1.553 1 88.38 193 ASP B C 1
ATOM 3235 O O . ASP B 1 193 ? 12.828 -13.32 2.273 1 88.38 193 ASP B O 1
ATOM 3239 N N . PRO B 1 194 ? 11.602 -11.484 1.847 1 85.62 194 PRO B N 1
ATOM 3240 C CA . PRO B 1 194 ? 12.125 -10.805 3.037 1 85.62 194 PRO B CA 1
ATOM 3241 C C . PRO B 1 194 ? 11.812 -11.562 4.328 1 85.62 194 PRO B C 1
ATOM 3243 O O . PRO B 1 194 ? 12.422 -11.297 5.367 1 85.62 194 PRO B O 1
ATOM 3246 N N . THR B 1 195 ? 10.805 -12.391 4.32 1 87.94 195 THR B N 1
ATOM 3247 C CA . THR B 1 195 ? 10.398 -13.094 5.535 1 87.94 195 THR B CA 1
ATOM 3248 C C . THR B 1 195 ? 11.203 -14.375 5.711 1 87.94 195 THR B C 1
ATOM 3250 O O . THR B 1 195 ? 11.133 -15.016 6.758 1 87.94 195 THR B O 1
ATOM 3253 N N . LYS B 1 196 ? 11.75 -14.805 4.648 1 77.56 196 LYS B N 1
ATOM 3254 C CA . LYS B 1 196 ? 12.531 -16.031 4.699 1 77.56 196 LYS B CA 1
ATOM 3255 C C . LYS B 1 196 ? 14.023 -15.742 4.758 1 77.56 196 LYS B C 1
ATOM 3257 O O . LYS B 1 196 ? 14.562 -15.062 3.881 1 77.56 196 LYS B O 1
ATOM 3262 N N . VAL B 1 197 ? 14.539 -15.242 5.957 1 57.16 197 VAL B N 1
ATOM 3263 C CA . VAL B 1 197 ? 15.977 -15 6.035 1 57.16 197 VAL B CA 1
ATOM 3264 C C . VAL B 1 197 ? 16.734 -16.203 5.488 1 57.16 197 VAL B C 1
ATOM 3266 O O . VAL B 1 197 ? 17.781 -16.062 4.844 1 57.16 197 VAL B O 1
ATOM 3269 N N . LEU B 1 198 ? 16.312 -17.438 5.922 1 48.19 198 LEU B N 1
ATOM 3270 C CA . LEU B 1 198 ? 17 -18.641 5.469 1 48.19 198 LEU B CA 1
ATOM 3271 C C . LEU B 1 198 ? 16.156 -19.391 4.441 1 48.19 198 LEU B C 1
ATOM 3273 O O . LEU B 1 198 ? 14.93 -19.453 4.555 1 48.19 198 LEU B O 1
ATOM 3277 N N . GLU B 1 199 ? 16.641 -19.625 3.271 1 48.41 199 GLU B N 1
ATOM 3278 C CA . GLU B 1 199 ? 16.078 -20.219 2.061 1 48.41 199 GLU B CA 1
ATOM 3279 C C . GLU B 1 199 ? 15.055 -21.297 2.398 1 48.41 199 GLU B C 1
ATOM 3281 O O . GLU B 1 199 ? 14.062 -21.469 1.685 1 48.41 199 GLU B O 1
ATOM 3286 N N . ASN B 1 200 ? 15.156 -22.094 3.58 1 45.84 200 ASN B N 1
ATOM 3287 C CA . ASN B 1 200 ? 14.352 -23.297 3.758 1 45.84 200 ASN B CA 1
ATOM 3288 C C . ASN B 1 200 ? 13.195 -23.062 4.727 1 45.84 200 ASN B C 1
ATOM 3290 O O . ASN B 1 200 ? 12.594 -24.016 5.223 1 45.84 200 ASN B O 1
ATOM 3294 N N . ARG B 1 201 ? 12.906 -21.781 5.051 1 45.59 201 ARG B N 1
ATOM 3295 C CA . ARG B 1 201 ? 11.891 -21.609 6.086 1 45.59 201 ARG B CA 1
ATOM 3296 C C . ARG B 1 201 ? 10.516 -21.375 5.473 1 45.59 201 ARG B C 1
ATOM 3298 O O . ARG B 1 201 ? 10.398 -20.766 4.406 1 45.59 201 ARG B O 1
ATOM 3305 N N . GLU B 1 202 ? 9.32 -22.141 6.008 1 47.72 202 GLU B N 1
ATOM 3306 C CA . GLU B 1 202 ? 7.93 -22.109 5.559 1 47.72 202 GLU B CA 1
ATOM 3307 C C . GLU B 1 202 ? 7.305 -20.734 5.789 1 47.72 202 GLU B C 1
ATOM 3309 O O . GLU B 1 202 ? 7.516 -20.125 6.836 1 47.72 202 GLU B O 1
ATOM 3314 N N . CYS B 1 203 ? 6.887 -20.109 4.762 1 50.78 203 CYS B N 1
ATOM 3315 C CA . CYS B 1 203 ? 6.047 -18.953 5.02 1 50.78 203 CYS B CA 1
ATOM 3316 C C . CYS B 1 203 ? 4.727 -19.359 5.66 1 50.78 203 CYS B C 1
ATOM 3318 O O . CYS B 1 203 ? 4.145 -20.375 5.289 1 50.78 203 CYS B O 1
ATOM 3320 N N . GLY B 1 204 ? 4.301 -19.109 6.855 1 42.75 204 GLY B N 1
ATOM 3321 C CA . GLY B 1 204 ? 3.148 -19.422 7.684 1 42.75 204 GLY B CA 1
ATOM 3322 C C . GLY B 1 204 ? 1.831 -19.328 6.938 1 42.75 204 GLY B C 1
ATOM 3323 O O . GLY B 1 204 ? 0.764 -19.516 7.527 1 42.75 204 GLY B O 1
ATOM 3324 N N . LEU B 1 205 ? 1.795 -18.906 5.809 1 44.06 205 LEU B N 1
ATOM 3325 C CA . LEU B 1 205 ? 0.522 -18.688 5.133 1 44.06 205 LEU B CA 1
ATOM 3326 C C . LEU B 1 205 ? -0.098 -20 4.691 1 44.06 205 LEU B C 1
ATOM 3328 O O . LEU B 1 205 ? -1.303 -20.078 4.438 1 44.06 205 LEU B O 1
ATOM 3332 N N . HIS B 1 206 ? 0.695 -21.109 4.434 1 44.94 206 HIS B N 1
ATOM 3333 C CA . HIS B 1 206 ? 0.158 -22.344 3.859 1 44.94 206 HIS B CA 1
ATOM 3334 C C . HIS B 1 206 ? -0.152 -23.359 4.945 1 44.94 206 HIS B C 1
ATOM 3336 O O . HIS B 1 206 ? -0.381 -24.547 4.652 1 44.94 206 HIS B O 1
ATOM 3342 N N . THR B 1 207 ? -0.193 -22.922 6.18 1 41.78 207 THR B N 1
ATOM 3343 C CA . THR B 1 207 ? -0.571 -23.859 7.219 1 41.78 207 THR B CA 1
ATOM 3344 C C . THR B 1 207 ? -2.078 -23.844 7.457 1 41.78 207 THR B C 1
ATOM 3346 O O . THR B 1 207 ? -2.723 -22.812 7.266 1 41.78 207 THR B O 1
#

Radius of gyration: 26.06 Å; Cα contacts (8 Å, |Δi|>4): 672; chains: 2; bounding box: 42×80×48 Å